Protein 2ZWR (pdb70)

B-factor: mean 16.54, std 6.15, range [3.31, 79.43]

Nearest PDB structures (foldseek):
  2zzi-assembly1_A  TM=9.986E-01  e=2.652E-39  Thermus thermophilus HB8
  7ev5-assembly1_A  TM=9.316E-01  e=2.158E-24  Shouchella lehensis G1
  7l0b-assembly1_A  TM=9.073E-01  e=1.439E-19  Staphylococcus aureus
  7l0b-assembly3_C  TM=9.115E-01  e=6.145E-19  Staphylococcus aureus
  6sgb-assembly1_FL  TM=8.363E-01  e=5.972E-16  Trypanosoma brucei brucei

Structure (mmCIF, N/CA/C/O backbone):
data_2ZWR
#
_entry.id   2ZWR
#
_cell.length_a   79.136
_cell.length_b   114.122
_cell.length_c   114.711
_cell.angle_alpha   90.00
_cell.angle_beta   90.00
_cell.angle_gamma   90.00
#
_symmetry.space_group_name_H-M   'I 2 2 2'
#
loop_
_entity.id
_entity.type
_entity.pdbx_description
1 polymer 'Metallo-beta-lactamase superfamily protein'
2 non-polymer 'ZINC ION'
3 water water
#
loop_
_atom_site.group_PDB
_atom_site.id
_atom_site.type_symbol
_atom_site.label_atom_id
_atom_site.label_alt_id
_atom_site.label_comp_id
_atom_site.label_asym_id
_atom_site.label_entity_id
_atom_site.label_seq_id
_atom_site.pdbx_PDB_ins_code
_atom_site.Cartn_x
_atom_site.Cartn_y
_atom_site.Cartn_z
_atom_site.occupancy
_atom_site.B_iso_or_equiv
_atom_site.auth_seq_id
_atom_site.auth_comp_id
_atom_site.auth_asym_id
_atom_site.auth_atom_id
_atom_site.pdbx_PDB_model_num
ATOM 1 N N . MET A 1 1 ? -5.323 -7.045 -46.655 1.00 28.72 1 MET A N 1
ATOM 2 C CA . MET A 1 1 ? -6.566 -7.409 -47.405 1.00 28.54 1 MET A CA 1
ATOM 3 C C . MET A 1 1 ? -6.925 -6.408 -48.508 1.00 27.56 1 MET A C 1
ATOM 4 O O . MET A 1 1 ? -6.859 -5.194 -48.312 1.00 27.87 1 MET A O 1
ATOM 9 N N . ARG A 1 2 ? -7.300 -6.926 -49.673 1.00 26.35 2 ARG A N 1
ATOM 10 C CA . ARG A 1 2 ? -7.930 -6.111 -50.700 1.00 24.91 2 ARG A CA 1
ATOM 11 C C . ARG A 1 2 ? -9.431 -6.405 -50.636 1.00 22.73 2 ARG A C 1
ATOM 12 O O . ARG A 1 2 ? -9.837 -7.559 -50.494 1.00 22.06 2 ARG A O 1
ATOM 20 N N . VAL A 1 3 ? -10.242 -5.357 -50.737 1.00 20.64 3 VAL A N 1
ATOM 21 C CA . VAL A 1 3 ? -11.690 -5.461 -50.509 1.00 18.76 3 VAL A CA 1
ATOM 22 C C . VAL A 1 3 ? -12.453 -4.949 -51.714 1.00 17.84 3 VAL A C 1
ATOM 23 O O . VAL A 1 3 ? -12.282 -3.792 -52.113 1.00 17.43 3 VAL A O 1
ATOM 27 N N . PHE A 1 4 ? -13.297 -5.813 -52.280 1.00 16.68 4 PHE A N 1
ATOM 28 C CA . PHE A 1 4 ? -14.125 -5.464 -53.431 1.00 15.58 4 PHE A CA 1
ATOM 29 C C . PHE A 1 4 ? -15.624 -5.590 -53.129 1.00 14.98 4 PHE A C 1
ATOM 30 O O . PHE A 1 4 ? -16.182 -6.702 -53.138 1.00 13.93 4 PHE A O 1
ATOM 38 N N . PRO A 1 5 ? -16.277 -4.444 -52.846 1.00 14.32 5 PRO A N 1
ATOM 39 C CA . PRO A 1 5 ? -17.706 -4.412 -52.555 1.00 13.94 5 PRO A CA 1
ATOM 40 C C . PRO A 1 5 ? -18.522 -4.435 -53.830 1.00 13.40 5 PRO A C 1
ATOM 41 O O . PRO A 1 5 ? -18.095 -3.893 -54.856 1.00 13.21 5 PRO A O 1
ATOM 45 N N . VAL A 1 6 ? -19.696 -5.046 -53.761 1.00 12.82 6 VAL A N 1
ATOM 46 C CA . VAL A 1 6 ? -20.648 -4.984 -54.867 1.00 12.35 6 VAL A CA 1
ATOM 47 C C . VAL A 1 6 ? -22.072 -4.982 -54.313 1.00 12.09 6 VAL A C 1
ATOM 48 O O . VAL A 1 6 ? -22.403 -5.761 -53.412 1.00 11.61 6 VAL A O 1
ATOM 52 N N . THR A 1 7 ? -22.895 -4.074 -54.820 1.00 11.40 7 THR A N 1
ATOM 53 C CA . THR A 1 7 ? -24.275 -3.958 -54.367 1.00 11.51 7 THR A CA 1
ATOM 54 C C . THR A 1 7 ? -25.175 -4.843 -55.227 1.00 11.67 7 THR A C 1
ATOM 55 O O . THR A 1 7 ? -25.066 -4.838 -56.455 1.00 12.18 7 THR A O 1
ATOM 59 N N . LEU A 1 8 ? -26.052 -5.605 -54.571 1.00 11.22 8 LEU A N 1
ATOM 60 C CA . LEU A 1 8 ? -26.787 -6.686 -55.222 1.00 10.93 8 LEU A CA 1
ATOM 61 C C . LEU A 1 8 ? -28.258 -6.713 -54.860 1.00 11.25 8 LEU A C 1
ATOM 62 O O . LEU A 1 8 ? -28.622 -6.519 -53.701 1.00 10.95 8 LEU A O 1
ATOM 67 N N . GLY A 1 9 ? -29.098 -6.954 -55.866 1.00 11.61 9 GLY A N 1
ATOM 68 C CA . GLY A 1 9 ? -30.515 -7.254 -55.652 1.00 11.99 9 GLY A CA 1
ATOM 69 C C . GLY A 1 9 ? -31.389 -6.042 -55.410 1.00 12.12 9 GLY A C 1
ATOM 70 O O . GLY A 1 9 ? -30.869 -4.952 -55.192 1.00 12.69 9 GLY A O 1
ATOM 71 N N . PRO A 1 10 ? -32.729 -6.230 -55.425 1.00 12.34 10 PRO A N 1
ATOM 72 C CA . PRO A 1 10 ? -33.698 -5.152 -55.180 1.00 12.38 10 PRO A CA 1
ATOM 73 C C . PRO A 1 10 ? -33.547 -4.508 -53.798 1.00 13.23 10 PRO A C 1
ATOM 74 O O . PRO A 1 10 ? -33.917 -3.346 -53.619 1.00 13.72 10 PRO A O 1
ATOM 78 N N . LEU A 1 11 ? -33.006 -5.245 -52.833 1.00 13.54 11 LEU A N 1
ATOM 79 C CA . LEU A 1 11 ? -32.848 -4.707 -51.486 1.00 14.67 11 LEU A CA 1
ATOM 80 C C . LEU A 1 11 ? -31.475 -4.047 -51.323 1.00 14.49 11 LEU A C 1
ATOM 81 O O . LEU A 1 11 ? -31.102 -3.638 -50.228 1.00 14.26 11 LEU A O 1
ATOM 86 N N . GLN A 1 12 ? -30.741 -3.945 -52.430 1.00 14.43 12 GLN A N 1
ATOM 87 C CA . GLN A 1 12 ? -29.481 -3.212 -52.479 1.00 15.52 12 GLN A CA 1
ATOM 88 C C . GLN A 1 12 ? -28.531 -3.609 -51.335 1.00 14.39 12 GLN A C 1
ATOM 89 O O . GLN A 1 12 ? -28.144 -2.787 -50.492 1.00 14.10 12 GLN A O 1
ATOM 95 N N . GLU A 1 13 ? -28.190 -4.893 -51.320 1.00 13.43 13 GLU A N 1
ATOM 96 C CA . GLU A 1 13 ? -27.372 -5.477 -50.278 1.00 12.68 13 GLU A CA 1
ATOM 97 C C . GLU A 1 13 ? -25.919 -5.466 -50.741 1.00 12.34 13 GLU A C 1
ATOM 98 O O . GLU A 1 13 ? -25.661 -5.615 -51.940 1.00 12.33 13 GLU A O 1
ATOM 104 N N . ASN A 1 14 ? -24.981 -5.285 -49.807 1.00 11.56 14 ASN A N 1
ATOM 105 C CA . ASN A 1 14 ? -23.546 -5.290 -50.135 1.00 11.54 14 ASN A CA 1
ATOM 106 C C . ASN A 1 14 ? -22.843 -6.638 -49.880 1.00 11.27 14 ASN A C 1
ATOM 107 O O . ASN A 1 14 ? -22.748 -7.102 -48.723 1.00 11.08 14 ASN A O 1
ATOM 112 N N . ALA A 1 15 ? -22.335 -7.237 -50.959 1.00 10.37 15 ALA A N 1
ATOM 113 C CA . ALA A 1 15 ? -21.414 -8.369 -50.887 1.00 10.48 15 ALA A CA 1
ATOM 114 C C . ALA A 1 15 ? -19.971 -7.866 -50.876 1.00 10.38 15 ALA A C 1
ATOM 115 O O . ALA A 1 15 ? -19.689 -6.781 -51.377 1.00 10.70 15 ALA A O 1
ATOM 117 N N . TYR A 1 16 ? -19.063 -8.650 -50.306 1.00 9.57 16 TYR A N 1
ATOM 118 C CA . TYR A 1 16 ? -17.656 -8.273 -50.268 1.00 9.36 16 TYR A CA 1
ATOM 119 C C . TYR A 1 16 ? -16.802 -9.448 -50.685 1.00 9.48 16 TYR A C 1
ATOM 120 O O . TYR A 1 16 ? -16.856 -10.511 -50.060 1.00 9.61 16 TYR A O 1
ATOM 129 N N . LEU A 1 17 ? -16.049 -9.257 -51.766 1.00 9.86 17 LEU A N 1
ATOM 130 C CA . LEU A 1 17 ? -15.009 -10.182 -52.180 1.00 10.60 17 LEU A CA 1
ATOM 131 C C . LEU A 1 17 ? -13.706 -9.671 -51.579 1.00 11.41 17 LEU A C 1
ATOM 132 O O . LEU A 1 17 ? -13.240 -8.587 -51.903 1.00 11.40 17 LEU A O 1
ATOM 137 N N . VAL A 1 18 ? -13.143 -10.453 -50.673 1.00 12.78 18 VAL A N 1
ATOM 138 C CA . VAL A 1 18 ? -12.042 -9.992 -49.836 1.00 14.26 18 VAL A CA 1
ATOM 139 C C . VAL A 1 18 ? -10.860 -10.932 -50.018 1.00 15.40 18 VAL A C 1
ATOM 140 O O . VAL A 1 18 ? -10.998 -12.149 -49.855 1.00 15.26 18 VAL A O 1
ATOM 144 N N . GLU A 1 19 ? -9.707 -10.367 -50.353 1.00 16.81 19 GLU A N 1
ATOM 145 C CA . GLU A 1 19 ? -8.470 -11.140 -50.395 1.00 19.37 19 GLU A CA 1
ATOM 146 C C . GLU A 1 19 ? -7.895 -11.195 -48.985 1.00 19.39 19 GLU A C 1
ATOM 147 O O . GLU A 1 19 ? -7.593 -10.173 -48.402 1.00 19.73 19 GLU A O 1
ATOM 153 N N . THR A 1 20 ? -7.766 -12.392 -48.428 1.00 20.32 20 THR A N 1
ATOM 154 C CA . THR A 1 20 ? -7.175 -12.543 -47.098 1.00 20.83 20 THR A CA 1
ATOM 155 C C . THR A 1 20 ? -5.789 -13.185 -47.214 1.00 21.41 20 THR A C 1
ATOM 156 O O . THR A 1 20 ? -5.386 -13.634 -48.291 1.00 21.74 20 THR A O 1
ATOM 160 N N . GLY A 1 21 ? -5.058 -13.220 -46.105 1.00 22.01 21 GLY A N 1
ATOM 161 C CA . GLY A 1 21 ? -3.771 -13.918 -46.059 1.00 22.28 21 GLY A CA 1
ATOM 162 C C . GLY A 1 21 ? -3.900 -15.417 -46.301 1.00 22.27 21 GLY A C 1
ATOM 163 O O . GLY A 1 21 ? -2.903 -16.090 -46.580 1.00 22.55 21 GLY A O 1
ATOM 164 N N . GLU A 1 22 ? -5.127 -15.935 -46.193 1.00 22.02 22 GLU A N 1
ATOM 165 C CA . GLU A 1 22 ? -5.418 -17.346 -46.467 1.00 21.94 22 GLU A CA 1
ATOM 166 C C . GLU A 1 22 ? -6.208 -17.567 -47.757 1.00 20.91 22 GLU A C 1
ATOM 167 O O . GLU A 1 22 ? -6.787 -18.635 -47.965 1.00 21.73 22 GLU A O 1
ATOM 173 N N . GLY A 1 23 ? -6.220 -16.574 -48.633 1.00 19.55 23 GLY A N 1
ATOM 174 C CA . GLY A 1 23 ? -6.970 -16.686 -49.881 1.00 17.87 23 GLY A CA 1
ATOM 175 C C . GLY A 1 23 ? -8.262 -15.885 -49.850 1.00 16.65 23 GLY A C 1
ATOM 176 O O . GLY A 1 23 ? -8.686 -15.419 -48.785 1.00 16.13 23 GLY A O 1
ATOM 177 N N . PRO A 1 24 ? -8.898 -15.719 -51.019 1.00 16.05 24 PRO A N 1
ATOM 178 C CA . PRO A 1 24 ? -10.107 -14.904 -51.132 1.00 15.66 24 PRO A CA 1
ATOM 179 C C . PRO A 1 24 ? -11.327 -15.532 -50.475 1.00 15.12 24 PRO A C 1
ATOM 180 O O . PRO A 1 24 ? -11.491 -16.758 -50.491 1.00 15.08 24 PRO A O 1
ATOM 184 N N . VAL A 1 25 ? -12.160 -14.688 -49.879 1.00 14.66 25 VAL A N 1
ATOM 185 C CA . VAL A 1 25 ? -13.482 -15.097 -49.415 1.00 14.14 25 VAL A CA 1
ATOM 186 C C . VAL A 1 25 ? -14.545 -14.153 -49.954 1.00 13.41 25 VAL A C 1
ATOM 187 O O . VAL A 1 25 ? -14.277 -12.983 -50.254 1.00 13.67 25 VAL A O 1
ATOM 191 N N . LEU A 1 26 ? -15.760 -14.677 -50.038 1.00 12.22 26 LEU A N 1
ATOM 192 C CA . LEU A 1 26 ? -16.903 -13.920 -50.465 1.00 11.17 26 LEU A CA 1
ATOM 193 C C . LEU A 1 26 ? -17.916 -13.823 -49.322 1.00 10.56 26 LEU A C 1
ATOM 194 O O . LEU A 1 26 ? -18.439 -14.840 -48.864 1.00 10.41 26 LEU A O 1
ATOM 199 N N . ILE A 1 27 ? -18.166 -12.590 -48.872 1.00 9.77 27 ILE A N 1
ATOM 200 C CA . ILE A 1 27 ? -19.099 -12.294 -47.779 1.00 8.80 27 ILE A CA 1
ATOM 201 C C . ILE A 1 27 ? -20.482 -11.880 -48.295 1.00 8.56 27 ILE A C 1
ATOM 202 O O . ILE A 1 27 ? -20.598 -10.919 -49.059 1.00 8.32 27 ILE A O 1
ATOM 207 N N . ASP A 1 28 ? -21.517 -12.598 -47.850 1.00 8.12 28 ASP A N 1
ATOM 208 C CA . ASP A 1 28 ? -22.935 -12.290 -48.146 1.00 7.84 28 ASP A CA 1
ATOM 209 C C . ASP A 1 28 ? -23.288 -12.135 -49.653 1.00 8.16 28 ASP A C 1
ATOM 210 O O . ASP A 1 28 ? -23.739 -11.055 -50.078 1.00 8.33 28 ASP A O 1
ATOM 215 N N . PRO A 1 29 ? -23.120 -13.207 -50.456 1.00 7.76 29 PRO A N 1
ATOM 216 C CA . PRO A 1 29 ? -23.551 -13.120 -51.866 1.00 7.78 29 PRO A CA 1
ATOM 217 C C . PRO A 1 29 ? -25.082 -13.133 -51.971 1.00 8.13 29 PRO A C 1
ATOM 218 O O . PRO A 1 29 ? -25.675 -14.201 -52.079 1.00 7.92 29 PRO A O 1
ATOM 222 N N . GLY A 1 30 ? -25.694 -11.947 -51.951 1.00 8.35 30 GLY A N 1
ATOM 223 C CA . GLY A 1 30 ? -27.130 -11.798 -51.765 1.00 9.14 30 GLY A CA 1
ATOM 224 C C . GLY A 1 30 ? -28.027 -12.037 -52.967 1.00 10.21 30 GLY A C 1
ATOM 225 O O . GLY A 1 30 ? -29.181 -12.470 -52.823 1.00 10.49 30 GLY A O 1
ATOM 226 N N . ASP A 1 31 ? -27.498 -11.763 -54.152 1.00 10.66 31 ASP A N 1
ATOM 227 C CA . ASP A 1 31 ? -28.262 -11.852 -55.373 1.00 11.79 31 ASP A CA 1
ATOM 228 C C . ASP A 1 31 ? -27.344 -11.637 -56.561 1.00 11.99 31 ASP A C 1
ATOM 229 O O . ASP A 1 31 ? -26.151 -11.353 -56.396 1.00 11.29 31 ASP A O 1
ATOM 234 N N . GLU A 1 32 ? -27.906 -11.803 -57.755 1.00 12.77 32 GLU A N 1
ATOM 235 C CA . GLU A 1 32 ? -27.215 -11.496 -59.020 1.00 13.57 32 GLU A CA 1
ATOM 236 C C . GLU A 1 32 ? -25.881 -12.241 -59.141 1.00 13.48 32 GLU A C 1
ATOM 237 O O . GLU A 1 32 ? -24.817 -11.619 -59.179 1.00 13.46 32 GLU A O 1
ATOM 243 N N . PRO A 1 33 ? -25.939 -13.580 -59.213 1.00 13.67 33 PRO A N 1
ATOM 244 C CA . PRO A 1 33 ? -24.727 -14.392 -59.311 1.00 13.76 33 PRO A CA 1
ATOM 245 C C . PRO A 1 33 ? -23.842 -14.024 -60.505 1.00 14.29 33 PRO A C 1
ATOM 246 O O . PRO A 1 33 ? -22.612 -14.126 -60.402 1.00 13.59 33 PRO A O 1
ATOM 250 N N . GLU A 1 34 ? -24.461 -13.598 -61.612 1.00 14.62 34 GLU A N 1
ATOM 251 C CA . GLU A 1 34 ? -23.733 -13.185 -62.824 1.00 16.01 34 GLU A CA 1
ATOM 252 C C . GLU A 1 34 ? -22.837 -11.993 -62.527 1.00 15.90 34 GLU A C 1
ATOM 253 O O . GLU A 1 34 ? -21.736 -11.898 -63.049 1.00 16.74 34 GLU A O 1
ATOM 259 N N . LYS A 1 35 ? -23.328 -11.076 -61.696 1.00 16.00 35 LYS A N 1
ATOM 260 C CA . LYS A 1 35 ? -22.571 -9.896 -61.279 1.00 15.74 35 LYS A CA 1
ATOM 261 C C . LYS A 1 35 ? -21.371 -10.297 -60.411 1.00 15.16 35 LYS A C 1
ATOM 262 O O . LYS A 1 35 ? -20.280 -9.726 -60.540 1.00 15.43 35 LYS A O 1
ATOM 266 N N . LEU A 1 36 ? -21.568 -11.296 -59.548 1.00 14.12 36 LEU A N 1
ATOM 267 C CA . LEU A 1 36 ? -20.476 -11.827 -58.717 1.00 13.46 36 LEU A CA 1
ATOM 268 C C . LEU A 1 36 ? -19.431 -12.590 -59.529 1.00 13.12 36 LEU A C 1
ATOM 269 O O . LEU A 1 36 ? -18.233 -12.361 -59.374 1.00 12.36 36 LEU A O 1
ATOM 274 N N . LEU A 1 37 ? -19.895 -13.494 -60.389 1.00 13.23 37 LEU A N 1
ATOM 275 C CA . LEU A 1 37 ? -19.025 -14.189 -61.329 1.00 13.43 37 LEU A CA 1
ATOM 276 C C . LEU A 1 37 ? -18.178 -13.209 -62.166 1.00 13.42 37 LEU A C 1
ATOM 277 O O . LEU A 1 37 ? -16.996 -13.444 -62.378 1.00 13.37 37 LEU A O 1
ATOM 282 N N . ALA A 1 38 ? -18.786 -12.109 -62.607 1.00 13.64 38 ALA A N 1
ATOM 283 C CA . ALA A 1 38 ? -18.073 -11.047 -63.344 1.00 13.72 38 ALA A CA 1
ATOM 284 C C . ALA A 1 38 ? -17.043 -10.309 -62.491 1.00 13.76 38 ALA A C 1
ATOM 285 O O . ALA A 1 38 ? -15.997 -9.893 -62.999 1.00 14.18 38 ALA A O 1
ATOM 287 N N . LEU A 1 39 ? -17.344 -10.141 -61.204 1.00 13.69 39 LEU A N 1
ATOM 288 C CA . LEU A 1 39 ? -16.389 -9.570 -60.252 1.00 13.39 39 LEU A CA 1
ATOM 289 C C . LEU A 1 39 ? -15.142 -10.448 -60.075 1.00 13.47 39 LEU A C 1
ATOM 290 O O . LEU A 1 39 ? -14.022 -9.927 -59.994 1.00 12.95 39 LEU A O 1
ATOM 295 N N . PHE A 1 40 ? -15.340 -11.767 -60.004 1.00 13.49 40 PHE A N 1
ATOM 296 C CA . PHE A 1 40 ? -14.218 -12.711 -59.951 1.00 14.01 40 PHE A CA 1
ATOM 297 C C . PHE A 1 40 ? -13.287 -12.484 -61.138 1.00 14.26 40 PHE A C 1
ATOM 298 O O . PHE A 1 40 ? -12.073 -12.531 -60.985 1.00 14.65 40 PHE A O 1
ATOM 306 N N . GLN A 1 41 ? -13.866 -12.213 -62.309 1.00 14.80 41 GLN A N 1
ATOM 307 C CA . GLN A 1 41 ? -13.093 -12.040 -63.546 1.00 15.33 41 GLN A CA 1
ATOM 308 C C . GLN A 1 41 ? -12.263 -10.765 -63.569 1.00 16.13 41 GLN A C 1
ATOM 309 O O . GLN A 1 41 ? -11.087 -10.802 -63.928 1.00 16.16 41 GLN A O 1
ATOM 315 N N . THR A 1 42 ? -12.877 -9.649 -63.174 1.00 17.14 42 THR A N 1
ATOM 316 C CA . THR A 1 42 ? -12.232 -8.337 -63.230 1.00 18.34 42 THR A CA 1
ATOM 317 C C . THR A 1 42 ? -11.190 -8.154 -62.119 1.00 18.49 42 THR A C 1
ATOM 318 O O . THR A 1 42 ? -10.273 -7.337 -62.255 1.00 19.07 42 THR A O 1
ATOM 322 N N . THR A 1 43 ? -11.318 -8.926 -61.040 1.00 18.23 43 THR A N 1
ATOM 323 C CA . THR A 1 43 ? -10.365 -8.869 -59.932 1.00 18.00 43 THR A CA 1
ATOM 324 C C . THR A 1 43 ? -9.306 -9.970 -60.009 1.00 18.17 43 THR A C 1
ATOM 325 O O . THR A 1 43 ? -8.243 -9.844 -59.418 1.00 17.94 43 THR A O 1
ATOM 329 N N . GLY A 1 44 ? -9.618 -11.058 -60.714 1.00 18.25 44 GLY A N 1
ATOM 330 C CA . GLY A 1 44 ? -8.750 -12.236 -60.770 1.00 18.26 44 GLY A CA 1
ATOM 331 C C . GLY A 1 44 ? -8.753 -13.046 -59.484 1.00 18.25 44 GLY A C 1
ATOM 332 O O . GLY A 1 44 ? -7.833 -13.821 -59.236 1.00 18.82 44 GLY A O 1
ATOM 333 N N . LEU A 1 45 ? -9.786 -12.861 -58.663 1.00 17.77 45 LEU A N 1
ATOM 334 C CA . LEU A 1 45 ? -9.894 -13.541 -57.363 1.00 17.09 45 LEU A CA 1
ATOM 335 C C . LEU A 1 45 ? -11.010 -14.590 -57.357 1.00 16.66 45 LEU A C 1
ATOM 336 O O . LEU A 1 45 ? -12.146 -14.289 -57.720 1.00 16.48 45 LEU A O 1
ATOM 341 N N . ILE A 1 46 ? -10.678 -15.816 -56.958 1.00 16.13 46 ILE A N 1
ATOM 342 C CA . ILE A 1 46 ? -11.678 -16.867 -56.799 1.00 15.80 46 ILE A CA 1
ATOM 343 C C . ILE A 1 46 ? -11.866 -17.153 -55.308 1.00 15.30 46 ILE A C 1
ATOM 344 O O . ILE A 1 46 ? -10.923 -17.578 -54.642 1.00 15.15 46 ILE A O 1
ATOM 349 N N . PRO A 1 47 ? -13.089 -16.947 -54.783 1.00 14.89 47 PRO A N 1
ATOM 350 C CA . PRO A 1 47 ? -13.311 -17.190 -53.349 1.00 14.49 47 PRO A CA 1
ATOM 351 C C . PRO A 1 47 ? -13.099 -18.662 -52.995 1.00 14.09 47 PRO A C 1
ATOM 352 O O . PRO A 1 47 ? -13.369 -19.544 -53.818 1.00 14.50 47 PRO A O 1
ATOM 356 N N . LEU A 1 48 ? -12.605 -18.912 -51.787 1.00 13.54 48 LEU A N 1
ATOM 357 C CA . LEU A 1 48 ? -12.415 -20.268 -51.285 1.00 13.27 48 LEU A CA 1
ATOM 358 C C . LEU A 1 48 ? -13.581 -20.710 -50.406 1.00 12.80 48 LEU A C 1
ATOM 359 O O . LEU A 1 48 ? -13.710 -21.883 -50.068 1.00 13.26 48 LEU A O 1
ATOM 364 N N . ALA A 1 49 ? -14.423 -19.756 -50.037 1.00 12.13 49 ALA A N 1
ATOM 365 C CA . ALA A 1 49 ? -15.522 -20.001 -49.127 1.00 11.36 49 ALA A CA 1
ATOM 366 C C . ALA A 1 49 ? -16.503 -18.842 -49.187 1.00 10.62 49 ALA A C 1
ATOM 367 O O . ALA A 1 49 ? -16.153 -17.738 -49.595 1.00 10.79 49 ALA A O 1
ATOM 369 N N . ILE A 1 50 ? -17.734 -19.113 -48.769 1.00 10.30 50 ILE A N 1
ATOM 370 C CA . ILE A 1 50 ? -18.750 -18.097 -48.555 1.00 9.25 50 ILE A CA 1
ATOM 371 C C . ILE A 1 50 ? -18.895 -17.909 -47.039 1.00 9.51 50 ILE A C 1
ATOM 372 O O . ILE A 1 50 ? -19.054 -18.884 -46.308 1.00 9.63 50 ILE A O 1
ATOM 377 N N . LEU A 1 51 ? -18.786 -16.659 -46.574 1.00 9.44 51 LEU A N 1
ATOM 378 C CA . LEU A 1 51 ? -18.962 -16.311 -45.156 1.00 9.05 51 LEU A CA 1
ATOM 379 C C . LEU A 1 51 ? -20.233 -15.467 -45.035 1.00 8.33 51 LEU A C 1
ATOM 380 O O . LEU A 1 51 ? -20.404 -14.496 -45.774 1.00 7.34 51 LEU A O 1
ATOM 385 N N . LEU A 1 52 ? -21.122 -15.853 -44.119 1.00 7.78 52 LEU A N 1
ATOM 386 C CA . LEU A 1 52 ? -22.400 -15.147 -43.942 1.00 7.73 52 LEU A CA 1
ATOM 387 C C . LEU A 1 52 ? -22.525 -14.439 -42.594 1.00 7.54 52 LEU A C 1
ATOM 388 O O . LEU A 1 52 ? -22.460 -15.083 -41.546 1.00 7.25 52 LEU A O 1
ATOM 393 N N . THR A 1 53 ? -22.707 -13.113 -42.642 1.00 7.93 53 THR A N 1
ATOM 394 C CA . THR A 1 53 ? -22.982 -12.318 -41.441 1.00 7.89 53 THR A CA 1
ATOM 395 C C . THR A 1 53 ? -24.296 -12.765 -40.848 1.00 8.29 53 THR A C 1
ATOM 396 O O . THR A 1 53 ? -24.422 -12.878 -39.632 1.00 8.48 53 THR A O 1
ATOM 400 N N . HIS A 1 54 ? -25.274 -13.030 -41.716 1.00 8.90 54 HIS A N 1
ATOM 401 C CA . HIS A 1 54 ? -26.557 -13.609 -41.300 1.00 8.88 54 HIS A CA 1
ATOM 402 C C . HIS A 1 54 ? -27.310 -14.160 -42.515 1.00 9.54 54 HIS A C 1
ATOM 403 O O . HIS A 1 54 ? -26.810 -14.068 -43.642 1.00 9.77 54 HIS A O 1
ATOM 410 N N . ALA A 1 55 ? -28.496 -14.725 -42.288 1.00 9.57 55 ALA A N 1
ATOM 411 C CA . ALA A 1 55 ? -29.226 -15.469 -43.328 1.00 9.68 55 ALA A CA 1
ATOM 412 C C . ALA A 1 55 ? -30.590 -14.903 -43.721 1.00 9.93 55 ALA A C 1
ATOM 413 O O . ALA A 1 55 ? -31.447 -15.649 -44.188 1.00 10.68 55 ALA A O 1
ATOM 415 N N . HIS A 1 56 ? -30.805 -13.598 -43.558 1.00 9.68 56 HIS A N 1
ATOM 416 C CA . HIS A 1 56 ? -31.901 -12.967 -44.284 1.00 8.98 56 HIS A CA 1
ATOM 417 C C . HIS A 1 56 ? -31.705 -13.193 -45.788 1.00 8.77 56 HIS A C 1
ATOM 418 O O . HIS A 1 56 ? -30.563 -13.215 -46.289 1.00 8.44 56 HIS A O 1
ATOM 425 N N . PHE A 1 57 ? -32.820 -13.370 -46.489 1.00 8.49 57 PHE A N 1
ATOM 426 C CA . PHE A 1 57 ? -32.803 -13.730 -47.906 1.00 8.77 57 PHE A CA 1
ATOM 427 C C . PHE A 1 57 ? -31.998 -12.792 -48.810 1.00 8.88 57 PHE A C 1
ATOM 428 O O . PHE A 1 57 ? -31.455 -13.239 -49.830 1.00 9.89 57 PHE A O 1
ATOM 436 N N . ASP A 1 58 ? -31.916 -11.508 -48.451 1.00 8.61 58 ASP A N 1
ATOM 437 C CA . ASP A 1 58 ? -31.147 -10.546 -49.254 1.00 8.55 58 ASP A CA 1
ATOM 438 C C . ASP A 1 58 ? -29.634 -10.734 -49.128 1.00 8.24 58 ASP A C 1
ATOM 439 O O . ASP A 1 58 ? -28.863 -10.087 -49.842 1.00 8.33 58 ASP A O 1
ATOM 444 N N . HIS A 1 59 ? -29.210 -11.633 -48.242 1.00 8.13 59 HIS A N 1
ATOM 445 C CA . HIS A 1 59 ? -27.788 -11.913 -48.045 1.00 8.21 59 HIS A CA 1
ATOM 446 C C . HIS A 1 59 ? -27.362 -13.278 -48.589 1.00 8.45 59 HIS A C 1
ATOM 447 O O . HIS A 1 59 ? -26.167 -13.580 -48.641 1.00 8.35 59 HIS A O 1
ATOM 454 N N . VAL A 1 60 ? -28.333 -14.093 -49.011 1.00 8.89 60 VAL A N 1
ATOM 455 C CA . VAL A 1 60 ? -28.061 -15.506 -49.374 1.00 8.74 60 VAL A CA 1
ATOM 456 C C . VAL A 1 60 ? -28.623 -15.947 -50.740 1.00 9.21 60 VAL A C 1
ATOM 457 O O . VAL A 1 60 ? -28.497 -17.117 -51.123 1.00 9.67 60 VAL A O 1
ATOM 461 N N . GLY A 1 61 ? -29.218 -15.017 -51.483 1.00 9.75 61 GLY A N 1
ATOM 462 C CA . GLY A 1 61 ? -29.863 -15.338 -52.763 1.00 9.69 61 GLY A CA 1
ATOM 463 C C . GLY A 1 61 ? -28.973 -15.838 -53.902 1.00 10.34 61 GLY A C 1
ATOM 464 O O . GLY A 1 61 ? -29.485 -16.386 -54.888 1.00 10.44 61 GLY A O 1
ATOM 465 N N . ALA A 1 62 ? -27.654 -15.640 -53.780 1.00 9.75 62 ALA A N 1
ATOM 466 C CA . ALA A 1 62 ? -26.692 -16.085 -54.787 1.00 9.59 62 ALA A CA 1
ATOM 467 C C . ALA A 1 62 ? -25.837 -17.228 -54.284 1.00 9.68 62 ALA A C 1
ATOM 468 O O . ALA A 1 62 ? -24.943 -17.689 -54.987 1.00 10.05 62 ALA A O 1
ATOM 470 N N . VAL A 1 63 ? -26.103 -17.693 -53.068 1.00 9.60 63 VAL A N 1
ATOM 471 C CA . VAL A 1 63 ? -25.327 -18.812 -52.519 1.00 9.17 63 VAL A CA 1
ATOM 472 C C . VAL A 1 63 ? -25.433 -20.068 -53.386 1.00 9.26 63 VAL A C 1
ATOM 473 O O . VAL A 1 63 ? -24.408 -20.612 -53.777 1.00 9.37 63 VAL A O 1
ATOM 477 N N . ALA A 1 64 ? -26.660 -20.508 -53.707 1.00 9.16 64 ALA A N 1
ATOM 478 C CA . ALA A 1 64 ? -26.856 -21.777 -54.438 1.00 9.10 64 ALA A CA 1
ATOM 479 C C . ALA A 1 64 ? -26.086 -21.937 -55.776 1.00 9.60 64 ALA A C 1
ATOM 480 O O . ALA A 1 64 ? -25.376 -22.931 -55.951 1.00 10.07 64 ALA A O 1
ATOM 482 N N . PRO A 1 65 ? -26.237 -20.979 -56.725 1.00 10.13 65 PRO A N 1
ATOM 483 C CA . PRO A 1 65 ? -25.458 -21.070 -57.972 1.00 10.36 65 PRO A CA 1
ATOM 484 C C . PRO A 1 65 ? -23.945 -21.085 -57.779 1.00 11.09 65 PRO A C 1
ATOM 485 O O . PRO A 1 65 ? -23.247 -21.793 -58.507 1.00 11.35 65 PRO A O 1
ATOM 489 N N . LEU A 1 66 ? -23.444 -20.321 -56.811 1.00 11.22 66 LEU A N 1
ATOM 490 C CA . LEU A 1 66 ? -22.004 -20.260 -56.559 1.00 11.54 66 LEU A CA 1
ATOM 491 C C . LEU A 1 66 ? -21.453 -21.538 -55.924 1.00 12.10 66 LEU A C 1
ATOM 492 O O . LEU A 1 66 ? -20.336 -21.933 -56.218 1.00 11.86 66 LEU A O 1
ATOM 497 N N . VAL A 1 67 ? -22.253 -22.180 -55.071 1.00 12.19 67 VAL A N 1
ATOM 498 C CA . VAL A 1 67 ? -21.901 -23.478 -54.491 1.00 12.99 67 VAL A CA 1
ATOM 499 C C . VAL A 1 67 ? -21.921 -24.574 -55.571 1.00 13.80 67 VAL A C 1
ATOM 500 O O . VAL A 1 67 ? -21.018 -25.408 -55.640 1.00 13.89 67 VAL A O 1
ATOM 504 N N . GLU A 1 68 ? -22.948 -24.551 -56.414 1.00 14.65 68 GLU A N 1
ATOM 505 C CA . GLU A 1 68 ? -23.042 -25.457 -57.561 1.00 16.29 68 GLU A CA 1
ATOM 506 C C . GLU A 1 68 ? -21.835 -25.328 -58.512 1.00 14.89 68 GLU A C 1
ATOM 507 O O . GLU A 1 68 ? -21.277 -26.334 -58.949 1.00 15.00 68 GLU A O 1
ATOM 513 N N . ALA A 1 69 ? -21.436 -24.096 -58.827 1.00 14.08 69 ALA A N 1
ATOM 514 C CA . ALA A 1 69 ? -20.331 -23.870 -59.766 1.00 13.21 69 ALA A CA 1
ATOM 515 C C . ALA A 1 69 ? -18.952 -24.139 -59.159 1.00 12.77 69 ALA A C 1
ATOM 516 O O . ALA A 1 69 ? -18.072 -24.676 -59.834 1.00 12.59 69 ALA A O 1
ATOM 518 N N . LEU A 1 70 ? -18.771 -23.774 -57.886 1.00 12.02 70 LEU A N 1
ATOM 519 C CA . LEU A 1 70 ? -17.440 -23.763 -57.266 1.00 11.62 70 LEU A CA 1
ATOM 520 C C . LEU A 1 70 ? -17.254 -24.638 -56.011 1.00 11.30 70 LEU A C 1
ATOM 521 O O . LEU A 1 70 ? -16.183 -24.611 -55.397 1.00 10.58 70 LEU A O 1
ATOM 526 N N . ASP A 1 71 ? -18.271 -25.421 -55.646 1.00 11.28 71 ASP A N 1
ATOM 527 C CA . ASP A 1 71 ? -18.220 -26.276 -54.447 1.00 12.41 71 ASP A CA 1
ATOM 528 C C . ASP A 1 71 ? -17.792 -25.492 -53.191 1.00 12.28 71 ASP A C 1
ATOM 529 O O . ASP A 1 71 ? -16.996 -25.981 -52.389 1.00 13.06 71 ASP A O 1
ATOM 534 N N . LEU A 1 72 ? -18.292 -24.270 -53.042 1.00 12.38 72 LEU A N 1
ATOM 535 C CA . LEU A 1 72 ? -17.859 -23.391 -51.947 1.00 12.30 72 LEU A CA 1
ATOM 536 C C . LEU A 1 72 ? -18.477 -23.834 -50.631 1.00 11.87 72 LEU A C 1
ATOM 537 O O . LEU A 1 72 ? -19.697 -24.041 -50.559 1.00 11.89 72 LEU A O 1
ATOM 542 N N . PRO A 1 73 ? -17.638 -24.022 -49.597 1.00 11.48 73 PRO A N 1
ATOM 543 C CA . PRO A 1 73 ? -18.204 -24.156 -48.259 1.00 11.20 73 PRO A CA 1
ATOM 5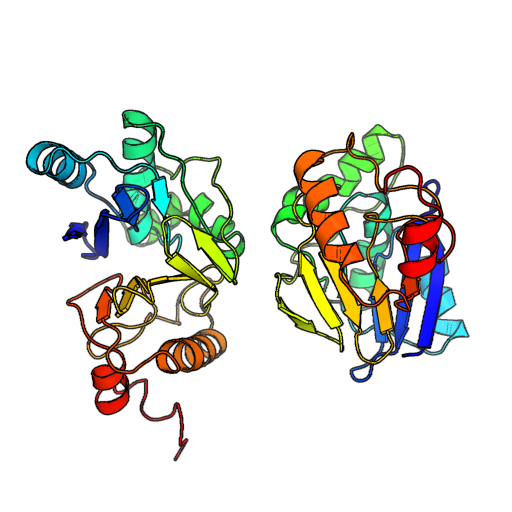44 C C . PRO A 1 73 ? -18.871 -22.849 -47.834 1.00 10.72 73 PRO A C 1
ATOM 545 O O . PRO A 1 73 ? -18.405 -21.761 -48.201 1.00 9.95 73 PRO A O 1
ATOM 549 N N . VAL A 1 74 ? -19.975 -22.980 -47.093 1.00 10.38 74 VAL A N 1
ATOM 550 C CA . VAL A 1 74 ? -20.751 -21.852 -46.607 1.00 9.29 74 VAL A CA 1
ATOM 551 C C . VAL A 1 74 ? -20.692 -21.836 -45.095 1.00 9.49 74 VAL A C 1
ATOM 552 O O . VAL A 1 74 ? -21.082 -22.802 -44.450 1.00 9.66 74 VAL A O 1
ATOM 556 N N . TYR A 1 75 ? -20.196 -20.729 -44.539 1.00 9.67 75 TYR A N 1
ATOM 557 C CA . TYR A 1 75 ? -20.074 -20.554 -43.104 1.00 9.38 75 TYR A CA 1
ATOM 558 C C . TYR A 1 75 ? -21.218 -19.687 -42.580 1.00 9.61 75 TYR A C 1
ATOM 559 O O . TYR A 1 75 ? -21.433 -18.563 -43.062 1.00 8.90 75 TYR A O 1
ATOM 568 N N . LEU A 1 76 ? -21.939 -20.219 -41.594 1.00 9.18 76 LEU A N 1
ATOM 569 C CA . LEU A 1 76 ? -23.058 -19.515 -40.981 1.00 9.66 76 LEU A CA 1
ATOM 570 C C . LEU A 1 76 ? -23.169 -19.889 -39.520 1.00 10.00 76 LEU A C 1
ATOM 571 O O . LEU A 1 76 ? -22.976 -21.054 -39.168 1.00 9.81 76 LEU A O 1
ATOM 576 N N . HIS A 1 77 ? -23.479 -18.906 -38.674 1.00 10.34 77 HIS A N 1
ATOM 577 C CA . HIS A 1 77 ? -23.811 -19.186 -37.276 1.00 10.03 77 HIS A CA 1
ATOM 578 C C . HIS A 1 77 ? -25.079 -20.060 -37.220 1.00 10.09 77 HIS A C 1
ATOM 579 O O . HIS A 1 77 ? -26.101 -19.728 -37.838 1.00 9.93 77 HIS A O 1
ATOM 586 N N . PRO A 1 78 ? -25.015 -21.183 -36.478 1.00 10.04 78 PRO A N 1
ATOM 587 C CA . PRO A 1 78 ? -26.116 -22.149 -36.405 1.00 9.82 78 PRO A CA 1
ATOM 588 C C . PRO A 1 78 ? -27.458 -21.560 -35.940 1.00 9.41 78 PRO A C 1
ATOM 589 O O . PRO A 1 78 ? -28.507 -22.117 -36.257 1.00 8.62 78 PRO A O 1
ATOM 593 N N . LEU A 1 79 ? -27.426 -20.458 -35.194 1.00 9.61 79 LEU A N 1
ATOM 594 C CA . LEU A 1 79 ? -28.677 -19.817 -34.772 1.00 9.89 79 LEU A CA 1
ATOM 595 C C . LEU A 1 79 ? -29.432 -19.138 -35.938 1.00 10.29 79 LEU A C 1
ATOM 596 O O . LEU A 1 79 ? -30.613 -18.832 -35.805 1.00 10.64 79 LEU A O 1
ATOM 601 N N . ASP A 1 80 ? -28.770 -18.943 -37.080 1.00 10.43 80 ASP A N 1
ATOM 602 C CA . ASP A 1 80 ? -29.469 -18.447 -38.294 1.00 11.14 80 ASP A CA 1
ATOM 603 C C . ASP A 1 80 ? -29.866 -19.532 -39.310 1.00 11.56 80 ASP A C 1
ATOM 604 O O . ASP A 1 80 ? -30.349 -19.207 -40.409 1.00 11.94 80 ASP A O 1
ATOM 609 N N . LEU A 1 81 ? -29.660 -20.804 -38.956 1.00 11.43 81 LEU A N 1
ATOM 610 C CA . LEU A 1 81 ? -30.057 -21.920 -39.826 1.00 12.12 81 LEU A CA 1
ATOM 611 C C . LEU A 1 81 ? -31.544 -21.922 -40.207 1.00 11.59 81 LEU A C 1
ATOM 612 O O . LEU A 1 81 ? -31.863 -22.163 -41.372 1.00 11.22 81 LEU A O 1
ATOM 617 N N . PRO A 1 82 ? -32.458 -21.694 -39.228 1.00 11.67 82 PRO A N 1
ATOM 618 C CA . PRO A 1 82 ? -33.875 -21.645 -39.605 1.00 11.58 82 PRO A CA 1
ATOM 619 C C . PRO A 1 82 ? -34.178 -20.564 -40.640 1.00 11.93 82 PRO A C 1
ATOM 620 O O . PRO A 1 82 ? -34.975 -20.799 -41.545 1.00 11.83 82 PRO A O 1
ATOM 624 N N . LEU A 1 83 ? -33.529 -19.407 -40.519 1.00 11.79 83 LEU A N 1
ATOM 625 C CA . LEU A 1 83 ? -33.651 -18.354 -41.515 1.00 11.72 83 LEU A CA 1
ATOM 626 C C . LEU A 1 83 ? -33.085 -18.805 -42.867 1.00 11.68 83 LEU A C 1
ATOM 627 O O . LEU A 1 83 ? -33.689 -18.574 -43.916 1.00 11.10 83 LEU A O 1
ATOM 632 N N . TYR A 1 84 ? -31.935 -19.470 -42.821 1.00 11.74 84 TYR A N 1
ATOM 633 C CA . TYR A 1 84 ? -31.236 -19.909 -44.017 1.00 12.45 84 TYR A CA 1
ATOM 634 C C . TYR A 1 84 ? -32.073 -20.931 -44.775 1.00 13.13 84 TYR A C 1
ATOM 635 O O . TYR A 1 84 ? -32.228 -20.837 -45.993 1.00 13.53 84 TYR A O 1
ATOM 644 N N . GLU A 1 85 ? -32.641 -21.877 -44.037 1.00 13.85 85 GLU A N 1
ATO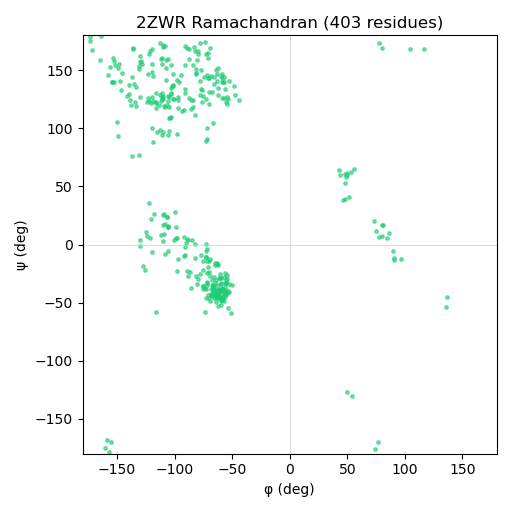M 645 C CA . GLU A 1 85 ? -33.412 -22.966 -44.623 1.00 14.61 85 GLU A CA 1
ATOM 646 C C . GLU A 1 85 ? -34.691 -22.522 -45.330 1.00 14.03 85 GLU A C 1
ATOM 647 O O . GLU A 1 85 ? -35.084 -23.131 -46.319 1.00 14.47 85 GLU A O 1
ATOM 653 N N . GLY A 1 86 ? -35.330 -21.470 -44.821 1.00 13.37 86 GLY A N 1
ATOM 654 C CA . GLY A 1 86 ? -36.550 -20.948 -45.414 1.00 12.55 86 GLY A CA 1
ATOM 655 C C . GLY A 1 86 ? -36.401 -19.649 -46.182 1.00 11.93 86 GLY A C 1
ATOM 656 O O . GLY A 1 86 ? -37.399 -19.015 -46.487 1.00 12.65 86 GLY A O 1
ATOM 657 N N . ALA A 1 87 ? -35.169 -19.268 -46.526 1.00 10.94 87 ALA A N 1
ATOM 658 C CA . ALA A 1 87 ? -34.898 -17.960 -47.124 1.00 10.52 87 ALA A CA 1
ATOM 659 C C . ALA A 1 87 ? -35.645 -17.734 -48.433 1.00 10.33 87 ALA A C 1
ATOM 660 O O . ALA A 1 87 ? -36.091 -16.630 -48.705 1.00 9.82 87 ALA A O 1
ATOM 662 N N . ASP A 1 88 ? -35.760 -18.781 -49.244 1.00 11.18 88 ASP A N 1
ATOM 663 C CA . ASP A 1 88 ? -36.449 -18.683 -50.523 1.00 12.03 88 ASP A CA 1
ATOM 664 C C . ASP A 1 88 ? -37.950 -18.454 -50.318 1.00 12.13 88 ASP A C 1
ATOM 665 O O . ASP A 1 88 ? -38.571 -17.740 -51.091 1.00 12.18 88 ASP A O 1
ATOM 670 N N . LEU A 1 89 ? -38.510 -19.047 -49.263 1.00 12.78 89 LEU A N 1
ATOM 671 C CA . LEU A 1 89 ? -39.913 -18.827 -48.880 1.00 13.20 89 LEU A CA 1
ATOM 672 C C . LEU A 1 89 ? -40.150 -17.397 -48.422 1.00 13.41 89 LEU A C 1
ATOM 673 O O . LEU A 1 89 ? -41.159 -16.787 -48.778 1.00 13.85 89 LEU A O 1
ATOM 678 N N . ALA A 1 90 ? -39.221 -16.856 -47.636 1.00 13.47 90 ALA A N 1
ATOM 679 C CA . ALA A 1 90 ? -39.329 -15.471 -47.189 1.00 13.10 90 ALA A CA 1
ATOM 680 C C . ALA A 1 90 ? -39.250 -14.520 -48.383 1.00 13.35 90 ALA A C 1
ATOM 681 O O . ALA A 1 90 ? -40.055 -13.594 -48.495 1.00 13.45 90 ALA A O 1
ATOM 683 N N . ALA A 1 91 ? -38.290 -14.745 -49.283 1.00 13.28 91 ALA A N 1
ATOM 684 C CA . ALA A 1 91 ? -38.212 -13.945 -50.503 1.00 13.53 91 ALA A CA 1
ATOM 685 C C . ALA A 1 91 ? -39.534 -14.040 -51.287 1.00 14.19 91 ALA A C 1
ATOM 686 O O . ALA A 1 91 ? -40.059 -13.024 -51.761 1.00 13.59 91 ALA A O 1
ATOM 688 N N . ARG A 1 92 ? -40.070 -15.258 -51.377 1.00 15.03 92 ARG A N 1
ATOM 689 C CA . ARG A 1 92 ? -41.287 -15.547 -52.147 1.00 17.07 92 ARG A CA 1
ATOM 690 C C . ARG A 1 92 ? -42.510 -14.770 -51.671 1.00 17.21 92 ARG A C 1
ATOM 691 O O . ARG A 1 92 ? -43.368 -14.413 -52.480 1.00 18.03 92 ARG A O 1
ATOM 699 N N . ALA A 1 93 ? -42.576 -14.516 -50.365 1.00 17.91 93 ALA A N 1
ATOM 700 C CA . ALA A 1 93 ? -43.666 -13.756 -49.730 1.00 18.71 93 ALA A CA 1
ATOM 701 C C . ALA A 1 93 ? -43.664 -12.293 -50.150 1.00 18.85 93 ALA A C 1
ATOM 702 O O . ALA A 1 93 ? -44.710 -11.650 -50.180 1.00 19.30 93 ALA A O 1
ATOM 704 N N . TRP A 1 94 ? -42.478 -11.773 -50.447 1.00 18.96 94 TRP A N 1
ATOM 705 C CA . TRP A 1 94 ? -42.327 -10.437 -51.021 1.00 18.91 94 TRP A CA 1
ATOM 706 C C . TRP A 1 94 ? -42.465 -10.426 -52.545 1.00 17.87 94 TRP A C 1
ATOM 707 O O . TRP A 1 94 ? -42.282 -9.383 -53.170 1.00 17.98 94 TRP A O 1
ATOM 718 N N . GLY A 1 95 ? -42.777 -11.577 -53.134 1.00 16.56 95 GLY A N 1
ATOM 719 C CA . GLY A 1 95 ? -42.883 -11.700 -54.597 1.00 15.91 95 GLY A CA 1
ATOM 720 C C . GLY A 1 95 ? -41.542 -11.852 -55.313 1.00 15.26 95 GLY A C 1
ATOM 721 O O . GLY A 1 95 ? -41.458 -11.667 -56.531 1.00 14.83 95 GLY A O 1
ATOM 722 N N . LEU A 1 96 ? -40.495 -12.196 -54.557 1.00 14.44 96 LEU A N 1
ATOM 723 C CA . LEU A 1 96 ? -39.146 -12.304 -55.101 1.00 13.75 96 LEU A CA 1
ATOM 724 C C . LEU A 1 96 ? -38.671 -13.742 -55.221 1.00 13.91 96 LEU A C 1
ATOM 725 O O . LEU A 1 96 ? -38.943 -14.570 -54.352 1.00 13.53 96 LEU A O 1
ATOM 730 N N . ALA A 1 97 ? -37.951 -14.027 -56.307 1.00 13.74 97 ALA A N 1
ATOM 731 C CA . ALA A 1 97 ? -37.475 -15.372 -56.581 1.00 13.94 97 ALA A CA 1
ATOM 732 C C . ALA A 1 97 ? -35.983 -15.511 -56.306 1.00 14.04 97 ALA A C 1
ATOM 733 O O . ALA A 1 97 ? -35.162 -14.844 -56.946 1.00 13.95 97 ALA A O 1
ATOM 735 N N . ILE A 1 98 ? -35.638 -16.390 -55.366 1.00 13.90 98 ILE A N 1
ATOM 736 C CA . ILE A 1 98 ? -34.245 -16.835 -55.210 1.00 13.66 98 ILE A CA 1
ATOM 737 C C . ILE A 1 98 ? -34.179 -18.364 -55.135 1.00 13.83 98 ILE A C 1
ATOM 738 O O . ILE A 1 98 ? -35.158 -19.012 -54.741 1.00 13.84 98 ILE A O 1
ATOM 743 N N . PRO A 1 99 ? -33.037 -18.955 -55.539 1.00 14.01 99 PRO A N 1
ATOM 744 C CA . PRO A 1 99 ? -32.859 -20.383 -55.292 1.00 13.71 99 PRO A CA 1
ATOM 745 C C . PRO A 1 99 ? -32.658 -20.665 -53.811 1.00 14.37 99 PRO A C 1
ATOM 746 O O . PRO A 1 99 ? -32.004 -19.877 -53.105 1.00 13.79 99 PRO A O 1
ATOM 750 N N . LYS A 1 100 ? -33.209 -21.789 -53.357 1.00 14.70 100 LYS A N 1
ATOM 751 C CA . LYS A 1 100 ? -33.046 -22.244 -51.986 1.00 15.56 100 LYS A CA 1
ATOM 752 C C . LYS A 1 100 ? -31.563 -22.425 -51.679 1.00 15.09 100 LYS A C 1
ATOM 753 O O . LYS A 1 100 ? -30.851 -23.116 -52.412 1.00 15.06 100 LYS A O 1
ATOM 759 N N . PRO A 1 101 ? -31.086 -21.781 -50.600 1.00 15.05 101 PRO A N 1
ATOM 760 C CA . PRO A 1 101 ? -29.690 -21.892 -50.204 1.00 14.59 101 PRO A CA 1
ATOM 761 C C . PRO A 1 101 ? -29.356 -23.345 -49.844 1.00 14.78 101 PRO A C 1
ATOM 762 O O . PRO A 1 101 ? -30.141 -23.989 -49.153 1.00 14.69 101 PRO A O 1
ATOM 766 N N . PRO A 1 102 ? -28.212 -23.865 -50.337 1.00 14.74 102 PRO A N 1
ATOM 767 C CA . PRO A 1 102 ? -27.854 -25.278 -50.195 1.00 15.37 102 PRO A CA 1
ATOM 768 C C . PRO A 1 102 ? -27.316 -25.683 -48.820 1.00 15.72 102 PRO A C 1
ATOM 769 O O . PRO A 1 102 ? -26.542 -24.955 -48.195 1.00 15.80 102 PRO A O 1
ATOM 773 N N . LEU A 1 103 ? -27.719 -26.863 -48.380 1.00 16.55 103 LEU A N 1
ATOM 774 C CA . LEU A 1 103 ? -27.158 -27.476 -47.183 1.00 16.86 103 LEU A CA 1
ATOM 775 C C . LEU A 1 103 ? -26.168 -28.575 -47.571 1.00 17.25 103 LEU A C 1
ATOM 776 O O . LEU A 1 103 ? -26.286 -29.148 -48.657 1.00 17.41 103 LEU A O 1
ATOM 781 N N . PRO A 1 104 ? -25.195 -28.886 -46.684 1.00 17.33 104 PRO A N 1
ATOM 782 C CA . PRO A 1 104 ? -25.009 -28.349 -45.337 1.00 16.98 104 PRO A CA 1
ATOM 783 C C . PRO A 1 104 ? -24.179 -27.062 -45.290 1.00 16.75 104 PRO A C 1
ATOM 784 O O . PRO A 1 104 ? -23.558 -26.675 -46.287 1.00 16.61 104 PRO A O 1
ATOM 788 N N . VAL A 1 105 ? -24.191 -26.403 -44.133 1.00 16.12 105 VAL A N 1
ATOM 789 C CA . VAL A 1 105 ? -23.305 -25.275 -43.882 1.00 15.76 105 VAL A CA 1
ATOM 790 C C . VAL A 1 105 ? -22.276 -25.657 -42.821 1.00 15.18 105 VAL A C 1
ATOM 791 O O . VAL A 1 105 ? -22.489 -26.604 -42.067 1.00 15.58 105 VAL A O 1
ATOM 795 N N . ARG A 1 106 ? -21.173 -24.915 -42.783 1.00 14.56 106 ARG A N 1
ATOM 796 C CA . ARG A 1 106 ? -20.170 -25.029 -41.731 1.00 14.21 106 ARG A CA 1
ATOM 797 C C . ARG A 1 106 ? -20.442 -23.957 -40.684 1.00 13.90 106 ARG A C 1
ATOM 798 O O . ARG A 1 106 ? -20.827 -22.838 -41.028 1.00 13.94 106 ARG A O 1
ATOM 806 N N . PRO A 1 107 ? -20.281 -24.307 -39.398 1.00 13.51 107 PRO A N 1
ATOM 807 C CA . PRO A 1 107 ? -20.650 -23.374 -38.340 1.00 13.26 107 PRO A CA 1
ATOM 808 C C . PRO A 1 107 ? -19.674 -22.220 -38.070 1.00 12.70 107 PRO A C 1
ATOM 809 O O . PRO A 1 107 ? -18.454 -22.332 -38.272 1.00 12.76 107 PRO A O 1
ATOM 813 N N . LEU A 1 108 ? -20.247 -21.118 -37.621 1.00 11.80 108 LEU A N 1
ATOM 814 C CA . LEU A 1 108 ? -19.498 -20.016 -37.050 1.00 12.05 108 LEU A CA 1
ATOM 815 C C . LEU A 1 108 ? -19.818 -19.971 -35.552 1.00 12.30 108 LEU A C 1
ATOM 816 O O . LEU A 1 108 ? -20.824 -20.537 -35.115 1.00 12.05 108 LEU A O 1
ATOM 821 N N . GLU A 1 109 ? -18.962 -19.308 -34.781 1.00 12.45 109 GLU A N 1
ATOM 822 C CA . GLU A 1 109 ? -19.113 -19.220 -33.333 1.00 13.75 109 GLU A CA 1
ATOM 823 C C . GLU A 1 109 ? -18.356 -17.997 -32.838 1.00 13.68 109 GLU A C 1
ATOM 824 O O . GLU A 1 109 ? -17.316 -17.649 -33.395 1.00 13.45 109 GLU A O 1
ATOM 830 N N . GLU A 1 110 ? -18.875 -17.348 -31.798 1.00 14.44 110 GLU A N 1
ATOM 831 C CA . GLU A 1 110 ? -18.140 -16.288 -31.098 1.00 15.18 110 GLU A CA 1
ATOM 832 C C . GLU A 1 110 ? -16.715 -16.766 -30.793 1.00 15.37 110 GLU A C 1
ATOM 833 O O . GLU A 1 110 ? -16.535 -17.864 -30.259 1.00 15.62 110 GLU A O 1
ATOM 839 N N . GLY A 1 111 ? -15.720 -15.957 -31.163 1.00 15.43 111 GLY A N 1
ATOM 840 C CA . GLY A 1 111 ? -14.316 -16.235 -30.859 1.00 15.77 111 GLY A CA 1
ATOM 841 C C . GLY A 1 111 ? -13.554 -17.030 -31.910 1.00 16.39 111 GLY A C 1
ATOM 842 O O . GLY A 1 111 ? -12.322 -17.112 -31.856 1.00 16.51 111 GLY A O 1
ATOM 843 N N . MET A 1 112 ? -14.280 -17.629 -32.853 1.00 16.23 112 MET A N 1
ATOM 844 C CA . MET A 1 112 ? -13.673 -18.352 -33.981 1.00 16.38 112 MET A CA 1
ATOM 845 C C . MET A 1 112 ? -12.767 -17.471 -34.831 1.00 16.38 112 MET A C 1
ATOM 846 O O . MET A 1 112 ? -13.087 -16.310 -35.090 1.00 15.52 112 MET A O 1
ATOM 851 N N . ARG A 1 113 ? -11.640 -18.040 -35.262 1.00 16.55 113 ARG A N 1
ATOM 852 C CA . ARG A 1 113 ? -10.745 -17.397 -36.226 1.00 17.24 113 ARG A CA 1
ATOM 853 C C . ARG A 1 113 ? -10.791 -18.142 -37.545 1.00 16.76 113 ARG A C 1
ATOM 854 O O . ARG A 1 113 ? -10.553 -19.351 -37.576 1.00 16.47 113 ARG A O 1
ATOM 859 N N . LEU A 1 114 ? -11.093 -17.427 -38.627 1.00 15.99 114 LEU A N 1
ATOM 860 C CA . LEU A 1 114 ? -11.044 -18.014 -39.966 1.00 16.11 114 LEU A CA 1
ATOM 861 C C . LEU A 1 114 ? -10.769 -16.942 -40.994 1.00 16.05 114 LEU A C 1
ATOM 862 O O . LEU A 1 114 ? -11.298 -15.825 -40.897 1.00 16.15 114 LEU A O 1
ATOM 867 N N . PHE A 1 115 ? -9.934 -17.295 -41.967 1.00 15.99 115 PHE A N 1
ATOM 868 C CA . PHE A 1 115 ? -9.530 -16.405 -43.051 1.00 16.40 115 PHE A CA 1
ATOM 869 C C . PHE A 1 115 ? -9.090 -15.032 -42.558 1.00 16.58 115 PHE A C 1
ATOM 870 O O . PHE A 1 115 ? -9.378 -14.014 -43.189 1.00 16.67 115 PHE A O 1
ATOM 878 N N . GLY A 1 116 ? -8.381 -15.016 -41.429 1.00 16.99 116 GLY A N 1
ATOM 879 C CA . GLY A 1 116 ? -7.813 -13.786 -40.887 1.00 16.83 116 GLY A CA 1
ATOM 880 C C . GLY A 1 116 ? -8.800 -12.924 -40.120 1.00 17.06 116 GLY A C 1
ATOM 881 O O . GLY A 1 116 ? -8.454 -11.801 -39.727 1.00 17.78 116 GLY A O 1
ATOM 882 N N . PHE A 1 117 ? -10.015 -13.439 -39.903 1.00 16.01 117 PHE A N 1
ATOM 883 C CA . PHE A 1 117 ? -11.055 -12.726 -39.147 1.00 15.26 117 PHE A CA 1
ATOM 884 C C . PHE A 1 117 ? -11.296 -13.340 -37.769 1.00 15.49 117 PHE A C 1
ATOM 885 O O . PHE A 1 117 ? -11.122 -14.544 -37.568 1.00 15.27 117 PHE A O 1
ATOM 893 N N . GLN A 1 118 ? -11.730 -12.510 -36.830 1.00 15.57 118 GLN A N 1
ATOM 894 C CA . GLN A 1 118 ? -12.282 -12.996 -35.573 1.00 16.13 118 GLN A CA 1
ATOM 895 C C . GLN A 1 118 ? -13.803 -12.854 -35.661 1.00 15.08 118 GLN A C 1
ATOM 896 O O . GLN A 1 118 ? -14.316 -11.794 -36.040 1.00 14.80 118 GLN A O 1
ATOM 902 N N . VAL A 1 119 ? -14.517 -13.924 -35.324 1.00 14.42 119 VAL A N 1
ATOM 903 C CA . VAL A 1 119 ? -15.975 -13.925 -35.354 1.00 13.54 119 VAL A CA 1
ATOM 904 C C . VAL A 1 119 ? -16.548 -13.343 -34.059 1.00 13.58 119 VAL A C 1
ATOM 905 O O . VAL A 1 119 ? -16.221 -13.792 -32.956 1.00 13.38 119 VAL A O 1
ATOM 909 N N . LEU A 1 120 ? -17.377 -12.314 -34.217 1.00 13.14 120 LEU A N 1
ATOM 910 C CA . LEU A 1 120 ? -18.122 -11.707 -33.121 1.00 13.16 120 LEU A CA 1
ATOM 911 C C . LEU A 1 120 ? -19.587 -12.084 -33.286 1.00 12.78 120 LEU A C 1
ATOM 912 O O . LEU A 1 120 ? -20.196 -11.738 -34.298 1.00 12.85 120 LEU A O 1
ATOM 917 N N . HIS A 1 121 ? -20.148 -12.801 -32.317 1.00 11.90 121 HIS A N 1
ATOM 918 C CA . HIS A 1 121 ? -21.568 -13.083 -32.337 1.00 11.53 121 HIS A CA 1
ATOM 919 C C . HIS A 1 121 ? -22.323 -11.897 -31.762 1.00 11.74 121 HIS A C 1
ATOM 920 O O . HIS A 1 121 ? -22.250 -11.615 -30.560 1.00 11.36 121 HIS A O 1
ATOM 927 N N . LEU A 1 122 ? -23.064 -11.226 -32.640 1.00 11.19 122 LEU A N 1
ATOM 928 C CA . LEU A 1 122 ? -23.711 -9.975 -32.332 1.00 10.93 122 LEU A CA 1
ATOM 929 C C . LEU A 1 122 ? -25.178 -10.030 -32.765 1.00 10.79 122 LEU A C 1
ATOM 930 O O . LEU A 1 122 ? -25.541 -9.444 -33.779 1.00 11.28 122 LEU A O 1
ATOM 935 N N . PRO A 1 123 ? -26.034 -10.715 -31.977 1.00 10.52 123 PRO A N 1
ATOM 936 C CA . PRO A 1 123 ? -27.409 -10.953 -32.385 1.00 10.20 123 PRO A CA 1
ATOM 937 C C . PRO A 1 123 ? -28.264 -9.694 -32.181 1.00 10.07 123 PRO A C 1
ATOM 938 O O . PRO A 1 123 ? -27.808 -8.716 -31.594 1.00 9.80 123 PRO A O 1
ATOM 942 N N . GLY A 1 124 ? -29.508 -9.737 -32.634 1.00 10.26 124 GLY A N 1
ATOM 943 C CA . GLY A 1 124 ? -30.397 -8.607 -32.473 1.00 10.40 124 GLY A CA 1
ATOM 944 C C . GLY A 1 124 ? -31.158 -8.322 -33.747 1.00 10.80 124 GLY A C 1
ATOM 945 O O . GLY A 1 124 ? -32.382 -8.218 -33.728 1.00 11.01 124 GLY A O 1
ATOM 946 N N . HIS A 1 125 ? -30.430 -8.164 -34.853 1.00 10.55 125 HIS A N 1
ATOM 947 C CA . HIS A 1 125 ? -31.053 -8.040 -36.180 1.00 10.44 125 HIS A CA 1
ATOM 948 C C . HIS A 1 125 ? -31.524 -9.442 -36.619 1.00 10.68 125 HIS A C 1
ATOM 949 O O . HIS A 1 125 ? -32.577 -9.592 -37.253 1.00 10.70 125 HIS A O 1
ATOM 956 N N . SER A 1 126 ? -30.737 -10.458 -36.256 1.00 10.20 126 SER A N 1
ATOM 957 C CA . SER A 1 126 ? -31.128 -11.864 -36.390 1.00 9.92 126 SER A CA 1
ATOM 958 C C . SER A 1 126 ? -30.369 -12.665 -35.315 1.00 9.68 126 SER A C 1
ATOM 959 O O . SER A 1 126 ? -29.355 -12.196 -34.818 1.00 9.72 126 SER A O 1
ATOM 962 N N . PRO A 1 127 ? -30.876 -13.856 -34.932 1.00 9.60 127 PRO A N 1
ATOM 963 C CA . PRO A 1 127 ? -30.293 -14.608 -33.793 1.00 9.61 127 PRO A CA 1
ATOM 964 C C . PRO A 1 127 ? -28.848 -15.077 -33.990 1.00 9.47 127 PRO A C 1
ATOM 965 O O . PRO A 1 127 ? -28.097 -15.190 -33.006 1.00 9.67 127 PRO A O 1
ATOM 969 N N . GLY A 1 128 ? -28.475 -15.350 -35.241 1.00 8.73 128 GLY A N 1
ATOM 970 C CA . GLY A 1 128 ? -27.133 -15.832 -35.590 1.00 8.56 128 GLY A CA 1
ATOM 971 C C . GLY A 1 128 ? -26.303 -14.782 -36.326 1.00 8.76 128 GLY A C 1
ATOM 972 O O . GLY A 1 128 ? -25.382 -15.114 -37.092 1.00 8.29 128 GLY A O 1
ATOM 973 N N . HIS A 1 129 ? -26.621 -13.511 -36.093 1.00 8.33 129 HIS A N 1
ATOM 974 C CA . HIS A 1 129 ? -25.930 -12.420 -36.779 1.00 8.35 129 HIS A CA 1
ATOM 975 C C . HIS A 1 129 ? -24.520 -12.278 -36.208 1.00 8.22 129 HIS A C 1
ATOM 976 O O . HIS A 1 129 ? -24.352 -12.122 -34.992 1.00 7.11 129 HIS A O 1
ATOM 983 N N . VAL A 1 130 ? -23.518 -12.334 -37.087 1.00 8.30 130 VAL A N 1
ATOM 984 C CA . VAL A 1 130 ? -22.118 -12.165 -36.679 1.00 8.49 130 VAL A CA 1
ATOM 985 C C . VAL A 1 130 ? -21.469 -10.971 -37.371 1.00 9.31 130 VAL A C 1
ATOM 986 O O . VAL A 1 130 ? -22.042 -10.402 -38.306 1.00 9.81 130 VAL A O 1
ATOM 990 N N . ALA A 1 131 ? -20.286 -10.581 -36.886 1.00 9.43 131 ALA A N 1
ATOM 991 C CA . ALA A 1 131 ? -19.395 -9.689 -37.631 1.00 9.47 131 ALA A CA 1
ATOM 992 C C . ALA A 1 131 ? -18.050 -10.366 -37.803 1.00 9.49 131 ALA A C 1
ATOM 993 O O . ALA A 1 131 ? -17.619 -11.129 -36.930 1.00 9.36 131 ALA A O 1
ATOM 995 N N . PHE A 1 132 ? -17.401 -10.089 -38.932 1.00 9.46 132 PHE A N 1
ATOM 996 C CA . PHE A 1 132 ? -16.068 -10.586 -39.221 1.00 10.30 132 PHE A CA 1
ATOM 997 C C . PHE A 1 132 ? -15.088 -9.462 -39.012 1.00 10.71 132 PHE A C 1
ATOM 998 O O . PHE A 1 132 ? -15.059 -8.508 -39.792 1.00 11.30 132 PHE A O 1
ATOM 1006 N N . TYR A 1 133 ? -14.286 -9.591 -37.956 1.00 11.93 133 TYR A N 1
ATOM 1007 C CA . TYR A 1 133 ? -13.416 -8.513 -37.475 1.00 13.07 133 TYR A CA 1
ATOM 1008 C C . TYR A 1 133 ? -11.943 -8.763 -37.811 1.00 13.64 133 TYR A C 1
ATOM 1009 O O . TYR A 1 133 ? -11.392 -9.831 -37.516 1.00 13.87 133 TYR A O 1
ATOM 1018 N N . ASP A 1 134 ? -11.324 -7.768 -38.438 1.00 14.59 134 ASP A N 1
ATOM 1019 C CA . ASP A 1 134 ? -9.921 -7.817 -38.809 1.00 15.92 134 ASP A CA 1
ATOM 1020 C C . ASP A 1 134 ? -9.155 -6.689 -38.094 1.00 17.15 134 ASP A C 1
ATOM 1021 O O . ASP A 1 134 ? -9.015 -5.584 -38.623 1.00 16.99 134 ASP A O 1
ATOM 1026 N N . PRO A 1 135 ? -8.666 -6.969 -36.869 1.00 18.50 135 PRO A N 1
ATOM 1027 C CA . PRO A 1 135 ? -7.974 -5.962 -36.059 1.00 19.36 135 PRO A CA 1
ATOM 1028 C C . PRO A 1 135 ? -6.720 -5.393 -36.713 1.00 20.15 135 PRO A C 1
ATOM 1029 O O . PRO A 1 135 ? -6.413 -4.216 -36.529 1.00 20.75 135 PRO A O 1
ATOM 1033 N N . GLU A 1 136 ? -6.013 -6.221 -37.473 1.00 20.89 136 GLU A N 1
ATOM 1034 C CA . GLU A 1 136 ? -4.763 -5.820 -38.096 1.00 21.21 136 GLU A CA 1
ATOM 1035 C C . GLU A 1 136 ? -4.968 -4.783 -39.192 1.00 21.02 136 GLU A C 1
ATOM 1036 O O . GLU A 1 136 ? -4.203 -3.818 -39.282 1.00 21.71 136 GLU A O 1
ATOM 1038 N N . GLY A 1 137 ? -5.993 -4.990 -40.020 1.00 20.60 137 GLY A N 1
ATOM 1039 C CA . GLY A 1 137 ? -6.399 -4.022 -41.040 1.00 19.16 137 GLY A CA 1
ATOM 1040 C C . GLY A 1 137 ? -7.400 -2.995 -40.521 1.00 18.81 137 GLY A C 1
ATOM 1041 O O . GLY A 1 137 ? -7.882 -2.143 -41.283 1.00 18.98 137 GLY A O 1
ATOM 1042 N N . ALA A 1 138 ? -7.701 -3.060 -39.225 1.00 17.93 138 ALA A N 1
ATOM 1043 C CA . ALA A 1 138 ? -8.680 -2.163 -38.588 1.00 17.10 138 ALA A CA 1
ATOM 1044 C C . ALA A 1 138 ? -9.975 -2.077 -39.402 1.00 16.33 138 ALA A C 1
ATOM 1045 O O . ALA A 1 138 ? -10.347 -1.013 -39.888 1.00 15.64 138 ALA A O 1
ATOM 1047 N N . GLN A 1 139 ? -10.646 -3.210 -39.574 1.00 15.57 139 GLN A N 1
ATOM 1048 C CA . GLN A 1 139 ? -11.889 -3.219 -40.338 1.00 15.44 139 GLN A CA 1
ATOM 1049 C C . GLN A 1 139 ? -12.838 -4.314 -39.893 1.00 14.34 139 GLN A C 1
ATOM 1050 O O . GLN A 1 139 ? -12.415 -5.345 -39.362 1.00 14.45 139 GLN A O 1
ATOM 1056 N N . VAL A 1 140 ? -14.126 -4.084 -40.123 1.00 13.07 140 VAL A N 1
ATOM 1057 C CA . VAL A 1 140 ? -15.150 -5.020 -39.699 1.00 11.94 140 VAL A CA 1
ATOM 1058 C C . VAL A 1 140 ? -16.221 -5.138 -40.787 1.00 11.77 140 VAL A C 1
ATOM 1059 O O . VAL A 1 140 ? -16.624 -4.141 -41.405 1.00 12.04 140 VAL A O 1
ATOM 1063 N N . PHE A 1 141 ? -16.637 -6.369 -41.038 1.00 10.77 141 PHE A N 1
ATOM 1064 C CA . PHE A 1 141 ? -17.744 -6.658 -41.939 1.00 10.21 141 PHE A CA 1
ATOM 1065 C C . PHE A 1 141 ? -18.892 -7.047 -41.021 1.00 9.82 141 PHE A C 1
ATOM 1066 O O . PHE A 1 141 ? -19.011 -8.199 -40.588 1.00 8.97 141 PHE A O 1
ATOM 1074 N N . SER A 1 142 ? -19.710 -6.054 -40.697 1.00 9.72 142 SER A N 1
ATOM 1075 C CA . SER A 1 142 ? -20.646 -6.170 -39.575 1.00 10.12 142 SER A CA 1
ATOM 1076 C C . SER A 1 142 ? -22.096 -6.359 -40.019 1.00 9.81 142 SER A C 1
ATOM 1077 O O . SER A 1 142 ? -23.017 -6.195 -39.222 1.00 10.06 142 SER A O 1
ATOM 1080 N N . GLY A 1 143 ? -22.290 -6.694 -41.291 1.00 9.35 143 GLY A N 1
ATOM 1081 C CA . GLY A 1 143 ? -23.619 -6.963 -41.821 1.00 9.55 143 GLY A CA 1
ATOM 1082 C C . GLY A 1 143 ? -24.608 -5.843 -41.571 1.00 10.01 143 GLY A C 1
ATOM 1083 O O . GLY A 1 143 ? -24.329 -4.669 -41.847 1.00 9.38 143 GLY A O 1
ATOM 1084 N N . ASP A 1 144 ? -25.773 -6.205 -41.042 1.00 10.50 144 ASP A N 1
ATOM 1085 C CA . ASP A 1 144 ? -26.826 -5.225 -40.837 1.00 11.01 144 ASP A CA 1
ATOM 1086 C C . ASP A 1 144 ? -26.908 -4.717 -39.397 1.00 11.88 144 ASP A C 1
ATOM 1087 O O . ASP A 1 144 ? -27.984 -4.340 -38.943 1.00 12.07 144 ASP A O 1
ATOM 1092 N N . LEU A 1 145 ? -25.785 -4.716 -38.677 1.00 12.67 145 LEU A N 1
ATOM 1093 C CA . LEU A 1 145 ? -25.745 -4.138 -37.322 1.00 13.56 145 LEU A CA 1
ATOM 1094 C C . LEU A 1 145 ? -25.790 -2.602 -37.390 1.00 13.76 145 LEU A C 1
ATOM 1095 O O . LEU A 1 145 ? -26.692 -1.955 -36.841 1.00 14.02 145 LEU A O 1
ATOM 1098 N N . LEU A 1 146 ? -24.812 -2.041 -38.091 1.00 13.68 146 LEU A N 1
ATOM 1099 C CA . LEU A 1 146 ? -24.565 -0.613 -38.097 1.00 13.90 146 LEU A CA 1
ATOM 1100 C C . LEU A 1 146 ? -24.432 -0.074 -39.521 1.00 14.09 146 LEU A C 1
ATOM 1101 O O . LEU A 1 146 ? -23.612 -0.568 -40.306 1.00 14.26 146 LEU A O 1
ATOM 1106 N N . PHE A 1 147 ? -25.220 0.954 -39.832 1.00 14.40 147 PHE A N 1
ATOM 1107 C CA . PHE A 1 147 ? -25.146 1.623 -41.122 1.00 15.05 147 PHE A CA 1
ATOM 1108 C C . PHE A 1 147 ? -24.557 3.015 -40.974 1.00 15.43 147 PHE A C 1
ATOM 1109 O O . PHE A 1 147 ? -24.336 3.491 -39.858 1.00 15.32 147 PHE A O 1
ATOM 1117 N N . ARG A 1 148 ? -24.289 3.647 -42.114 1.00 15.59 148 ARG A N 1
ATOM 1118 C CA . ARG A 1 148 ? -23.929 5.053 -42.169 1.00 16.23 148 ARG A CA 1
ATOM 1119 C C . ARG A 1 148 ? -25.197 5.862 -41.855 1.00 16.08 148 ARG A C 1
ATOM 1120 O O . ARG A 1 148 ? -26.081 6.007 -42.701 1.00 15.68 148 ARG A O 1
ATOM 1128 N N . GLY A 1 149 ? -25.299 6.318 -40.608 1.00 16.00 149 GLY A N 1
ATOM 1129 C CA . GLY A 1 149 ? -26.436 7.121 -40.152 1.00 16.37 149 GLY A CA 1
ATOM 1130 C C . GLY A 1 149 ? -27.661 6.364 -39.656 1.00 16.64 149 GLY A C 1
ATOM 1131 O O . GLY A 1 149 ? -28.708 6.972 -39.418 1.00 16.90 149 GLY A O 1
ATOM 1132 N N . SER A 1 150 ? -27.543 5.048 -39.488 1.00 16.74 150 SER A N 1
ATOM 1133 C CA . SER A 1 150 ? -28.658 4.237 -39.004 1.00 17.40 150 SER A CA 1
ATOM 1134 C C . SER A 1 150 ? -28.177 2.904 -38.450 1.00 17.81 150 SER A C 1
ATOM 1135 O O . SER A 1 150 ? -26.969 2.661 -38.347 1.00 17.96 150 SER A O 1
ATOM 1138 N N . VAL A 1 151 ? -29.129 2.048 -38.078 1.00 18.20 151 VAL A N 1
ATOM 1139 C CA . VAL A 1 151 ? -28.820 0.700 -37.590 1.00 18.62 151 VAL A CA 1
ATOM 1140 C C . VAL A 1 151 ? -29.762 -0.317 -38.223 1.00 19.51 151 VAL A C 1
ATOM 1141 O O . VAL A 1 151 ? -30.746 0.056 -38.878 1.00 19.36 151 VAL A O 1
ATOM 1145 N N . GLY A 1 152 ? -29.445 -1.599 -38.065 1.00 20.47 152 GLY A N 1
ATOM 1146 C CA . GLY A 1 152 ? -30.279 -2.653 -38.638 1.00 22.06 152 GLY A CA 1
ATOM 1147 C C . GLY A 1 152 ? -31.712 -2.610 -38.142 1.00 22.84 152 GLY A C 1
ATOM 1148 O O . GLY A 1 152 ? -31.963 -2.281 -36.983 1.00 22.63 152 GLY A O 1
ATOM 1149 N N . ARG A 1 153 ? -32.651 -2.921 -39.033 1.00 24.20 153 ARG A N 1
ATOM 1150 C CA . ARG A 1 153 ? -34.052 -3.126 -38.648 1.00 25.51 153 ARG A CA 1
ATOM 1151 C C . ARG A 1 153 ? -34.136 -4.144 -37.510 1.00 25.83 153 ARG A C 1
ATOM 1152 O O . ARG A 1 153 ? -33.387 -5.132 -37.481 1.00 25.65 153 ARG A O 1
ATOM 1160 N N . TYR A 1 154 ? -35.023 -3.887 -36.559 1.00 26.72 154 TYR A N 1
ATOM 1161 C CA . TYR A 1 154 ? -35.289 -4.851 -35.494 1.00 28.18 154 TYR A CA 1
ATOM 1162 C C . TYR A 1 154 ? -36.773 -5.225 -35.484 1.00 28.34 154 TYR A C 1
ATOM 1163 O O . TYR A 1 154 ? -37.371 -5.457 -34.433 1.00 28.57 154 TYR A O 1
ATOM 1172 N N . ASP A 1 155 ? -37.346 -5.289 -36.685 1.00 28.74 155 ASP A N 1
ATOM 1173 C CA . ASP A 1 155 ? -38.731 -5.710 -36.895 1.00 29.34 155 ASP A CA 1
ATOM 1174 C C . ASP A 1 155 ? -38.828 -6.883 -37.879 1.00 29.09 155 ASP A C 1
ATOM 1175 O O . ASP A 1 155 ? -39.924 -7.263 -38.296 1.00 29.33 155 ASP A O 1
ATOM 1180 N N . LEU A 1 156 ? -37.677 -7.434 -38.261 1.00 28.65 156 LEU A N 1
ATOM 1181 C CA . LEU A 1 156 ? -37.616 -8.548 -39.210 1.00 28.13 156 LEU A CA 1
ATOM 1182 C C . LEU A 1 156 ? -37.642 -9.903 -38.494 1.00 27.67 156 LEU A C 1
ATOM 1183 O O . LEU A 1 156 ? -37.576 -9.946 -37.256 1.00 27.63 156 LEU A O 1
ATOM 1188 N N . PRO A 1 157 ? -37.791 -11.011 -39.260 1.00 27.00 157 PRO A N 1
ATOM 1189 C CA . PRO A 1 157 ? -37.744 -12.359 -38.673 1.00 26.53 157 PRO A CA 1
ATOM 1190 C C . PRO A 1 157 ? -36.477 -12.623 -37.851 1.00 25.71 157 PRO A C 1
ATOM 1191 O O . PRO A 1 157 ? -35.342 -12.432 -38.344 1.00 26.04 157 PRO A O 1
ATOM 1195 N N . GLY A 1 158 ? -36.690 -13.024 -36.599 1.00 24.62 158 GLY A N 1
ATOM 1196 C CA . GLY A 1 158 ? -35.608 -13.329 -35.673 1.00 23.48 158 GLY A CA 1
ATOM 1197 C C . GLY A 1 158 ? -35.126 -12.142 -34.852 1.00 22.77 158 GLY A C 1
ATOM 1198 O O . GLY A 1 158 ? -34.298 -12.312 -33.966 1.00 22.92 158 GLY A O 1
ATOM 1199 N N . ALA A 1 159 ? -35.652 -10.949 -35.139 1.00 22.00 159 ALA A N 1
ATOM 1200 C CA . ALA A 1 159 ? -35.231 -9.707 -34.478 1.00 21.47 159 ALA A CA 1
ATOM 1201 C C . ALA A 1 159 ? -35.400 -9.693 -32.960 1.00 21.14 159 ALA A C 1
ATOM 1202 O O . ALA A 1 159 ? -36.334 -10.283 -32.412 1.00 20.72 159 ALA A O 1
ATOM 1204 N N . ASP A 1 160 ? -34.487 -8.992 -32.297 1.00 20.85 160 ASP A N 1
ATOM 1205 C CA . ASP A 1 160 ? -34.480 -8.874 -30.850 1.00 21.14 160 ASP A CA 1
ATOM 1206 C C . ASP A 1 160 ? -33.881 -7.512 -30.498 1.00 20.75 160 ASP A C 1
ATOM 1207 O O . ASP A 1 160 ? -32.668 -7.373 -30.391 1.00 20.09 160 ASP A O 1
ATOM 1212 N N . PRO A 1 161 ? -34.745 -6.497 -30.320 1.00 20.91 161 PRO A N 1
ATOM 1213 C CA . PRO A 1 161 ? -34.318 -5.111 -30.136 1.00 20.61 161 PRO A CA 1
ATOM 1214 C C . PRO A 1 161 ? -33.302 -4.916 -29.017 1.00 20.37 161 PRO A C 1
ATOM 1215 O O . PRO A 1 161 ? -32.363 -4.142 -29.180 1.00 20.44 161 PRO A O 1
ATOM 1219 N N . LYS A 1 162 ? -33.485 -5.618 -27.901 1.00 20.28 162 LYS A N 1
ATOM 1220 C CA . LYS A 1 162 ? -32.600 -5.489 -26.743 1.00 19.91 162 LYS A CA 1
ATOM 1221 C C . LYS A 1 162 ? -31.248 -6.148 -26.999 1.00 19.02 162 LYS A C 1
ATOM 1222 O O . LYS A 1 162 ? -30.209 -5.634 -26.572 1.00 18.93 162 LYS A O 1
ATOM 1225 N N . ALA A 1 163 ? -31.265 -7.286 -27.687 1.00 18.28 163 ALA A N 1
ATOM 1226 C CA . ALA A 1 163 ? -30.025 -7.911 -28.144 1.00 17.86 163 ALA A CA 1
ATOM 1227 C C . ALA A 1 163 ? -29.280 -6.954 -29.085 1.00 17.57 163 ALA A C 1
ATOM 1228 O O . ALA A 1 163 ? -28.066 -6.810 -28.977 1.00 17.18 163 ALA A O 1
ATOM 1230 N N . LEU A 1 164 ? -30.018 -6.275 -29.971 1.00 17.69 164 LEU A N 1
ATOM 1231 C CA . LEU A 1 164 ? -29.404 -5.377 -30.953 1.00 18.12 164 LEU A CA 1
ATOM 1232 C C . LEU A 1 164 ? -28.602 -4.263 -30.295 1.00 18.27 164 LEU A C 1
ATOM 1233 O O . LEU A 1 164 ? -27.458 -4.008 -30.669 1.00 18.13 164 LEU A O 1
ATOM 1238 N N . PHE A 1 165 ? -29.190 -3.600 -29.307 1.00 19.17 165 PHE A N 1
ATOM 1239 C CA . PHE A 1 165 ? -28.496 -2.483 -28.671 1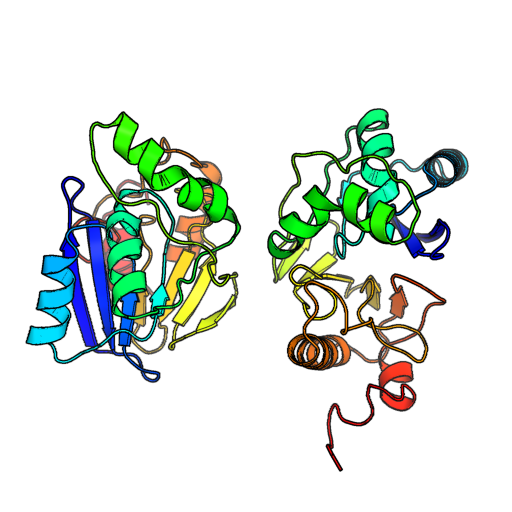.00 19.69 165 PHE A CA 1
ATOM 1240 C C . PHE A 1 165 ? -27.324 -2.917 -27.798 1.00 18.83 165 PHE A C 1
ATOM 1241 O O . PHE A 1 165 ? -26.307 -2.229 -27.734 1.00 19.30 165 PHE A O 1
ATOM 1249 N N . ALA A 1 166 ? -27.435 -4.092 -27.190 1.00 18.20 166 ALA A N 1
ATOM 1250 C CA . ALA A 1 166 ? -26.296 -4.713 -26.525 1.00 17.26 166 ALA A CA 1
ATOM 1251 C C . ALA A 1 166 ? -25.180 -5.054 -27.530 1.00 16.69 166 ALA A C 1
ATOM 1252 O O . ALA A 1 166 ? -23.993 -4.826 -27.263 1.00 15.50 166 ALA A O 1
ATOM 1254 N N . SER A 1 167 ? -25.565 -5.590 -28.691 1.00 16.17 167 SER A N 1
ATOM 1255 C CA . SER A 1 167 ? -24.586 -5.889 -29.742 1.00 15.62 167 SER A CA 1
ATOM 1256 C C . SER A 1 167 ? -23.878 -4.632 -30.244 1.00 16.16 167 SER A C 1
ATOM 1257 O O . SER A 1 167 ? -22.665 -4.652 -30.496 1.00 16.15 167 SER A O 1
ATOM 1260 N N . LEU A 1 168 ? -24.626 -3.540 -30.369 1.00 16.63 168 LEU A N 1
ATOM 1261 C CA . LEU A 1 168 ? -24.065 -2.283 -30.861 1.00 17.69 168 LEU A CA 1
ATOM 1262 C C . LEU A 1 168 ? -23.077 -1.697 -29.857 1.00 18.16 168 LEU A C 1
ATOM 1263 O O . LEU A 1 168 ? -22.045 -1.151 -30.249 1.00 18.39 168 LEU A O 1
ATOM 1268 N N . LYS A 1 169 ? -23.400 -1.824 -28.567 1.00 18.68 169 LYS A N 1
ATOM 1269 C CA . LYS A 1 169 ? -22.501 -1.427 -27.486 1.00 19.41 169 LYS A CA 1
ATOM 1270 C C . LYS A 1 169 ? -21.178 -2.182 -27.577 1.00 19.16 169 LYS A C 1
ATOM 1271 O O . LYS A 1 169 ? -20.112 -1.588 -27.450 1.00 18.91 169 LYS A O 1
ATOM 1274 N N . ARG A 1 170 ? -21.258 -3.491 -27.814 1.00 19.55 170 ARG A N 1
ATOM 1275 C CA . ARG A 1 170 ? -20.078 -4.328 -28.048 1.00 19.82 170 ARG A CA 1
ATOM 1276 C C . ARG A 1 170 ? -19.261 -3.864 -29.258 1.00 19.52 170 ARG A C 1
ATOM 1277 O O . ARG A 1 170 ? -18.035 -3.751 -29.180 1.00 19.20 170 ARG A O 1
ATOM 1285 N N . LEU A 1 171 ? -19.952 -3.606 -30.369 1.00 19.13 171 LEU A N 1
ATOM 1286 C CA . LEU A 1 171 ? -19.310 -3.170 -31.607 1.00 18.97 171 LEU A CA 1
ATOM 1287 C C . LEU A 1 171 ? -18.595 -1.828 -31.429 1.00 18.96 171 LEU A C 1
ATOM 1288 O O . LEU A 1 171 ? -17.451 -1.671 -31.835 1.00 18.84 171 LEU A O 1
ATOM 1293 N N . LEU A 1 172 ? -19.269 -0.880 -30.795 1.00 19.72 172 LEU A N 1
ATOM 1294 C CA . LEU A 1 172 ? -18.727 0.465 -30.600 1.00 20.52 172 LEU A CA 1
ATOM 1295 C C . LEU A 1 172 ? -17.603 0.558 -29.562 1.00 20.71 172 LEU A C 1
ATOM 1296 O O . LEU A 1 172 ? -17.072 1.642 -29.326 1.00 21.12 172 LEU A O 1
ATOM 1301 N N . SER A 1 173 ? -17.237 -0.573 -28.961 1.00 20.90 173 SER A N 1
ATOM 1302 C CA . SER A 1 173 ? -16.097 -0.636 -28.048 1.00 21.14 173 SER A CA 1
ATOM 1303 C C . SER A 1 173 ? -14.791 -1.014 -28.774 1.00 21.00 173 SER A C 1
ATOM 1304 O O . SER A 1 173 ? -13.698 -0.936 -28.194 1.00 21.36 173 SER A O 1
ATOM 1307 N N . LEU A 1 174 ? -14.905 -1.430 -30.037 1.00 20.04 174 LEU A N 1
ATOM 1308 C CA . LEU A 1 174 ? -13.738 -1.623 -30.897 1.00 19.24 174 LEU A CA 1
ATOM 1309 C C . LEU A 1 174 ? -13.128 -0.259 -31.271 1.00 18.93 174 LEU A C 1
ATOM 1310 O O . LEU A 1 174 ? -13.808 0.774 -31.172 1.00 18.75 174 LEU A O 1
ATOM 1315 N N . PRO A 1 175 ? -11.852 -0.247 -31.706 1.00 18.45 175 PRO A N 1
ATOM 1316 C CA . PRO A 1 175 ? -11.182 1.015 -32.032 1.00 18.54 175 PRO A CA 1
ATOM 1317 C C . PRO A 1 175 ? -12.014 1.940 -32.932 1.00 18.40 175 PRO A C 1
ATOM 1318 O O . PRO A 1 175 ? -12.634 1.468 -33.880 1.00 18.83 175 PRO A O 1
ATOM 1322 N N . PRO A 1 176 ? -12.054 3.250 -32.617 1.00 18.43 176 PRO A N 1
ATOM 1323 C CA . PRO A 1 176 ? -12.836 4.218 -33.409 1.00 17.95 176 PRO A CA 1
ATOM 1324 C C . PRO A 1 176 ? -12.427 4.309 -34.883 1.00 17.57 176 PRO A C 1
ATOM 1325 O O . PRO A 1 176 ? -13.270 4.617 -35.727 1.00 17.67 176 PRO A O 1
ATOM 1329 N N . GLU A 1 177 ? -11.159 4.031 -35.186 1.00 17.06 177 GLU A N 1
ATOM 1330 C CA . GLU A 1 177 ? -10.657 4.047 -36.574 1.00 16.66 177 GLU A CA 1
ATOM 1331 C C . GLU A 1 177 ? -11.130 2.865 -37.416 1.00 15.44 177 GLU A C 1
ATOM 1332 O O . GLU A 1 177 ? -10.927 2.855 -38.625 1.00 15.28 177 GLU A O 1
ATOM 1338 N N . THR A 1 178 ? -11.736 1.871 -36.771 1.00 14.60 178 THR A N 1
ATOM 1339 C CA . THR A 1 178 ? -12.241 0.680 -37.460 1.00 13.92 178 THR A CA 1
ATOM 1340 C C . THR A 1 178 ? -13.193 1.049 -38.597 1.00 14.00 178 THR A C 1
ATOM 1341 O O . THR A 1 178 ? -14.210 1.709 -38.376 1.00 13.74 178 THR A O 1
ATOM 1345 N N . ARG A 1 179 ? -12.829 0.634 -39.807 1.00 13.98 179 ARG A N 1
ATOM 1346 C CA . ARG A 1 179 ? -13.646 0.824 -41.000 1.00 14.73 179 ARG A CA 1
ATOM 1347 C C . ARG A 1 179 ? -14.803 -0.171 -41.003 1.00 13.99 179 ARG A C 1
ATOM 1348 O O . ARG A 1 179 ? -14.602 -1.355 -40.772 1.00 14.55 179 ARG A O 1
ATOM 1353 N N . VAL A 1 180 ? -16.007 0.315 -41.275 1.00 13.23 180 VAL A N 1
ATOM 1354 C CA . VAL A 1 180 ? -17.203 -0.527 -41.275 1.00 12.56 180 VAL A CA 1
ATOM 1355 C C . VAL A 1 180 ? -17.654 -0.780 -42.717 1.00 12.14 180 VAL A C 1
ATOM 1356 O O . VAL A 1 180 ? -17.857 0.154 -43.490 1.00 11.47 180 VAL A O 1
ATOM 1360 N N . HIS A 1 181 ? -17.761 -2.056 -43.075 1.00 12.25 181 HIS A N 1
ATOM 1361 C CA . HIS A 1 181 ? -18.321 -2.477 -44.356 1.00 11.84 181 HIS A CA 1
ATOM 1362 C C . HIS A 1 181 ? -19.670 -3.146 -44.062 1.00 11.27 181 HIS A C 1
ATOM 1363 O O . HIS A 1 181 ? -19.709 -4.322 -43.696 1.00 10.79 181 HIS A O 1
ATOM 1370 N N . PRO A 1 182 ? -20.781 -2.381 -44.189 1.00 10.95 182 PRO A N 1
ATOM 1371 C CA . PRO A 1 182 ? -22.099 -2.871 -43.777 1.00 10.44 182 PRO A CA 1
ATOM 1372 C C . PRO A 1 182 ? -22.864 -3.616 -44.880 1.00 10.40 182 PRO A C 1
ATOM 1373 O O . PRO A 1 182 ? -22.468 -3.583 -46.055 1.00 10.02 182 PRO A O 1
ATOM 1377 N N . GLY A 1 183 ? -23.960 -4.269 -44.492 1.00 9.90 183 GLY A N 1
ATOM 1378 C CA . GLY A 1 183 ? -24.798 -5.014 -45.426 1.00 10.04 183 GLY A CA 1
ATOM 1379 C C . GLY A 1 183 ? -25.608 -4.167 -46.399 1.00 9.83 183 GLY A C 1
ATOM 1380 O O . GLY A 1 183 ? -26.066 -4.681 -47.411 1.00 10.35 183 GLY A O 1
ATOM 1381 N N . HIS A 1 184 ? -25.807 -2.888 -46.080 1.00 9.66 184 HIS A N 1
ATOM 1382 C CA . HIS A 1 184 ? -26.540 -1.938 -46.942 1.00 10.09 184 HIS A CA 1
ATOM 1383 C C . HIS A 1 184 ? -25.946 -0.536 -46.825 1.00 10.28 184 HIS A C 1
ATOM 1384 O O . HIS A 1 184 ? -25.476 -0.150 -45.766 1.00 10.14 184 HIS A O 1
ATOM 1391 N N . GLY A 1 185 ? -26.001 0.226 -47.912 1.00 11.09 185 GLY A N 1
ATOM 1392 C CA . GLY A 1 185 ? -25.557 1.611 -47.908 1.00 12.12 185 GLY A CA 1
ATOM 1393 C C . GLY A 1 185 ? -24.043 1.745 -47.946 1.00 12.69 185 GLY A C 1
ATOM 1394 O O . GLY A 1 185 ? -23.342 0.750 -48.148 1.00 12.51 185 GLY A O 1
ATOM 1395 N N . PRO A 1 186 ? -23.529 2.979 -47.743 1.00 13.27 186 PRO A N 1
ATOM 1396 C CA . PRO A 1 186 ? -22.096 3.260 -47.880 1.00 13.79 186 PRO A CA 1
ATOM 1397 C C . PRO A 1 186 ? -21.273 2.835 -46.675 1.00 14.13 186 PRO A C 1
ATOM 1398 O O . PRO A 1 186 ? -21.816 2.583 -45.589 1.00 14.61 186 PRO A O 1
ATOM 1402 N N . GLY A 1 187 ? -19.963 2.763 -46.872 1.00 14.32 187 GLY A N 1
ATOM 1403 C CA . GLY A 1 187 ? -19.055 2.432 -45.789 1.00 14.68 187 GLY A CA 1
ATOM 1404 C C . GLY A 1 187 ? -18.987 3.585 -44.813 1.00 14.20 187 GLY A C 1
ATOM 1405 O O . GLY A 1 187 ? -19.398 4.701 -45.129 1.00 14.39 187 GLY A O 1
ATOM 1406 N N . THR A 1 188 ? -18.456 3.309 -43.629 1.00 13.89 188 THR A N 1
ATOM 1407 C CA . THR A 1 188 ? -18.329 4.308 -42.572 1.00 13.31 188 THR A CA 1
ATOM 1408 C C . THR A 1 188 ? -17.175 3.873 -41.652 1.00 13.14 188 THR A C 1
ATOM 1409 O O . THR A 1 188 ? -16.408 2.957 -42.004 1.00 13.50 188 THR A O 1
ATOM 1413 N N . THR A 1 189 ? -17.026 4.540 -40.510 1.00 12.26 189 THR A N 1
ATOM 1414 C CA . THR A 1 189 ? -16.077 4.111 -39.484 1.00 11.71 189 THR A CA 1
ATOM 1415 C C . THR A 1 189 ? -16.817 4.078 -38.163 1.00 11.45 189 THR A C 1
ATOM 1416 O O . THR A 1 189 ? -17.888 4.673 -38.030 1.00 11.34 189 THR A O 1
ATOM 1420 N N . LEU A 1 190 ? -16.260 3.387 -37.178 1.00 11.66 190 LEU A N 1
ATOM 1421 C CA . LEU A 1 190 ? -16.889 3.368 -35.870 1.00 12.37 190 LEU A CA 1
ATOM 1422 C C . LEU A 1 190 ? -16.872 4.761 -35.234 1.00 12.66 190 LEU A C 1
ATOM 1423 O O . LEU A 1 190 ? -17.829 5.149 -34.575 1.00 12.85 190 LEU A O 1
ATOM 1428 N N . GLY A 1 191 ? -15.796 5.513 -35.467 1.00 13.07 191 GLY A N 1
ATOM 1429 C CA . GLY A 1 191 ? -15.655 6.877 -34.940 1.00 13.31 191 GLY A CA 1
ATOM 1430 C C . GLY A 1 191 ? -16.657 7.867 -35.534 1.00 13.30 191 GLY A C 1
ATOM 1431 O O . GLY A 1 191 ? -17.223 8.683 -34.820 1.00 12.81 191 GLY A O 1
ATOM 1432 N N . LEU A 1 192 ? -16.878 7.795 -36.843 1.00 13.59 192 LEU A N 1
ATOM 1433 C CA . LEU A 1 192 ? -17.876 8.645 -37.483 1.00 14.14 192 LEU A CA 1
ATOM 1434 C C . LEU A 1 192 ? -19.277 8.386 -36.918 1.00 14.60 192 LEU A C 1
ATOM 1435 O O . LEU A 1 192 ? -20.012 9.324 -36.616 1.00 15.10 192 LEU A O 1
ATOM 1440 N N . GLU A 1 193 ? -19.646 7.120 -36.782 1.00 15.11 193 GLU A N 1
ATOM 1441 C CA . GLU A 1 193 ? -20.958 6.780 -36.228 1.00 15.81 193 GLU A CA 1
ATOM 1442 C C . GLU A 1 193 ? -21.082 7.174 -34.754 1.00 16.49 193 GLU A C 1
ATOM 1443 O O . GLU A 1 193 ? -22.152 7.604 -34.316 1.00 16.55 193 GLU A O 1
ATOM 1449 N N . ALA A 1 194 ? -19.996 7.051 -33.996 1.00 17.25 194 ALA A N 1
ATOM 1450 C CA . ALA A 1 194 ? -19.980 7.547 -32.611 1.00 18.61 194 ALA A CA 1
ATOM 1451 C C . ALA A 1 194 ? -20.361 9.034 -32.531 1.00 19.35 194 ALA A C 1
ATOM 1452 O O . ALA A 1 194 ? -20.996 9.467 -31.573 1.00 19.82 194 ALA A O 1
ATOM 1454 N N . ARG A 1 195 ? -19.988 9.797 -33.558 1.00 20.28 195 ARG A N 1
ATOM 1455 C CA . ARG A 1 195 ? -20.258 11.229 -33.614 1.00 20.99 195 ARG A CA 1
ATOM 1456 C C . ARG A 1 195 ? -21.608 11.612 -34.230 1.00 21.09 195 ARG A C 1
ATOM 1457 O O . ARG A 1 195 ? -22.153 12.664 -33.898 1.00 21.65 195 ARG A O 1
ATOM 1465 N N . THR A 1 196 ? -22.150 10.778 -35.118 1.00 21.17 196 THR A N 1
ATOM 1466 C CA . THR A 1 196 ? -23.289 11.187 -35.948 1.00 21.00 196 THR A CA 1
ATOM 1467 C C . THR A 1 196 ? -24.536 10.307 -35.914 1.00 21.21 196 THR A C 1
ATOM 1468 O O . THR A 1 196 ? -25.618 10.770 -36.291 1.00 21.50 196 THR A O 1
ATOM 1472 N N . ASN A 1 197 ? -24.396 9.044 -35.525 1.00 20.84 197 ASN A N 1
ATOM 1473 C CA . ASN A 1 197 ? -25.530 8.118 -35.577 1.00 20.35 197 ASN A CA 1
ATOM 1474 C C . ASN A 1 197 ? -26.620 8.436 -34.539 1.00 20.68 197 ASN A C 1
ATOM 1475 O O . ASN A 1 197 ? -26.354 8.410 -33.328 1.00 20.19 197 ASN A O 1
ATOM 1480 N N . PRO A 1 198 ? -27.857 8.706 -35.010 1.00 20.92 198 PRO A N 1
ATOM 1481 C CA . PRO A 1 198 ? -28.967 9.044 -34.118 1.00 21.80 198 PRO A CA 1
ATOM 1482 C C . PRO A 1 198 ? -29.392 7.914 -33.169 1.00 22.89 198 PRO A C 1
ATOM 1483 O O . PRO A 1 198 ? -30.069 8.180 -32.170 1.00 22.98 198 PRO A O 1
ATOM 1487 N N . PHE A 1 199 ? -28.996 6.673 -33.476 1.00 23.81 199 PHE A N 1
ATOM 1488 C CA . PHE A 1 199 ? -29.308 5.516 -32.625 1.00 24.66 199 PHE A CA 1
ATOM 1489 C C . PHE A 1 199 ? -28.204 5.259 -31.586 1.00 25.57 199 PHE A C 1
ATOM 1490 O O . PHE A 1 199 ? -28.307 4.336 -30.773 1.00 25.89 199 PHE A O 1
ATOM 1498 N N . LEU A 1 200 ? -27.145 6.061 -31.630 1.00 26.35 200 LEU A N 1
ATOM 1499 C CA . LEU A 1 200 ? -26.006 5.886 -30.735 1.00 27.29 200 LEU A CA 1
ATOM 1500 C C . LEU A 1 200 ? -25.831 7.078 -29.785 1.00 27.91 200 LEU A C 1
ATOM 1501 O O . LEU A 1 200 ? -26.385 8.163 -30.015 1.00 28.69 200 LEU A O 1
ATOM 1506 N N . MET B 1 1 ? -20.991 -25.828 -0.988 1.00 16.47 1 MET B N 1
ATOM 1507 C CA . MET B 1 1 ? -22.205 -26.281 -1.722 1.00 17.03 1 MET B CA 1
ATOM 1508 C C . MET B 1 1 ? -22.103 -27.764 -2.119 1.00 15.70 1 MET B C 1
ATOM 1509 O O . MET B 1 1 ? -21.071 -28.412 -1.907 1.00 14.74 1 MET B O 1
ATOM 1514 N N . ARG B 1 2 ? -23.189 -28.297 -2.671 1.00 14.71 2 ARG B N 1
ATOM 1515 C CA . ARG B 1 2 ? -23.289 -29.718 -2.921 1.00 13.61 2 ARG B CA 1
ATOM 1516 C C . ARG B 1 2 ? -23.477 -30.028 -4.402 1.00 13.85 2 ARG B C 1
ATOM 1517 O O . ARG B 1 2 ? -24.069 -29.233 -5.149 1.00 14.02 2 ARG B O 1
ATOM 1525 N N . VAL B 1 3 ? -22.932 -31.180 -4.796 1.00 13.24 3 VAL B N 1
ATOM 1526 C CA . VAL B 1 3 ? -23.133 -31.803 -6.086 1.00 12.90 3 VAL B CA 1
ATOM 1527 C C . VAL B 1 3 ? -23.770 -33.178 -5.817 1.00 12.92 3 VAL B C 1
ATOM 1528 O O . VAL B 1 3 ? -23.252 -33.965 -5.013 1.00 12.91 3 VAL B O 1
ATOM 1532 N N . PHE B 1 4 ? -24.900 -33.444 -6.466 1.00 12.29 4 PHE B N 1
ATOM 1533 C CA . PHE B 1 4 ? -25.601 -34.724 -6.347 1.00 12.21 4 PHE B CA 1
ATOM 1534 C C . PHE B 1 4 ? -25.587 -35.431 -7.691 1.00 12.40 4 PHE B C 1
ATOM 1535 O O . PHE B 1 4 ? -26.428 -35.127 -8.542 1.00 12.46 4 PHE B O 1
ATOM 1543 N N . PRO B 1 5 ? -24.633 -36.365 -7.896 1.00 12.49 5 PRO B N 1
ATOM 1544 C CA . PRO B 1 5 ? -24.677 -37.222 -9.076 1.00 12.33 5 PRO B CA 1
ATOM 1545 C C . PRO B 1 5 ? -25.806 -38.240 -8.955 1.00 12.51 5 PRO B C 1
ATOM 1546 O O . PRO B 1 5 ? -26.115 -38.694 -7.845 1.00 12.61 5 PRO B O 1
ATOM 1550 N N . VAL B 1 6 ? -26.429 -38.576 -10.083 1.00 12.48 6 VAL B N 1
ATOM 1551 C CA . VAL B 1 6 ? -27.418 -39.656 -10.135 1.00 12.51 6 VAL B CA 1
ATOM 1552 C C . VAL B 1 6 ? -27.100 -40.492 -11.350 1.00 12.48 6 VAL B C 1
ATOM 1553 O O . VAL B 1 6 ? -27.041 -39.968 -12.469 1.00 12.31 6 VAL B O 1
ATOM 1557 N N . THR B 1 7 ? -26.877 -41.783 -11.134 1.00 12.31 7 THR B N 1
ATOM 1558 C CA . THR B 1 7 ? -26.535 -42.690 -12.228 1.00 12.32 7 THR B CA 1
ATOM 1559 C C . THR B 1 7 ? -27.820 -43.240 -12.853 1.00 12.17 7 THR B C 1
ATOM 1560 O O . THR B 1 7 ? -28.683 -43.778 -12.157 1.00 11.45 7 THR B O 1
ATOM 1564 N N . LEU B 1 8 ? -27.945 -43.090 -14.169 1.00 12.06 8 LEU B N 1
ATOM 1565 C CA . LEU B 1 8 ? -29.234 -43.289 -14.821 1.00 12.21 8 LEU B CA 1
ATOM 1566 C C . LEU B 1 8 ? -29.185 -44.148 -16.076 1.00 12.33 8 LEU B C 1
ATOM 1567 O O . LEU B 1 8 ? -28.317 -43.969 -16.933 1.00 12.06 8 LEU B O 1
ATOM 1572 N N . GLY B 1 9 ? -30.148 -45.062 -16.178 1.00 12.62 9 GLY B N 1
ATOM 1573 C CA . GLY B 1 9 ? -30.385 -45.825 -17.395 1.00 12.77 9 GLY B CA 1
ATOM 1574 C C . GLY B 1 9 ? -29.424 -46.974 -17.655 1.00 13.35 9 GLY B C 1
ATOM 1575 O O . GLY B 1 9 ? -28.430 -47.145 -16.928 1.00 13.29 9 GLY B O 1
ATOM 1576 N N . PRO B 1 10 ? -29.709 -47.766 -18.706 1.00 13.64 10 PRO B N 1
ATOM 1577 C CA . PRO B 1 10 ? -28.875 -48.885 -19.158 1.00 14.03 10 PRO B CA 1
ATOM 1578 C C . PRO B 1 10 ? -27.396 -48.524 -19.404 1.00 14.36 10 PRO B C 1
ATOM 1579 O O . PRO B 1 10 ? -26.510 -49.354 -19.170 1.00 14.68 10 PRO B O 1
ATOM 1583 N N . LEU B 1 11 ? -27.134 -47.303 -19.862 1.00 14.11 11 LEU B N 1
ATOM 1584 C CA . LEU B 1 11 ? -25.764 -46.857 -20.149 1.00 14.21 11 LEU B CA 1
ATOM 1585 C C . LEU B 1 11 ? -25.080 -46.217 -18.928 1.00 14.41 11 LEU B C 1
ATOM 1586 O O . LEU B 1 11 ? -23.952 -45.716 -19.020 1.00 14.15 11 LEU B O 1
ATOM 1591 N N . GLN B 1 12 ? -25.774 -46.251 -17.793 1.00 14.52 12 GLN B N 1
ATOM 1592 C CA . GLN B 1 12 ? -25.275 -45.705 -16.528 1.00 15.11 12 GLN B CA 1
ATOM 1593 C C . GLN B 1 12 ? -24.613 -44.345 -16.722 1.00 14.89 12 GLN B C 1
ATOM 1594 O O . GLN B 1 12 ? -23.415 -44.134 -16.441 1.00 14.61 12 GLN B O 1
ATOM 1600 N N . GLU B 1 13 ? -25.436 -43.426 -17.231 1.00 14.37 13 GLU B N 1
ATOM 1601 C CA . GLU B 1 13 ? -25.048 -42.047 -17.479 1.00 13.62 13 GLU B CA 1
ATOM 1602 C C . GLU B 1 13 ? -25.148 -41.292 -16.155 1.00 13.31 13 GLU B C 1
ATOM 1603 O O . GLU B 1 13 ? -25.957 -41.674 -15.307 1.00 13.36 13 GLU B O 1
ATOM 1609 N N . ASN B 1 14 ? -24.331 -40.244 -15.977 1.00 12.70 14 ASN B N 1
ATOM 1610 C CA . ASN B 1 14 ? -24.368 -39.422 -14.763 1.00 12.30 14 ASN B CA 1
ATOM 1611 C C . ASN B 1 14 ? -25.066 -38.055 -14.967 1.00 12.18 14 ASN B C 1
ATOM 1612 O O . ASN B 1 14 ? -24.507 -37.150 -15.620 1.00 11.34 14 ASN B O 1
ATOM 1617 N N . ALA B 1 15 ? -26.263 -37.903 -14.399 1.00 11.57 15 ALA B N 1
ATOM 1618 C CA . ALA B 1 15 ? -26.858 -36.581 -14.202 1.00 11.91 15 ALA B CA 1
ATOM 1619 C C . ALA B 1 15 ? -26.239 -35.977 -12.953 1.00 12.11 15 ALA B C 1
ATOM 1620 O O . ALA B 1 15 ? -25.711 -36.707 -12.122 1.00 12.48 15 ALA B O 1
ATOM 1622 N N . TYR B 1 16 ? -26.295 -34.653 -12.833 1.00 12.28 16 TYR B N 1
ATOM 1623 C CA . TYR B 1 16 ? -25.806 -33.945 -11.656 1.00 12.51 16 TYR B CA 1
ATOM 1624 C C . TYR B 1 16 ? -26.787 -32.843 -11.263 1.00 13.14 16 TYR B C 1
ATOM 1625 O O . TYR B 1 16 ? -27.064 -31.942 -12.051 1.00 13.24 16 TYR B O 1
ATOM 1634 N N . LEU B 1 17 ? -27.319 -32.926 -10.049 1.00 13.66 17 LEU B N 1
ATOM 1635 C CA . LEU B 1 17 ? -28.030 -31.802 -9.463 1.00 14.11 17 LEU B CA 1
ATOM 1636 C C . LEU B 1 17 ? -26.982 -31.027 -8.675 1.00 14.54 17 LEU B C 1
ATOM 1637 O O . LEU B 1 17 ? -26.396 -31.540 -7.706 1.00 13.99 17 LEU B O 1
ATOM 1642 N N . VAL B 1 18 ? -26.748 -29.794 -9.124 1.00 14.86 18 VAL B N 1
ATOM 1643 C CA . VAL B 1 18 ? -25.626 -28.980 -8.689 1.00 15.34 18 VAL B CA 1
ATOM 1644 C C . VAL B 1 18 ? -26.160 -27.703 -8.066 1.00 16.15 18 VAL B C 1
ATOM 1645 O O . VAL B 1 18 ? -26.891 -26.960 -8.714 1.00 16.87 18 VAL B O 1
ATOM 1649 N N . GLU B 1 19 ? -25.811 -27.462 -6.805 1.00 17.17 19 GLU B N 1
ATOM 1650 C CA . GLU B 1 19 ? -26.127 -26.203 -6.134 1.00 17.90 19 GLU B CA 1
ATOM 1651 C C . GLU B 1 19 ? -25.142 -25.159 -6.617 1.00 18.61 19 GLU B C 1
ATOM 1652 O O . GLU B 1 19 ? -23.935 -25.401 -6.610 1.00 18.55 19 GLU B O 1
ATOM 1658 N N . THR B 1 20 ? -25.659 -24.016 -7.065 1.00 19.63 20 THR B N 1
ATOM 1659 C CA . THR B 1 20 ? -24.810 -22.892 -7.466 1.00 20.83 20 THR B CA 1
ATOM 1660 C C . THR B 1 20 ? -25.122 -21.629 -6.646 1.00 21.70 20 THR B C 1
ATOM 1661 O O . THR B 1 20 ? -26.144 -21.557 -5.954 1.00 22.09 20 THR B O 1
ATOM 1665 N N . GLY B 1 21 ? -24.240 -20.637 -6.733 1.00 22.81 21 GLY B N 1
ATOM 1666 C CA . GLY B 1 21 ? -24.503 -19.309 -6.167 1.00 23.70 21 GLY B CA 1
ATOM 1667 C C . GLY B 1 21 ? -25.807 -18.695 -6.660 1.00 24.48 21 GLY B C 1
ATOM 1668 O O . GLY B 1 21 ? -26.414 -17.868 -5.968 1.00 24.90 21 GLY B O 1
ATOM 1669 N N . GLU B 1 22 ? -26.245 -19.103 -7.853 1.00 24.56 22 GLU B N 1
ATOM 1670 C CA . GLU B 1 22 ? -27.471 -18.582 -8.453 1.00 24.89 22 GLU B CA 1
ATOM 1671 C C . GLU B 1 22 ? -28.677 -19.513 -8.313 1.00 24.05 22 GLU B C 1
ATOM 1672 O O . GLU B 1 22 ? -29.753 -19.215 -8.844 1.00 24.48 22 GLU B O 1
ATOM 1678 N N . GLY B 1 23 ? -28.505 -20.629 -7.606 1.00 22.87 23 GLY B N 1
ATOM 1679 C CA . GLY B 1 23 ? -29.569 -21.636 -7.462 1.00 21.13 23 GLY B CA 1
ATOM 1680 C C . GLY B 1 23 ? -29.198 -22.983 -8.068 1.00 19.97 23 GLY B C 1
ATOM 1681 O O . GLY B 1 23 ? -28.202 -23.087 -8.783 1.00 19.92 23 GLY B O 1
ATOM 1682 N N . PRO B 1 24 ? -29.994 -24.030 -7.787 1.00 19.20 24 PRO B N 1
ATOM 1683 C CA . PRO B 1 24 ? -29.676 -25.374 -8.279 1.00 18.37 24 PRO B CA 1
ATOM 1684 C C . PRO B 1 24 ? -29.945 -25.562 -9.774 1.00 17.85 24 PRO B C 1
ATOM 1685 O O . PRO B 1 24 ? -30.884 -24.983 -10.317 1.00 17.63 24 PRO B O 1
ATOM 1689 N N . VAL B 1 25 ? -29.094 -26.347 -10.428 1.00 17.11 25 VAL B N 1
ATOM 1690 C CA . VAL B 1 25 ? -29.289 -26.726 -11.831 1.00 16.03 25 VAL B CA 1
ATOM 1691 C C . VAL B 1 25 ? -29.181 -28.226 -12.000 1.00 15.39 25 VAL B C 1
ATOM 1692 O O . VAL B 1 25 ? -28.569 -28.910 -11.183 1.00 14.72 25 VAL B O 1
ATOM 1696 N N . LEU B 1 26 ? -29.770 -28.725 -13.080 1.00 14.59 26 LEU B N 1
ATOM 1697 C CA . LEU B 1 26 ? -29.706 -30.130 -13.395 1.00 14.15 26 LEU B CA 1
ATOM 1698 C C . LEU B 1 26 ? -28.946 -30.325 -14.706 1.00 13.56 26 LEU B C 1
ATOM 1699 O O . LEU B 1 26 ? -29.311 -29.761 -15.738 1.00 13.45 26 LEU B O 1
ATOM 1704 N N . ILE B 1 27 ? -27.871 -31.108 -14.641 1.00 12.80 27 ILE B N 1
ATOM 1705 C CA . ILE B 1 27 ? -27.029 -31.399 -15.795 1.00 11.72 27 ILE B CA 1
ATOM 1706 C C . ILE B 1 27 ? -27.347 -32.815 -16.297 1.00 11.79 27 ILE B C 1
ATOM 1707 O O . ILE B 1 27 ? -27.474 -33.741 -15.492 1.00 11.60 27 ILE B O 1
ATOM 1712 N N . ASP B 1 28 ? -27.503 -32.960 -17.615 1.00 10.95 28 ASP B N 1
ATOM 1713 C CA . ASP B 1 28 ? -27.738 -34.245 -18.281 1.00 10.91 28 ASP B CA 1
ATOM 1714 C C . ASP B 1 28 ? -28.738 -35.202 -17.594 1.00 11.25 28 ASP B C 1
ATOM 1715 O O . ASP B 1 28 ? -28.344 -36.288 -17.174 1.00 11.20 28 ASP B O 1
ATOM 1720 N N . PRO B 1 29 ? -30.035 -34.816 -17.495 1.00 11.83 29 PRO B N 1
ATOM 1721 C CA . PRO B 1 29 ? -31.042 -35.784 -17.002 1.00 11.77 29 PRO B CA 1
ATOM 1722 C C . PRO B 1 29 ? -31.344 -36.875 -18.040 1.00 12.14 29 PRO B C 1
ATOM 1723 O O . PRO B 1 29 ? -32.270 -36.742 -18.849 1.00 12.07 29 PRO B O 1
ATOM 1727 N N . GLY B 1 30 ? -30.575 -37.958 -17.989 1.00 12.14 30 GLY B N 1
ATOM 1728 C CA . GLY B 1 30 ? -30.512 -38.921 -19.098 1.00 12.53 30 GLY B CA 1
ATOM 1729 C C . GLY B 1 30 ? -31.602 -39.965 -19.206 1.00 13.12 30 GLY B C 1
ATOM 1730 O O . GLY B 1 30 ? -31.890 -40.468 -20.303 1.00 12.70 30 GLY B O 1
ATOM 1731 N N . ASP B 1 31 ? -32.195 -40.304 -18.065 1.00 13.46 31 ASP B N 1
ATOM 1732 C CA . ASP B 1 31 ? -33.178 -41.351 -17.984 1.00 14.36 31 ASP B CA 1
ATOM 1733 C C . ASP B 1 31 ? -33.771 -41.389 -16.585 1.00 14.92 31 ASP B C 1
ATOM 1734 O O . ASP B 1 31 ? -33.381 -40.594 -15.730 1.00 14.83 31 ASP B O 1
ATOM 1739 N N . GLU B 1 32 ? -34.724 -42.299 -16.376 1.00 15.49 32 GLU B N 1
ATOM 1740 C CA . GLU B 1 32 ? -35.323 -42.597 -15.059 1.00 17.03 32 GLU B CA 1
ATOM 1741 C C . GLU B 1 32 ? -35.798 -41.385 -14.258 1.00 17.06 32 GLU B C 1
ATOM 1742 O O . GLU B 1 32 ? -35.318 -41.161 -13.136 1.00 17.24 32 GLU B O 1
ATOM 1748 N N . PRO B 1 33 ? -36.769 -40.621 -14.810 1.00 17.51 33 PRO B N 1
ATOM 1749 C CA . PRO B 1 33 ? -37.219 -39.368 -14.194 1.00 18.00 33 PRO B CA 1
ATOM 1750 C C . PRO B 1 33 ? -37.677 -39.539 -12.754 1.00 18.47 33 PRO B C 1
ATOM 1751 O O . PRO B 1 33 ? -37.470 -38.638 -11.951 1.00 18.96 33 PRO B O 1
ATOM 1755 N N . GLU B 1 34 ? -38.266 -40.693 -12.433 1.00 19.08 34 GLU B N 1
ATOM 1756 C CA . GLU B 1 34 ? -38.682 -41.021 -11.072 1.00 19.78 34 GLU B CA 1
ATOM 1757 C C . GLU B 1 34 ? -37.543 -40.950 -10.031 1.00 19.88 34 GLU B C 1
ATOM 1758 O O . GLU B 1 34 ? -37.765 -40.522 -8.892 1.00 20.00 34 GLU B O 1
ATOM 1764 N N . LYS B 1 35 ? -36.329 -41.353 -10.415 1.00 19.83 35 LYS B N 1
ATOM 1765 C CA . LYS B 1 35 ? -35.178 -41.242 -9.511 1.00 19.50 35 LYS B CA 1
ATOM 1766 C C . LYS B 1 35 ? -34.828 -39.784 -9.228 1.00 18.83 35 LYS B C 1
ATOM 1767 O O . LYS B 1 35 ? -34.489 -39.426 -8.097 1.00 19.02 35 LYS B O 1
ATOM 1773 N N . LEU B 1 36 ? -34.917 -38.948 -10.259 1.00 18.01 36 LEU B N 1
ATOM 1774 C CA . LEU B 1 36 ? -34.577 -37.537 -10.146 1.00 17.40 36 LEU B CA 1
ATOM 1775 C C . LEU B 1 36 ? -35.619 -36.777 -9.325 1.00 17.38 36 LEU B C 1
ATOM 1776 O O . LEU B 1 36 ? -35.276 -35.976 -8.453 1.00 16.78 36 LEU B O 1
ATOM 1781 N N . LEU B 1 37 ? -36.891 -37.059 -9.587 1.00 17.49 37 LEU B N 1
ATOM 1782 C CA . LEU B 1 37 ? -37.974 -36.560 -8.748 1.00 18.17 37 LEU B CA 1
ATOM 1783 C C . LEU B 1 37 ? -37.834 -36.994 -7.276 1.00 18.30 37 LEU B C 1
ATOM 1784 O O . LEU B 1 37 ? -38.094 -36.214 -6.370 1.00 19.02 37 LEU B O 1
ATOM 1789 N N . ALA B 1 38 ? -37.403 -38.226 -7.028 1.00 18.87 38 ALA B N 1
ATOM 1790 C CA . ALA B 1 38 ? -37.180 -38.666 -5.647 1.00 18.93 38 ALA B CA 1
ATOM 1791 C C . ALA B 1 38 ? -36.067 -37.834 -5.001 1.00 19.12 38 ALA B C 1
ATOM 1792 O O . ALA B 1 38 ? -36.182 -37.412 -3.847 1.00 19.63 38 ALA B O 1
ATOM 1794 N N . LEU B 1 39 ? -35.010 -37.567 -5.767 1.00 19.17 39 LEU B N 1
ATOM 1795 C CA . LEU B 1 39 ? -33.916 -36.708 -5.317 1.00 19.14 39 LEU B CA 1
ATOM 1796 C C . LEU B 1 39 ? -34.359 -35.270 -5.000 1.00 19.38 39 LEU B C 1
ATOM 1797 O O . LEU B 1 39 ? -33.880 -34.664 -4.030 1.00 19.35 39 LEU B O 1
ATOM 1802 N N . PHE B 1 40 ? -35.254 -34.713 -5.817 1.00 19.73 40 PHE B N 1
ATOM 1803 C CA . PHE B 1 40 ? -35.764 -33.370 -5.542 1.00 20.44 40 PHE B CA 1
ATOM 1804 C C . PHE B 1 40 ? -36.516 -33.344 -4.205 1.00 20.91 40 PHE B C 1
ATOM 1805 O O . PHE B 1 40 ? -36.393 -32.400 -3.433 1.00 21.13 40 PHE B O 1
ATOM 1813 N N . GLN B 1 41 ? -37.277 -34.401 -3.942 1.00 22.19 41 GLN B N 1
ATOM 1814 C CA . GLN B 1 41 ? -38.068 -34.551 -2.712 1.00 23.29 41 GLN B CA 1
ATOM 1815 C C . GLN B 1 41 ? -37.182 -34.715 -1.470 1.00 23.20 41 GLN B C 1
ATOM 1816 O O . GLN B 1 41 ? -37.436 -34.114 -0.424 1.00 23.35 41 GLN B O 1
ATOM 1822 N N . THR B 1 42 ? -36.151 -35.545 -1.600 1.00 23.15 42 THR B N 1
ATOM 1823 C CA . THR B 1 42 ? -35.198 -35.813 -0.522 1.00 22.92 42 THR B CA 1
ATOM 1824 C C . THR B 1 42 ? -34.401 -34.564 -0.144 1.00 22.86 42 THR B C 1
ATOM 1825 O O . THR B 1 42 ? -34.202 -34.279 1.041 1.00 23.08 42 THR B O 1
ATOM 1829 N N . THR B 1 43 ? -33.959 -33.813 -1.150 1.00 22.62 43 THR B N 1
ATOM 1830 C CA . THR B 1 43 ? -33.117 -32.635 -0.923 1.00 22.40 43 THR B CA 1
ATOM 1831 C C . THR B 1 43 ? -33.930 -31.366 -0.664 1.00 22.41 43 THR B C 1
ATOM 1832 O O . THR B 1 43 ? -33.426 -30.416 -0.056 1.00 22.61 43 THR B O 1
ATOM 1836 N N . GLY B 1 44 ? -35.175 -31.343 -1.135 1.00 22.23 44 GLY B N 1
ATOM 1837 C CA . GLY B 1 44 ? -35.982 -30.123 -1.117 1.00 22.26 44 GLY B CA 1
ATOM 1838 C C . GLY B 1 44 ? -35.578 -29.100 -2.174 1.00 22.48 44 GLY B C 1
ATOM 1839 O O . GLY B 1 44 ? -36.025 -27.947 -2.135 1.00 22.82 44 GLY B O 1
ATOM 1840 N N . LEU B 1 45 ? -34.734 -29.514 -3.121 1.00 22.14 45 LEU B N 1
ATOM 1841 C CA . LEU B 1 45 ? -34.255 -28.632 -4.194 1.00 21.35 45 LEU B CA 1
ATOM 1842 C C . LEU B 1 45 ? -34.997 -28.897 -5.491 1.00 20.86 45 LEU B C 1
ATOM 1843 O O . LEU B 1 45 ? -35.216 -30.039 -5.856 1.00 20.62 45 LEU B O 1
ATOM 1848 N N . ILE B 1 46 ? -35.383 -27.827 -6.181 1.00 20.43 46 ILE B N 1
ATOM 1849 C CA . ILE B 1 46 ? -35.950 -27.933 -7.515 1.00 19.93 46 ILE B CA 1
ATOM 1850 C C . ILE B 1 46 ? -34.994 -27.162 -8.435 1.00 19.30 46 ILE B C 1
ATOM 1851 O O . ILE B 1 46 ? -34.712 -25.988 -8.178 1.00 19.46 46 ILE B O 1
ATOM 1856 N N . PRO B 1 47 ? -34.464 -27.824 -9.488 1.00 18.44 47 PRO B N 1
ATOM 1857 C CA . PRO B 1 47 ? -33.528 -27.128 -10.375 1.00 18.20 47 PRO B CA 1
ATOM 1858 C C . PRO B 1 47 ? -34.204 -25.971 -11.093 1.00 17.96 47 PRO B C 1
ATOM 1859 O O . PRO B 1 47 ? -35.403 -26.035 -11.356 1.00 17.81 47 PRO B O 1
ATOM 1863 N N . LEU B 1 48 ? -33.434 -24.932 -11.406 1.00 17.76 48 LEU B N 1
ATOM 1864 C CA . LEU B 1 48 ? -33.941 -23.758 -12.126 1.00 17.42 48 LEU B CA 1
ATOM 1865 C C . LEU B 1 48 ? -33.837 -23.912 -13.648 1.00 17.20 48 LEU B C 1
ATOM 1866 O O . LEU B 1 48 ? -34.572 -23.259 -14.401 1.00 17.12 48 LEU B O 1
ATOM 1871 N N . ALA B 1 49 ? -32.924 -24.784 -14.085 1.00 16.35 49 ALA B N 1
ATOM 1872 C CA . ALA B 1 49 ? -32.692 -25.073 -15.501 1.00 15.21 49 ALA B CA 1
ATOM 1873 C C . ALA B 1 49 ? -32.134 -26.475 -15.678 1.00 14.53 49 ALA B C 1
ATOM 1874 O O . ALA B 1 49 ? -31.612 -27.072 -14.730 1.00 14.94 49 ALA B O 1
ATOM 1876 N N . ILE B 1 50 ? -32.257 -26.991 -16.895 1.00 13.32 50 ILE B N 1
ATOM 1877 C CA . ILE B 1 50 ? -31.523 -28.162 -17.332 1.00 12.67 50 ILE B CA 1
ATOM 1878 C C . ILE B 1 50 ? -30.366 -27.715 -18.245 1.00 12.25 50 ILE B C 1
ATOM 1879 O O . ILE B 1 50 ? -30.584 -26.938 -19.177 1.00 11.93 50 ILE B O 1
ATOM 1884 N N . LEU B 1 51 ? -29.146 -28.192 -17.969 1.00 11.41 51 LEU B N 1
ATOM 1885 C CA . LEU B 1 51 ? -27.984 -27.882 -18.816 1.00 11.02 51 LEU B CA 1
ATOM 1886 C C . LEU B 1 51 ? -27.462 -29.153 -19.439 1.00 10.56 51 LEU B C 1
ATOM 1887 O O . LEU B 1 51 ? -27.215 -30.145 -18.742 1.00 10.52 51 LEU B O 1
ATOM 1892 N N . LEU B 1 52 ? -27.262 -29.112 -20.748 1.00 9.63 52 LEU B N 1
ATOM 1893 C CA . LEU B 1 52 ? -26.817 -30.280 -21.472 1.00 9.30 52 LEU B CA 1
ATOM 1894 C C . LEU B 1 52 ? -25.384 -30.131 -21.965 1.00 8.97 52 LEU B C 1
ATOM 1895 O O . LEU B 1 52 ? -25.049 -29.158 -22.653 1.00 8.53 52 LEU B O 1
ATOM 1900 N N . THR B 1 53 ? -24.541 -31.106 -21.604 1.00 9.00 53 THR B N 1
ATOM 1901 C CA . THR B 1 53 ? -23.176 -31.187 -22.123 1.00 8.54 53 THR B CA 1
ATOM 1902 C C . THR B 1 53 ? -23.253 -31.604 -23.580 1.00 8.93 53 THR B C 1
ATOM 1903 O O . THR B 1 53 ? -22.433 -31.195 -24.390 1.00 9.13 53 THR B O 1
ATOM 1907 N N . HIS B 1 54 ? -24.260 -32.422 -23.892 1.00 9.35 54 HIS B N 1
ATOM 1908 C CA . 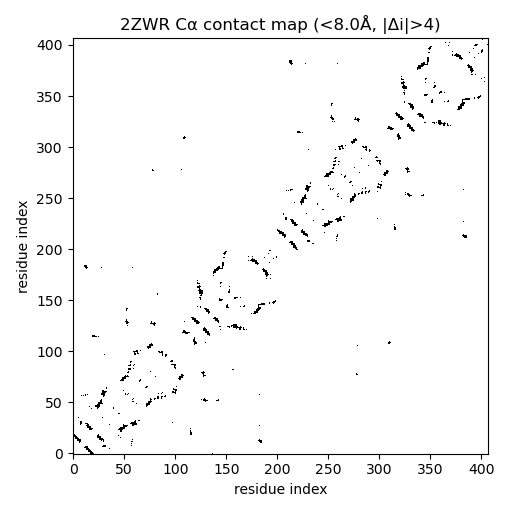HIS B 1 54 ? -24.486 -32.964 -25.232 1.00 9.62 54 HIS B CA 1
ATOM 1909 C C . HIS B 1 54 ? -25.823 -33.711 -25.329 1.00 10.21 54 HIS B C 1
ATOM 1910 O O . HIS B 1 54 ? -26.478 -33.981 -24.314 1.00 9.48 54 HIS B O 1
ATOM 1917 N N . ALA B 1 55 ? -26.241 -34.004 -26.560 1.00 10.83 55 ALA B N 1
ATOM 1918 C CA . ALA B 1 55 ? -27.605 -34.421 -26.825 1.00 11.23 55 ALA B CA 1
ATOM 1919 C C . ALA B 1 55 ? -27.711 -35.887 -27.219 1.00 11.81 55 ALA B C 1
ATOM 1920 O O . ALA B 1 55 ? -28.662 -36.286 -27.916 1.00 12.42 55 ALA B O 1
ATOM 1922 N N . HIS B 1 56 ? -26.745 -36.692 -26.781 1.00 11.81 56 HIS B N 1
ATOM 1923 C CA . HIS B 1 56 ? -26.821 -38.139 -26.976 1.00 11.77 56 HIS B CA 1
ATOM 1924 C C . HIS B 1 56 ? -27.957 -38.691 -26.119 1.00 11.47 56 HIS B C 1
ATOM 1925 O O . HIS B 1 56 ? -28.197 -38.175 -25.025 1.00 10.80 56 HIS B O 1
ATOM 1932 N N . PHE B 1 57 ? -28.652 -39.720 -26.624 1.00 11.40 57 PHE B N 1
ATOM 1933 C CA . PHE B 1 57 ? -29.947 -40.153 -26.058 1.00 11.53 57 PHE B CA 1
ATOM 1934 C C . PHE B 1 57 ? -29.848 -40.462 -24.567 1.00 11.31 57 PHE B C 1
ATOM 1935 O O . PHE B 1 57 ? -30.801 -40.262 -23.811 1.00 11.74 57 PHE B O 1
ATOM 1943 N N . ASP B 1 58 ? -28.667 -40.912 -24.150 1.00 10.83 58 ASP B N 1
ATOM 1944 C CA . ASP B 1 58 ? -28.424 -41.300 -22.770 1.00 10.73 58 ASP B CA 1
ATOM 1945 C C . ASP B 1 58 ? -28.241 -40.106 -21.850 1.00 10.70 58 ASP B C 1
ATOM 1946 O O . ASP B 1 58 ? -28.213 -40.261 -20.639 1.00 11.05 58 ASP B O 1
ATOM 1951 N N . HIS B 1 59 ? -28.145 -38.909 -22.422 1.00 10.49 59 HIS B N 1
ATOM 1952 C CA . HIS B 1 59 ? -28.038 -37.686 -21.635 1.00 10.59 59 HIS B CA 1
ATOM 1953 C C . HIS B 1 59 ? -29.318 -36.853 -21.625 1.00 10.91 59 HIS B C 1
ATOM 1954 O O . HIS B 1 59 ? -29.420 -35.865 -20.889 1.00 10.92 59 HIS B O 1
ATOM 1961 N N . VAL B 1 60 ? -30.309 -37.266 -22.413 1.00 11.48 60 VAL B N 1
ATOM 1962 C CA . VAL B 1 60 ? -31.492 -36.425 -22.642 1.00 11.69 60 VAL B CA 1
ATOM 1963 C C . VAL B 1 60 ? -32.822 -37.135 -22.440 1.00 12.17 60 VAL B C 1
ATOM 1964 O O . VAL B 1 60 ? -33.880 -36.511 -22.544 1.00 12.69 60 VAL B O 1
ATOM 1968 N N . GLY B 1 61 ? -32.760 -38.422 -22.118 1.00 12.61 61 GLY B N 1
ATOM 1969 C CA . GLY B 1 61 ? -33.942 -39.272 -21.999 1.00 13.15 61 GLY B CA 1
ATOM 1970 C C . GLY B 1 61 ? -34.965 -38.918 -20.934 1.00 13.43 61 GLY B C 1
ATOM 1971 O O . GLY B 1 61 ? -36.106 -39.388 -20.994 1.00 13.58 61 GLY B O 1
ATOM 1972 N N . ALA B 1 62 ? -34.573 -38.104 -19.956 1.00 13.54 62 ALA B N 1
ATOM 1973 C CA . ALA B 1 62 ? -35.507 -37.651 -18.923 1.00 13.51 62 ALA B CA 1
ATOM 1974 C C . ALA B 1 62 ? -35.829 -36.145 -18.994 1.00 13.73 62 ALA B C 1
ATOM 1975 O O . ALA B 1 62 ? -36.486 -35.612 -18.105 1.00 13.96 62 ALA B O 1
ATOM 1977 N N . VAL B 1 63 ? -35.382 -35.470 -20.055 1.00 13.94 63 VAL B N 1
ATOM 1978 C CA . VAL B 1 63 ? -35.713 -34.053 -20.265 1.00 13.87 63 VAL B CA 1
ATOM 1979 C C . VAL B 1 63 ? -37.231 -33.847 -20.468 1.00 14.50 63 VAL B C 1
ATOM 1980 O O . VAL B 1 63 ? -37.835 -33.00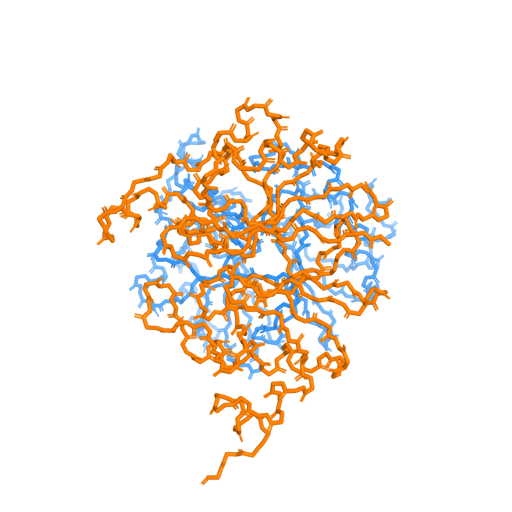6 -19.795 1.00 14.39 63 VAL B O 1
ATOM 1984 N N . ALA B 1 64 ? -37.842 -34.628 -21.360 1.00 15.11 64 ALA B N 1
ATOM 1985 C CA . ALA B 1 64 ? -39.288 -34.503 -21.634 1.00 15.92 64 ALA B CA 1
ATOM 1986 C C . ALA B 1 64 ? -40.168 -34.530 -20.370 1.00 16.43 64 ALA B C 1
ATOM 1987 O O . ALA B 1 64 ? -40.890 -33.562 -20.111 1.00 16.52 64 ALA B O 1
ATOM 1989 N N . PRO B 1 65 ? -40.101 -35.621 -19.567 1.00 17.19 65 PRO B N 1
ATOM 1990 C CA . PRO B 1 65 ? -40.928 -35.663 -18.346 1.00 17.63 65 PRO B CA 1
ATOM 1991 C C . PRO B 1 65 ? -40.648 -34.570 -17.308 1.00 18.21 65 PRO B C 1
ATOM 1992 O O . PRO B 1 65 ? -41.555 -34.197 -16.557 1.00 18.27 65 PRO B O 1
ATOM 1996 N N . LEU B 1 66 ? -39.411 -34.078 -17.249 1.00 18.83 66 LEU B N 1
ATOM 1997 C CA . LEU B 1 66 ? -39.046 -33.059 -16.259 1.00 19.49 66 LEU B CA 1
ATOM 1998 C C . LEU B 1 66 ? -39.487 -31.668 -16.700 1.00 19.50 66 LEU B C 1
ATOM 1999 O O . LEU B 1 66 ? -39.835 -30.831 -15.874 1.00 19.30 66 LEU B O 1
ATOM 2004 N N . VAL B 1 67 ? -39.457 -31.429 -18.007 1.00 20.20 67 VAL B N 1
ATOM 2005 C CA . VAL B 1 67 ? -40.007 -30.202 -18.586 1.00 20.81 67 VAL B CA 1
ATOM 2006 C C . VAL B 1 67 ? -41.532 -30.170 -18.391 1.00 21.73 67 VAL B C 1
ATOM 2007 O O . VAL B 1 67 ? -42.089 -29.140 -18.028 1.00 20.92 67 VAL B O 1
ATOM 2011 N N . GLU B 1 68 ? -42.178 -31.316 -18.609 1.00 23.13 68 GLU B N 1
ATOM 2012 C CA . GLU B 1 68 ? -43.610 -31.480 -18.360 1.00 25.07 68 GLU B CA 1
ATOM 2013 C C . GLU B 1 68 ? -43.970 -31.162 -16.909 1.00 25.51 68 GLU B C 1
ATOM 2014 O O . GLU B 1 68 ? -44.902 -30.399 -16.653 1.00 26.05 68 GLU B O 1
ATOM 2020 N N . ALA B 1 69 ? -43.217 -31.727 -15.965 1.00 25.89 69 ALA B N 1
ATOM 2021 C CA . ALA B 1 69 ? -43.488 -31.534 -14.535 1.00 26.04 69 ALA B CA 1
ATOM 2022 C C . ALA B 1 69 ? -43.114 -30.154 -13.980 1.00 26.02 69 ALA B C 1
ATOM 2023 O O . ALA B 1 69 ? -43.816 -29.623 -13.115 1.00 26.40 69 ALA B O 1
ATOM 2025 N N . LEU B 1 70 ? -42.011 -29.575 -14.449 1.00 25.55 70 LEU B N 1
ATOM 2026 C CA . LEU B 1 70 ? -41.489 -28.363 -13.813 1.00 25.29 70 LEU B CA 1
ATOM 2027 C C . LEU B 1 70 ? -41.385 -27.103 -14.687 1.00 25.28 70 LEU B C 1
ATOM 2028 O O . LEU B 1 70 ? -41.086 -26.024 -14.167 1.00 25.58 70 LEU B O 1
ATOM 203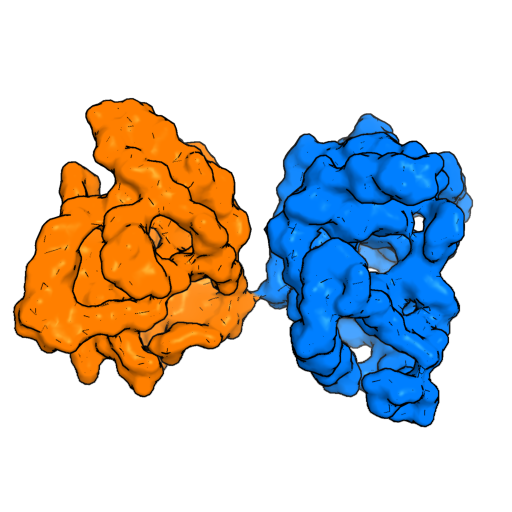3 N N . ASP B 1 71 ? -41.643 -27.237 -15.989 1.00 25.06 71 ASP B N 1
ATOM 2034 C CA . ASP B 1 71 ? -41.389 -26.184 -16.994 1.00 25.21 71 ASP B CA 1
ATOM 2035 C C . ASP B 1 71 ? -39.986 -25.595 -16.861 1.00 24.15 71 ASP B C 1
ATOM 2036 O O . ASP B 1 71 ? -39.810 -24.390 -16.653 1.00 24.51 71 ASP B O 1
ATOM 2041 N N . LEU B 1 72 ? -38.986 -26.462 -16.975 1.00 22.72 72 LEU B N 1
ATOM 2042 C CA . LEU B 1 72 ? -37.585 -26.056 -16.836 1.00 20.79 72 LEU B CA 1
ATOM 2043 C C . LEU B 1 72 ? -37.034 -25.681 -18.202 1.00 18.92 72 LEU B C 1
ATOM 2044 O O . LEU B 1 72 ? -37.186 -26.448 -19.147 1.00 18.26 72 LEU B O 1
ATOM 2049 N N . PRO B 1 73 ? -36.379 -24.512 -18.313 1.00 17.45 73 PRO B N 1
ATOM 2050 C CA . PRO B 1 73 ? -35.666 -24.261 -19.563 1.00 16.51 73 PRO B CA 1
ATOM 2051 C C . PRO B 1 73 ? -34.562 -25.303 -19.776 1.00 16.00 73 PRO B C 1
ATOM 2052 O O . PRO B 1 73 ? -34.038 -25.853 -18.806 1.00 15.40 73 PRO B O 1
ATOM 2056 N N . VAL B 1 74 ? -34.238 -25.576 -21.035 1.00 15.01 74 VAL B N 1
ATOM 2057 C CA . VAL B 1 74 ? -33.221 -26.560 -21.389 1.00 14.27 74 VAL B CA 1
ATOM 2058 C C . VAL B 1 74 ? -32.156 -25.858 -22.234 1.00 14.01 74 VAL B C 1
ATOM 2059 O O . VAL B 1 74 ? -32.480 -25.275 -23.262 1.00 14.34 74 VAL B O 1
ATOM 2063 N N . TYR B 1 75 ? -30.901 -25.910 -21.793 1.00 13.26 75 TYR B N 1
ATOM 2064 C CA . TYR B 1 75 ? -29.788 -25.300 -22.518 1.00 12.50 75 TYR B CA 1
ATOM 2065 C C . TYR B 1 75 ? -28.980 -26.340 -23.274 1.00 12.49 75 TYR B C 1
ATOM 2066 O O . TYR B 1 75 ? -28.646 -27.403 -22.734 1.00 12.27 75 TYR B O 1
ATOM 2075 N N . LEU B 1 76 ? -28.641 -26.006 -24.516 1.00 12.22 76 LEU B N 1
ATOM 2076 C CA . LEU B 1 76 ? -27.995 -26.921 -25.440 1.00 11.89 76 LEU B CA 1
ATOM 2077 C C . LEU B 1 76 ? -27.202 -26.134 -26.468 1.00 12.05 76 LEU B C 1
ATOM 2078 O O . LEU B 1 76 ? -27.673 -25.095 -26.947 1.00 11.20 76 LEU B O 1
ATOM 2083 N N . HIS B 1 77 ? -26.008 -26.633 -26.808 1.00 11.55 77 HIS B N 1
ATOM 2084 C CA . HIS B 1 77 ? -25.256 -26.079 -27.915 1.00 11.50 77 HIS B CA 1
ATOM 2085 C C . HIS B 1 77 ? -25.970 -26.364 -29.235 1.00 11.67 77 HIS B C 1
ATOM 2086 O O . HIS B 1 77 ? -26.372 -27.496 -29.489 1.00 11.74 77 HIS B O 1
ATOM 2093 N N . PRO B 1 78 ? -26.144 -25.331 -30.079 1.00 11.85 78 PRO B N 1
ATOM 2094 C CA . PRO B 1 78 ? -26.800 -25.461 -31.390 1.00 11.90 78 PRO B CA 1
ATOM 2095 C C . PRO B 1 78 ? -26.286 -26.588 -32.293 1.00 12.05 78 PRO B C 1
ATOM 2096 O O . PRO B 1 78 ? -27.075 -27.192 -33.019 1.00 12.38 78 PRO B O 1
ATOM 2100 N N . LEU B 1 79 ? -24.990 -26.881 -32.251 1.00 12.07 79 LEU B N 1
ATOM 2101 C CA . LEU B 1 79 ? -24.465 -27.961 -33.094 1.00 12.35 79 LEU B CA 1
ATOM 2102 C C . LEU B 1 79 ? -24.929 -29.361 -32.670 1.00 12.30 79 LEU B C 1
ATOM 2103 O O . LEU B 1 79 ? -24.773 -30.309 -33.440 1.00 12.58 79 LEU B O 1
ATOM 2108 N N . ASP B 1 80 ? -25.519 -29.484 -31.474 1.00 12.41 80 ASP B N 1
ATOM 2109 C CA . ASP B 1 80 ? -26.124 -30.758 -31.039 1.00 12.77 80 ASP B CA 1
ATOM 2110 C C . ASP B 1 80 ? -27.643 -30.847 -31.232 1.00 12.98 80 ASP B C 1
ATOM 2111 O O . ASP B 1 80 ? -28.262 -31.838 -30.834 1.00 12.87 80 ASP B O 1
ATOM 2116 N N . LEU B 1 81 ? -28.237 -29.835 -31.859 1.00 13.13 81 LEU B N 1
ATOM 2117 C CA . LEU B 1 81 ? -29.668 -29.854 -32.135 1.00 13.80 81 LEU B CA 1
ATOM 2118 C C . LEU B 1 81 ? -30.145 -31.049 -33.003 1.00 14.29 81 LEU B C 1
ATOM 2119 O O . LEU B 1 81 ? -31.155 -31.665 -32.669 1.00 14.52 81 LEU B O 1
ATOM 2124 N N . PRO B 1 82 ? -29.451 -31.362 -34.126 1.00 14.65 82 PRO B N 1
ATOM 2125 C CA . PRO B 1 82 ? -29.858 -32.553 -34.876 1.00 15.24 82 PRO B CA 1
ATOM 2126 C C . PRO B 1 82 ? -29.868 -33.856 -34.056 1.00 15.76 82 PRO B C 1
ATOM 2127 O O . PRO B 1 82 ? -30.808 -34.642 -34.184 1.00 16.46 82 PRO B O 1
ATOM 2131 N N . LEU B 1 83 ? -28.856 -34.083 -33.216 1.00 15.97 83 LEU B N 1
ATOM 2132 C CA . LEU B 1 83 ? -28.877 -35.237 -32.304 1.00 15.62 83 LEU B CA 1
ATOM 2133 C C . LEU B 1 83 ? -30.046 -35.150 -31.323 1.00 14.94 83 LEU B C 1
ATOM 2134 O O . LEU B 1 83 ? -30.725 -36.148 -31.067 1.00 14.90 83 LEU B O 1
ATOM 2139 N N . TYR B 1 84 ? -30.290 -33.957 -30.793 1.00 14.75 84 TYR B N 1
ATOM 2140 C CA . TYR B 1 84 ? -31.374 -33.730 -29.835 1.00 14.82 84 TYR B CA 1
ATOM 2141 C C . TYR B 1 84 ? -32.752 -34.095 -30.413 1.00 15.67 84 TYR B C 1
ATOM 2142 O O . TYR B 1 84 ? -33.544 -34.788 -29.772 1.00 15.15 84 TYR B O 1
ATOM 2151 N N . GLU B 1 85 ? -33.015 -33.626 -31.630 1.00 16.58 85 GLU B N 1
ATOM 2152 C CA . GLU B 1 85 ? -34.281 -33.863 -32.317 1.00 17.79 85 GLU B CA 1
ATOM 2153 C C . GLU B 1 85 ? -34.454 -35.309 -32.753 1.00 18.27 85 GLU B C 1
ATOM 2154 O O . GLU B 1 85 ? -35.573 -35.762 -32.936 1.00 18.78 85 GLU B O 1
ATOM 2160 N N . GLY B 1 86 ? -33.341 -36.023 -32.911 1.00 18.73 86 GLY B N 1
ATOM 2161 C CA . GLY B 1 86 ? -33.365 -37.434 -33.293 1.00 19.28 86 GLY B CA 1
ATOM 2162 C C . GLY B 1 86 ? -33.038 -38.428 -32.189 1.00 19.47 86 GLY B C 1
ATOM 2163 O O . GLY B 1 86 ? -32.795 -39.605 -32.475 1.00 19.59 86 GLY B O 1
ATOM 2164 N N . ALA B 1 87 ? -33.071 -37.971 -30.936 1.00 19.67 87 ALA B N 1
ATOM 2165 C CA . ALA B 1 87 ? -32.633 -38.780 -29.785 1.00 20.14 87 ALA B CA 1
ATOM 2166 C C . ALA B 1 87 ? -33.483 -40.026 -29.532 1.00 20.69 87 ALA B C 1
ATOM 2167 O O . ALA B 1 87 ? -32.944 -41.082 -29.207 1.00 20.48 87 ALA B O 1
ATOM 2169 N N . ASP B 1 88 ? -34.802 -39.900 -29.684 1.00 21.54 88 ASP B N 1
ATOM 2170 C CA . ASP B 1 88 ? -35.701 -41.050 -29.604 1.00 22.51 88 ASP B CA 1
ATOM 2171 C C . ASP B 1 88 ? -35.349 -42.138 -30.625 1.00 22.62 88 ASP B C 1
ATOM 2172 O O . ASP B 1 88 ? -35.388 -43.326 -30.298 1.00 22.90 88 ASP B O 1
ATOM 2177 N N . LEU B 1 89 ? -34.968 -41.727 -31.832 1.00 22.92 89 LEU B N 1
ATOM 2178 C CA . LEU B 1 89 ? -34.576 -42.653 -32.902 1.00 23.49 89 LEU B CA 1
ATOM 2179 C C . LEU B 1 89 ? -33.186 -43.253 -32.679 1.00 23.53 89 LEU B C 1
ATOM 2180 O O . LEU B 1 89 ? -32.937 -44.405 -33.030 1.00 23.42 89 LEU B O 1
ATOM 2185 N N . ALA B 1 90 ? -32.283 -42.451 -32.119 1.00 24.00 90 ALA B N 1
ATOM 2186 C CA . ALA B 1 90 ? -30.958 -42.917 -31.713 1.00 24.10 90 ALA B CA 1
ATOM 2187 C C . ALA B 1 90 ? -31.079 -44.009 -30.646 1.00 24.05 90 ALA B C 1
ATOM 2188 O O . ALA B 1 90 ? -30.406 -45.034 -30.716 1.00 23.83 90 ALA B O 1
ATOM 2190 N N . ALA B 1 91 ? -31.954 -43.780 -29.673 1.00 24.41 91 ALA B N 1
ATOM 2191 C CA . ALA B 1 91 ? -32.225 -44.755 -28.621 1.00 25.13 91 ALA B CA 1
ATOM 2192 C C . ALA B 1 91 ? -32.776 -46.068 -29.184 1.00 25.71 91 ALA B C 1
ATOM 2193 O O . ALA B 1 91 ? -32.396 -47.150 -28.734 1.00 25.71 91 ALA B O 1
ATOM 2195 N N . ARG B 1 92 ? -33.661 -45.967 -30.172 1.00 26.70 92 ARG B N 1
ATOM 2196 C CA . ARG B 1 92 ? -34.218 -47.150 -30.839 1.00 27.38 92 ARG B CA 1
ATOM 2197 C C . ARG B 1 92 ? -33.160 -47.991 -31.551 1.00 27.59 92 ARG B C 1
ATOM 2198 O O . ARG B 1 92 ? -33.265 -49.219 -31.586 1.00 27.52 92 ARG B O 1
ATOM 2201 N N . ALA B 1 93 ? -32.146 -47.326 -32.106 1.00 27.84 93 ALA B N 1
ATOM 2202 C CA . ALA B 1 93 ? -31.028 -48.009 -32.758 1.00 28.38 93 ALA B CA 1
ATOM 2203 C C . ALA B 1 93 ? -30.252 -48.927 -31.802 1.00 28.57 93 ALA B C 1
ATOM 2204 O O . ALA B 1 93 ? -29.672 -49.925 -32.236 1.00 28.72 93 ALA B O 1
ATOM 2206 N N . TRP B 1 94 ? -30.252 -48.585 -30.512 1.00 28.73 94 TRP B N 1
ATOM 2207 C CA . TRP B 1 94 ? -29.654 -49.424 -29.463 1.00 29.03 94 TRP B CA 1
ATOM 2208 C C . TRP B 1 94 ? -30.665 -50.409 -28.874 1.00 28.89 94 TRP B C 1
ATOM 2209 O O . TRP B 1 94 ? -30.342 -51.164 -27.951 1.00 29.11 94 TRP B O 1
ATOM 2220 N N . GLY B 1 95 ? -31.890 -50.388 -29.394 1.00 28.53 95 GLY B N 1
ATOM 2221 C CA . GLY B 1 95 ? -32.960 -51.250 -28.903 1.00 27.87 95 GLY B CA 1
ATOM 2222 C C . GLY B 1 95 ? -33.636 -50.718 -27.656 1.00 27.62 95 GLY B C 1
ATOM 2223 O O . GLY B 1 95 ? -34.335 -51.456 -26.965 1.00 27.90 95 GLY B O 1
ATOM 2224 N N . LEU B 1 96 ? -33.437 -49.434 -27.374 1.00 27.03 96 LEU B N 1
ATOM 2225 C CA . LEU B 1 96 ? -33.998 -48.788 -26.181 1.00 26.61 96 LEU B CA 1
ATOM 2226 C C . LEU B 1 96 ? -35.060 -47.765 -26.583 1.00 26.43 96 LEU B C 1
ATOM 2227 O O . LEU B 1 96 ? -35.251 -47.499 -27.772 1.00 26.64 96 LEU B O 1
ATOM 2232 N N . ALA B 1 97 ? -35.750 -47.201 -25.597 1.00 26.05 97 ALA B N 1
ATOM 2233 C CA . ALA B 1 97 ? -36.822 -46.248 -25.870 1.00 25.70 97 ALA B CA 1
ATOM 2234 C C . ALA B 1 97 ? -36.833 -45.106 -24.870 1.00 25.18 97 ALA B C 1
ATOM 2235 O O . ALA B 1 97 ? -36.851 -45.330 -23.656 1.00 25.43 97 ALA B O 1
ATOM 2237 N N . ILE B 1 98 ? -36.825 -43.879 -25.385 1.00 24.34 98 ILE B N 1
ATOM 2238 C CA . ILE B 1 98 ? -36.914 -42.689 -24.541 1.00 23.11 98 ILE B CA 1
ATOM 2239 C C . ILE B 1 98 ? -37.978 -41.747 -25.092 1.00 22.90 98 ILE B C 1
ATOM 2240 O O . ILE B 1 98 ? -38.216 -41.736 -26.302 1.00 23.51 98 ILE B O 1
ATOM 2245 N N . PRO B 1 99 ? -38.620 -40.951 -24.214 1.00 22.35 99 PRO B N 1
ATOM 2246 C CA . PRO B 1 99 ? -39.521 -39.893 -24.692 1.00 21.86 99 PRO B CA 1
ATOM 2247 C C . PRO B 1 99 ? -38.750 -38.813 -25.448 1.00 21.64 99 PRO B C 1
ATOM 2248 O O . PRO B 1 99 ? -37.651 -38.413 -25.018 1.00 20.69 99 PRO B O 1
ATOM 2252 N N . LYS B 1 100 ? -39.327 -38.360 -26.566 1.00 21.10 100 LYS B N 1
ATOM 2253 C CA . LYS B 1 100 ? -38.701 -37.359 -27.417 1.00 20.69 100 LYS B CA 1
ATOM 2254 C C . LYS B 1 100 ? -38.406 -36.084 -26.622 1.00 20.03 100 LYS B C 1
ATOM 2255 O O . LYS B 1 100 ? -39.291 -35.541 -25.966 1.00 19.87 100 LYS B O 1
ATOM 2261 N N . PRO B 1 101 ? -37.143 -35.627 -26.640 1.00 19.63 101 PRO B N 1
ATOM 2262 C CA . PRO B 1 101 ? -36.820 -34.404 -25.906 1.00 19.38 101 PRO B CA 1
ATOM 2263 C C . PRO B 1 101 ? -37.591 -33.210 -26.491 1.00 19.27 101 PRO B C 1
ATOM 2264 O O . PRO B 1 101 ? -37.746 -33.122 -27.713 1.00 19.75 101 PRO B O 1
ATOM 2268 N N . PRO B 1 102 ? -38.088 -32.307 -25.636 1.00 18.95 102 PRO B N 1
ATOM 2269 C CA . PRO B 1 102 ? -38.944 -31.226 -26.152 1.00 18.65 102 PRO B CA 1
ATOM 2270 C C . PRO B 1 102 ? -38.224 -29.955 -26.638 1.00 18.42 102 PRO B C 1
ATOM 2271 O O . PRO B 1 102 ? -37.076 -29.690 -26.264 1.00 18.42 102 PRO B O 1
ATOM 2275 N N . LEU B 1 103 ? -38.927 -29.187 -27.470 1.00 17.84 103 LEU B N 1
ATOM 2276 C CA . LEU B 1 103 ? -38.503 -27.852 -27.911 1.00 17.51 103 LEU B CA 1
ATOM 2277 C C . LEU B 1 103 ? -39.429 -26.805 -27.288 1.00 17.03 103 LEU B C 1
ATOM 2278 O O . LEU B 1 103 ? -40.560 -27.132 -26.944 1.00 17.32 103 LEU B O 1
ATOM 2283 N N . PRO B 1 104 ? -38.964 -25.545 -27.135 1.00 16.53 104 PRO B N 1
ATOM 2284 C CA . PRO B 1 104 ? -37.664 -25.003 -27.523 1.00 15.99 104 PRO B CA 1
ATOM 2285 C C . PRO B 1 104 ? -36.531 -25.277 -26.526 1.00 15.56 104 PRO B C 1
ATOM 2286 O O . PRO B 1 104 ? -36.761 -25.691 -25.385 1.00 15.32 104 PRO B O 1
ATOM 2290 N N . VAL B 1 105 ? -35.315 -25.034 -26.991 1.00 14.85 105 VAL B N 1
ATOM 2291 C CA . VAL B 1 105 ? -34.126 -25.095 -26.161 1.00 14.39 105 VAL B CA 1
ATOM 2292 C C . VAL B 1 105 ? -33.489 -23.699 -26.201 1.00 14.68 105 VAL B C 1
ATOM 2293 O O . VAL B 1 105 ? -33.709 -22.937 -27.161 1.00 13.72 105 VAL B O 1
ATOM 2297 N N . ARG B 1 106 ? -32.720 -23.368 -25.162 1.00 13.85 106 ARG B N 1
ATOM 2298 C CA . ARG B 1 106 ? -31.963 -22.128 -25.144 1.00 14.03 106 ARG B CA 1
ATOM 2299 C C . ARG B 1 106 ? -30.536 -22.432 -25.568 1.00 14.11 106 ARG B C 1
ATOM 2300 O O . ARG B 1 106 ? -30.005 -23.498 -25.239 1.00 14.53 106 ARG B O 1
ATOM 2308 N N . PRO B 1 107 ? -29.917 -21.529 -26.342 1.00 14.05 107 PRO B N 1
ATOM 2309 C CA . PRO B 1 107 ? -28.593 -21.874 -26.836 1.00 13.91 107 PRO B CA 1
ATOM 2310 C C . PRO B 1 107 ? -27.460 -21.635 -25.842 1.00 13.52 107 PRO B C 1
ATOM 2311 O O . PRO B 1 107 ? -27.517 -20.717 -25.028 1.00 13.62 107 PRO B O 1
ATOM 2315 N N . LEU B 1 108 ? -26.453 -22.496 -25.926 1.00 13.08 108 LEU B N 1
ATOM 2316 C CA . LEU B 1 108 ? -25.181 -22.316 -25.244 1.00 12.87 108 LEU B CA 1
ATOM 2317 C C . LEU B 1 108 ? -24.175 -21.905 -26.287 1.00 13.19 108 LEU B C 1
ATOM 2318 O O . LEU B 1 108 ? -24.398 -22.161 -27.464 1.00 13.31 108 LEU B O 1
ATOM 2323 N N . GLU B 1 109 ? -23.071 -21.286 -25.860 1.00 13.90 109 GLU B N 1
ATOM 2324 C CA . GLU B 1 109 ? -21.972 -20.929 -26.766 1.00 14.71 109 GLU B CA 1
ATOM 2325 C C . GLU B 1 109 ? -20.673 -20.802 -25.974 1.00 14.92 109 GLU B C 1
ATOM 2326 O O . GLU B 1 109 ? -20.690 -20.509 -24.778 1.00 14.92 109 GLU B O 1
ATOM 2332 N N . GLU B 1 110 ? -19.562 -21.045 -26.657 1.00 15.39 110 GLU B N 1
ATOM 2333 C CA . GLU B 1 110 ? -18.225 -20.799 -26.134 1.00 16.48 110 GLU B CA 1
ATOM 2334 C C . GLU B 1 110 ? -18.150 -19.451 -25.436 1.00 17.04 110 GLU B C 1
ATOM 2335 O O . GLU B 1 110 ? -18.472 -18.421 -26.034 1.00 17.29 110 GLU B O 1
ATOM 2341 N N . GLY B 1 111 ? -17.721 -19.462 -24.176 1.00 17.62 111 GLY B N 1
ATOM 2342 C CA . GLY B 1 111 ? -17.458 -18.227 -23.444 1.00 18.13 111 GLY B CA 1
ATOM 2343 C C . GLY B 1 111 ? -18.639 -17.693 -22.670 1.00 18.73 111 GLY B C 1
ATOM 2344 O O . GLY B 1 111 ? -18.477 -16.793 -21.856 1.00 18.96 111 GLY B O 1
ATOM 2345 N N . MET B 1 112 ? -19.823 -18.252 -22.925 1.00 19.12 112 MET B N 1
ATOM 2346 C CA . MET B 1 112 ? -21.041 -17.936 -22.168 1.00 19.53 112 MET B CA 1
ATOM 2347 C C . MET B 1 112 ? -20.846 -18.226 -20.685 1.00 19.82 112 MET B C 1
ATOM 2348 O O . MET B 1 112 ? -20.217 -19.220 -20.322 1.00 19.71 112 MET B O 1
ATOM 2353 N N . ARG B 1 113 ? -21.372 -17.336 -19.844 1.00 20.44 113 ARG B N 1
ATOM 2354 C CA . ARG B 1 113 ? -21.441 -17.540 -18.399 1.00 21.06 113 ARG B CA 1
ATOM 2355 C C . ARG B 1 113 ? -22.884 -17.724 -17.967 1.00 20.65 113 ARG B C 1
ATOM 2356 O O . ARG B 1 113 ? -23.730 -16.896 -18.284 1.00 21.15 113 ARG B O 1
ATOM 2361 N N . LEU B 1 114 ? -23.161 -18.806 -17.247 1.00 20.44 114 LEU B N 1
ATOM 2362 C CA . LEU B 1 114 ? -24.496 -19.053 -16.697 1.00 20.07 114 LEU B CA 1
ATOM 2363 C C . LEU B 1 114 ? -24.401 -19.933 -15.460 1.00 20.16 114 LEU B C 1
ATOM 2364 O O . LEU B 1 114 ? -23.598 -20.874 -15.418 1.00 20.16 114 LEU B O 1
ATOM 2369 N N . PHE B 1 115 ? -25.208 -19.596 -14.455 1.00 19.91 115 PHE B N 1
ATOM 2370 C CA . PHE B 1 115 ? -25.219 -20.276 -13.165 1.00 19.92 115 PHE B CA 1
ATOM 2371 C C . PHE B 1 115 ? -23.802 -20.501 -12.595 1.00 19.84 115 PHE B C 1
ATOM 2372 O O . PHE B 1 115 ? -23.522 -21.541 -12.002 1.00 19.22 115 PHE B O 1
ATOM 2380 N N . GLY B 1 116 ? -22.918 -19.520 -12.790 1.00 19.75 116 GLY B N 1
ATOM 2381 C CA . GLY B 1 116 ? -21.542 -19.598 -12.280 1.00 19.84 116 GLY B CA 1
ATOM 2382 C C . GLY B 1 116 ? -20.593 -20.490 -13.076 1.00 19.63 116 GLY B C 1
ATOM 2383 O O . GLY B 1 116 ? -19.457 -20.723 -12.661 1.00 19.60 116 GLY B O 1
ATOM 2384 N N . PHE B 1 117 ? -21.056 -20.997 -14.218 1.00 19.12 117 PHE B N 1
ATOM 2385 C CA . PHE B 1 117 ? -20.199 -21.782 -15.092 1.00 18.19 117 PHE B CA 1
ATOM 2386 C C . PHE B 1 117 ? -19.712 -20.959 -16.268 1.00 18.38 117 PHE B C 1
ATOM 2387 O O . PHE B 1 117 ? -20.412 -20.076 -16.757 1.00 18.52 117 PHE B O 1
ATOM 2395 N N . GLN B 1 118 ? -18.498 -21.261 -16.709 1.00 18.29 118 GLN B N 1
ATOM 2396 C CA . GLN B 1 118 ? -18.017 -20.853 -18.012 1.00 18.32 118 GLN B CA 1
ATOM 2397 C C . GLN B 1 118 ? -18.219 -22.022 -18.993 1.00 17.16 118 GLN B C 1
ATOM 2398 O O . GLN B 1 118 ? -17.785 -23.160 -18.733 1.00 17.04 118 GLN B O 1
ATOM 2404 N N . VAL B 1 119 ? -18.882 -21.729 -20.108 1.00 15.35 119 VAL B N 1
ATOM 2405 C CA . VAL B 1 119 ? -19.143 -22.707 -21.146 1.00 14.05 119 VAL B CA 1
ATOM 2406 C C . VAL B 1 119 ? -17.967 -22.802 -22.111 1.00 14.27 119 VAL B C 1
ATOM 2407 O O . VAL B 1 119 ? -17.550 -21.791 -22.701 1.00 13.75 119 VAL B O 1
ATOM 2411 N N . LEU B 1 120 ? -17.451 -24.025 -22.260 1.00 13.53 120 LEU B N 1
ATOM 2412 C CA . LEU B 1 120 ? -16.419 -24.340 -23.237 1.00 13.83 120 LEU B CA 1
ATOM 2413 C C . LEU B 1 120 ? -16.999 -25.255 -24.310 1.00 13.44 120 LEU B C 1
ATOM 2414 O O . LEU B 1 120 ? -17.531 -26.327 -23.993 1.00 13.62 120 LEU B O 1
ATOM 2419 N N . HIS B 1 121 ? -16.907 -24.834 -25.569 1.00 12.84 121 HIS B N 1
ATOM 2420 C CA . HIS B 1 121 ? -17.330 -25.686 -26.678 1.00 12.57 121 HIS B CA 1
ATOM 2421 C C . HIS B 1 121 ? -16.185 -26.604 -27.075 1.00 12.61 121 HIS B C 1
ATOM 2422 O O . HIS B 1 121 ? -15.122 -26.143 -27.519 1.00 12.79 121 HIS B O 1
ATOM 2429 N N . LEU B 1 122 ? -16.427 -27.901 -26.907 1.00 12.45 122 LEU B N 1
ATOM 2430 C CA . LEU B 1 122 ? -15.397 -28.927 -27.026 1.00 12.54 122 LEU B CA 1
ATOM 2431 C C . LEU B 1 122 ? -15.944 -30.125 -27.811 1.00 12.69 122 LEU B C 1
ATOM 2432 O O . LEU B 1 122 ? -16.256 -31.170 -27.222 1.00 13.10 122 LEU B O 1
ATOM 2437 N N . PRO B 1 123 ? -16.056 -29.983 -29.150 1.00 12.59 123 PRO B N 1
ATOM 2438 C CA . PRO B 1 123 ? -16.655 -31.037 -29.970 1.00 13.13 123 PRO B CA 1
ATOM 2439 C C . PRO B 1 123 ? -15.718 -32.222 -30.119 1.00 13.04 123 PRO B C 1
ATOM 2440 O O . PRO B 1 123 ? -14.574 -32.167 -29.661 1.00 13.58 123 PRO B O 1
ATOM 2444 N N . GLY B 1 124 ? -16.204 -33.283 -30.754 1.00 13.33 124 GLY B N 1
ATOM 2445 C CA . GLY B 1 124 ? -15.389 -34.456 -31.048 1.00 12.81 124 GLY B CA 1
ATOM 2446 C C . GLY B 1 124 ? -16.148 -35.730 -30.745 1.00 13.12 124 GLY B C 1
ATOM 2447 O O . GLY B 1 124 ? -16.139 -36.675 -31.532 1.00 13.38 124 GLY B O 1
ATOM 2448 N N . HIS B 1 125 ? -16.805 -35.754 -29.591 1.00 12.62 125 HIS B N 1
ATOM 2449 C CA . HIS B 1 125 ? -17.656 -36.875 -29.203 1.00 12.26 125 HIS B CA 1
ATOM 2450 C C . HIS B 1 125 ? -19.020 -36.593 -29.832 1.00 12.09 125 HIS B C 1
ATOM 2451 O O . HIS B 1 125 ? -19.713 -37.501 -30.284 1.00 12.26 125 HIS B O 1
ATOM 2458 N N . SER B 1 126 ? -19.387 -35.316 -29.840 1.00 12.01 126 SER B N 1
ATOM 2459 C CA . SER B 1 126 ? -20.535 -34.808 -30.588 1.00 12.08 126 SER B CA 1
ATOM 2460 C C . SER B 1 126 ? -20.210 -33.371 -31.014 1.00 12.23 126 SER B C 1
ATOM 2461 O O . SER B 1 126 ? -19.370 -32.728 -30.384 1.00 12.23 126 SER B O 1
ATOM 2464 N N . PRO B 1 127 ? -20.844 -32.870 -32.102 1.00 12.55 127 PRO B N 1
ATOM 2465 C CA . PRO B 1 127 ? -20.473 -31.544 -32.630 1.00 12.31 127 PRO B CA 1
ATOM 2466 C C . PRO B 1 127 ? -20.790 -30.371 -31.709 1.00 11.99 127 PRO B C 1
ATOM 2467 O O . PRO B 1 127 ? -20.118 -29.331 -31.781 1.00 11.17 127 PRO B O 1
ATOM 2471 N N . GLY B 1 128 ? -21.816 -30.524 -30.867 1.00 11.83 128 GLY B N 1
ATOM 2472 C CA . GLY B 1 128 ? -22.198 -29.471 -29.925 1.00 10.98 128 GLY B CA 1
ATOM 2473 C C . GLY B 1 128 ? -21.819 -29.773 -28.473 1.00 10.76 128 GLY B C 1
ATOM 2474 O O . GLY B 1 128 ? -22.413 -29.228 -27.540 1.00 10.54 128 GLY B O 1
ATOM 2475 N N . HIS B 1 129 ? -20.818 -30.621 -28.277 1.00 10.46 129 HIS B N 1
ATOM 2476 C CA . HIS B 1 129 ? -20.433 -31.028 -26.927 1.00 10.05 129 HIS B CA 1
ATOM 2477 C C . HIS B 1 129 ? -19.784 -29.847 -26.217 1.00 9.81 129 HIS B C 1
ATOM 2478 O O . HIS B 1 129 ? -18.917 -29.176 -26.793 1.00 9.23 129 HIS B O 1
ATOM 2485 N N . VAL B 1 130 ? -20.237 -29.579 -24.984 1.00 9.74 130 VAL B N 1
ATOM 2486 C CA . VAL B 1 130 ? -19.660 -28.540 -24.119 1.00 9.78 130 VAL B CA 1
ATOM 2487 C C . VAL B 1 130 ? -19.172 -29.113 -22.759 1.00 10.87 130 VAL B C 1
ATOM 2488 O O . VAL B 1 130 ? -19.528 -30.230 -22.379 1.00 10.68 130 VAL B O 1
ATOM 2492 N N . ALA B 1 131 ? -18.349 -28.336 -22.058 1.00 10.91 131 ALA B N 1
ATOM 2493 C CA . ALA B 1 131 ? -18.029 -28.577 -20.661 1.00 11.74 131 ALA B CA 1
ATOM 2494 C C . ALA B 1 131 ? -18.500 -27.355 -19.908 1.00 12.12 131 ALA B C 1
ATOM 2495 O O . ALA B 1 131 ? -18.444 -26.239 -20.444 1.00 12.78 131 ALA B O 1
ATOM 2497 N N . PHE B 1 132 ? -18.983 -27.560 -18.682 1.00 12.38 132 PHE B N 1
ATOM 2498 C CA . PHE B 1 132 ? -19.356 -26.456 -17.786 1.00 12.29 132 PHE B CA 1
ATOM 2499 C C . PHE B 1 132 ? -18.278 -26.322 -16.703 1.00 13.01 132 PHE B C 1
ATOM 2500 O O . PHE B 1 132 ? -18.168 -27.166 -15.803 1.00 12.81 132 PHE B O 1
ATOM 2508 N N . TYR B 1 133 ? -17.492 -25.252 -16.799 1.00 14.06 133 TYR B N 1
ATOM 2509 C CA . TYR B 1 133 ? -16.340 -25.026 -15.932 1.00 15.42 133 TYR B CA 1
ATOM 2510 C C . TYR B 1 133 ? -16.633 -24.012 -14.823 1.00 16.39 133 TYR B C 1
ATOM 2511 O O . TYR B 1 133 ? -17.080 -22.891 -15.078 1.00 15.87 133 TYR B O 1
ATOM 2520 N N . ASP B 1 134 ? -16.390 -24.445 -13.590 1.00 18.05 134 ASP B N 1
ATOM 2521 C CA . ASP B 1 134 ? -16.533 -23.621 -12.398 1.00 20.02 134 ASP B CA 1
ATOM 2522 C C . ASP B 1 134 ? -15.127 -23.391 -11.803 1.00 21.07 134 ASP B C 1
ATOM 2523 O O . ASP B 1 134 ? -14.599 -24.250 -11.104 1.00 21.07 134 ASP B O 1
ATOM 2528 N N . PRO B 1 135 ? -14.515 -22.224 -12.084 1.00 22.24 135 PRO B N 1
ATOM 2529 C CA . PRO B 1 135 ? -13.147 -21.948 -11.614 1.00 22.98 135 PRO B CA 1
ATOM 2530 C C . PRO B 1 135 ? -13.027 -21.749 -10.091 1.00 23.65 135 PRO B C 1
ATOM 2531 O O . PRO B 1 135 ? -11.961 -22.005 -9.512 1.00 23.99 135 PRO B O 1
ATOM 2535 N N . GLU B 1 136 ? -14.109 -21.300 -9.456 1.00 23.83 136 GLU B N 1
ATOM 2536 C CA . GLU B 1 136 ? -14.121 -21.065 -8.019 1.00 24.19 136 GLU B CA 1
ATOM 2537 C C . GLU B 1 136 ? -14.142 -22.384 -7.248 1.00 24.15 136 GLU B C 1
ATOM 2538 O O . GLU B 1 136 ? -13.398 -22.562 -6.280 1.00 24.58 136 GLU B O 1
ATOM 2540 N N . GLY B 1 137 ? -15.002 -23.304 -7.677 1.00 23.38 137 GLY B N 1
ATOM 2541 C CA . GLY B 1 137 ? -15.070 -24.619 -7.070 1.00 22.16 137 GLY B CA 1
ATOM 2542 C C . GLY B 1 137 ? -14.030 -25.586 -7.598 1.00 21.26 137 GLY B C 1
ATOM 2543 O O . GLY B 1 137 ? -13.994 -26.732 -7.166 1.00 21.88 137 GLY B O 1
ATOM 2544 N N . ALA B 1 138 ? -13.185 -25.124 -8.520 1.00 20.20 138 ALA B N 1
ATOM 2545 C CA . ALA B 1 138 ? -12.173 -25.958 -9.202 1.00 19.34 138 ALA B CA 1
ATOM 2546 C C . ALA B 1 138 ? -12.764 -27.277 -9.741 1.00 18.61 138 ALA B C 1
ATOM 2547 O O . ALA B 1 138 ? -12.245 -28.374 -9.469 1.00 18.50 138 ALA B O 1
ATOM 2549 N N . GLN B 1 139 ? -13.841 -27.139 -10.511 1.00 17.00 139 GLN B N 1
ATOM 2550 C CA . GLN B 1 139 ? -14.713 -28.241 -10.913 1.00 16.32 139 GLN B CA 1
ATOM 2551 C C . GLN B 1 139 ? -15.070 -28.099 -12.377 1.00 14.91 139 GLN B C 1
ATOM 2552 O O . GLN B 1 139 ? -15.295 -26.983 -12.849 1.00 14.52 139 GLN B O 1
ATOM 2558 N N . VAL B 1 140 ? -15.189 -29.227 -13.073 1.00 13.36 140 VAL B N 1
ATOM 2559 C CA . VAL B 1 140 ? -15.720 -29.220 -14.426 1.00 12.04 140 VAL B CA 1
ATOM 2560 C C . VAL B 1 140 ? -16.658 -30.407 -14.663 1.00 11.81 140 VAL B C 1
ATOM 2561 O O . VAL B 1 140 ? -16.333 -31.554 -14.342 1.00 11.65 140 VAL B O 1
ATOM 2565 N N . PHE B 1 141 ? -17.839 -30.095 -15.189 1.00 11.18 141 PHE B N 1
ATOM 2566 C CA . PHE B 1 141 ? -18.800 -31.078 -15.655 1.00 10.23 141 PHE B CA 1
ATOM 2567 C C . PHE B 1 141 ? -18.616 -31.178 -17.161 1.00 9.89 141 PHE B C 1
ATOM 2568 O O . PHE B 1 141 ? -19.156 -30.384 -17.928 1.00 9.90 141 PHE B O 1
ATOM 2576 N N . SER B 1 142 ? -17.822 -32.160 -17.568 1.00 9.60 142 SER B N 1
ATOM 2577 C CA . SER B 1 142 ? -17.280 -32.219 -18.920 1.00 9.60 142 SER B CA 1
ATOM 2578 C C . SER B 1 142 ? -17.900 -33.344 -19.748 1.00 9.45 142 SER B C 1
ATOM 2579 O O . SER B 1 142 ? -17.360 -33.732 -20.770 1.00 9.07 142 SER B O 1
ATOM 2582 N N . GLY B 1 143 ? -19.036 -33.867 -19.294 1.00 9.89 143 GLY B N 1
ATOM 2583 C CA . GLY B 1 143 ? -19.770 -34.896 -20.037 1.00 9.96 143 GLY B CA 1
ATOM 2584 C C . GLY B 1 143 ? -18.906 -36.059 -20.487 1.00 10.41 143 GLY B C 1
ATOM 2585 O O . GLY B 1 143 ? -18.197 -36.668 -19.675 1.00 10.74 143 GLY B O 1
ATOM 2586 N N . ASP B 1 144 ? -18.958 -36.371 -21.780 1.00 10.33 144 ASP B N 1
ATOM 2587 C CA . ASP B 1 144 ? -18.290 -37.564 -22.295 1.00 10.59 144 ASP B CA 1
ATOM 2588 C C . ASP B 1 144 ? -16.920 -37.328 -22.939 1.00 10.94 144 ASP B C 1
ATOM 2589 O O . ASP B 1 144 ? -16.391 -38.203 -23.624 1.00 11.60 144 ASP B O 1
ATOM 2594 N N . LEU B 1 145 ? -16.335 -36.161 -22.706 1.00 11.13 145 LEU B N 1
ATOM 2595 C CA . LEU B 1 145 ? -14.957 -35.911 -23.142 1.00 11.43 145 LEU B CA 1
ATOM 2596 C C . LEU B 1 145 ? -13.950 -36.843 -22.481 1.00 11.22 145 LEU B C 1
ATOM 2597 O O . LEU B 1 145 ? -13.134 -37.482 -23.163 1.00 11.83 145 LEU B O 1
ATOM 2602 N N . LEU B 1 146 ? -13.995 -36.895 -21.152 1.00 10.96 146 LEU B N 1
ATOM 2603 C CA . LEU B 1 146 ? -12.932 -37.513 -20.373 1.00 10.87 146 LEU B CA 1
ATOM 2604 C C . LEU B 1 146 ? -13.493 -38.342 -19.237 1.00 10.93 146 LEU B C 1
ATOM 2605 O O . LEU B 1 146 ? -14.243 -37.850 -18.397 1.00 10.94 146 LEU B O 1
ATOM 2610 N N . PHE B 1 147 ? -13.102 -39.608 -19.224 1.00 11.11 147 PHE B N 1
ATOM 2611 C CA . PHE B 1 147 ? -13.487 -40.530 -18.181 1.00 11.51 147 PHE B CA 1
ATOM 2612 C C . PHE B 1 147 ? -12.264 -40.861 -17.323 1.00 12.08 147 PHE B C 1
ATOM 2613 O O . PHE B 1 147 ? -11.119 -40.523 -17.681 1.00 11.76 147 PHE B O 1
ATOM 2621 N N . ARG B 1 148 ? -12.508 -41.527 -16.199 1.00 12.17 148 ARG B N 1
ATOM 2622 C CA . ARG B 1 148 ? -11.431 -42.131 -15.422 1.00 12.69 148 ARG B CA 1
ATOM 2623 C C . ARG B 1 148 ? -10.800 -43.277 -16.227 1.00 12.72 148 ARG B C 1
ATOM 2624 O O . ARG B 1 148 ? -11.396 -44.346 -16.347 1.00 12.53 148 ARG B O 1
ATOM 2632 N N . GLY B 1 149 ? -9.610 -43.040 -16.795 1.00 12.33 149 GLY B N 1
ATOM 2633 C CA . GLY B 1 149 ? -8.905 -44.062 -17.581 1.00 12.34 149 GLY B CA 1
ATOM 2634 C C . GLY B 1 149 ? -9.302 -44.196 -19.047 1.00 12.40 149 GLY B C 1
ATOM 2635 O O . GLY B 1 149 ? -8.833 -45.098 -19.744 1.00 12.06 149 GLY B O 1
ATOM 2636 N N . SER B 1 150 ? -10.163 -43.302 -19.529 1.00 12.47 150 SER B N 1
ATOM 2637 C CA . SER B 1 150 ? -10.622 -43.371 -20.909 1.00 12.44 150 SER B CA 1
ATOM 2638 C C . SER B 1 150 ? -11.125 -42.019 -21.425 1.00 12.83 150 SER B C 1
ATOM 2639 O O . SER B 1 150 ? -11.064 -41.012 -20.712 1.00 12.31 150 SER B O 1
ATOM 2642 N N . VAL B 1 151 ? -11.591 -41.999 -22.678 1.00 13.58 151 VAL B N 1
ATOM 2643 C CA . VAL B 1 151 ? -12.190 -40.798 -23.290 1.00 13.90 151 VAL B CA 1
ATOM 2644 C C . VAL B 1 151 ? -13.464 -41.168 -24.064 1.00 14.83 151 VAL B C 1
ATOM 2645 O O . VAL B 1 151 ? -13.748 -42.352 -24.274 1.00 14.65 151 VAL B O 1
ATOM 2649 N N . GLY B 1 152 ? -14.225 -40.158 -24.485 1.00 16.06 152 GLY B N 1
ATOM 2650 C CA . GLY B 1 152 ? -15.468 -40.382 -25.221 1.00 17.66 152 GLY B CA 1
ATOM 2651 C C . GLY B 1 152 ? -15.245 -41.138 -26.510 1.00 18.79 152 GLY B C 1
ATOM 2652 O O . GLY B 1 152 ? -14.211 -40.978 -27.147 1.00 18.93 152 GLY B O 1
ATOM 2653 N N . ARG B 1 153 ? -16.207 -41.988 -26.875 1.00 20.28 153 ARG B N 1
ATOM 2654 C CA . ARG B 1 153 ? -16.198 -42.663 -28.176 1.00 21.56 153 ARG B CA 1
ATOM 2655 C C . ARG B 1 153 ? -16.159 -41.620 -29.287 1.00 22.67 153 ARG B C 1
ATOM 2656 O O . ARG B 1 153 ? -16.828 -40.581 -29.199 1.00 21.89 153 ARG B O 1
ATOM 2659 N N . TYR B 1 154 ? -15.376 -41.908 -30.322 1.00 24.29 154 TYR B N 1
ATOM 2660 C CA . TYR B 1 154 ? -15.189 -40.997 -31.455 1.00 26.17 154 TYR B CA 1
ATOM 2661 C C . TYR B 1 154 ? -15.524 -41.700 -32.776 1.00 26.95 154 TYR B C 1
ATOM 2662 O O . TYR B 1 154 ? -15.265 -41.166 -33.856 1.00 27.02 154 TYR B O 1
ATOM 2671 N N . ASP B 1 155 ? -16.117 -42.889 -32.668 1.00 27.92 155 ASP B N 1
ATOM 2672 C CA . ASP B 1 155 ? -16.500 -43.706 -33.825 1.00 28.96 155 ASP B CA 1
ATOM 2673 C C . ASP B 1 155 ? -18.015 -43.701 -34.060 1.00 29.00 155 ASP B C 1
ATOM 2674 O O . ASP B 1 155 ? -18.558 -44.624 -34.673 1.00 29.61 155 ASP B O 1
ATOM 2679 N N . LEU B 1 156 ? -18.680 -42.651 -33.575 1.00 28.84 156 LEU B N 1
ATOM 2680 C CA . LEU B 1 156 ? -20.139 -42.518 -33.621 1.00 28.22 156 LEU B CA 1
ATOM 2681 C C . LEU B 1 156 ? -20.572 -41.474 -34.658 1.00 27.99 156 LEU B C 1
ATOM 2682 O O . LEU B 1 156 ? -19.771 -40.614 -35.042 1.00 27.83 156 LEU B O 1
ATOM 2687 N N . PRO B 1 157 ? -21.841 -41.544 -35.121 1.00 27.58 157 PRO B N 1
ATOM 2688 C CA . PRO B 1 157 ? -22.410 -40.490 -35.971 1.00 27.16 157 PRO B CA 1
ATOM 2689 C C . PRO B 1 157 ? -22.306 -39.119 -35.311 1.00 26.43 157 PRO B C 1
ATOM 2690 O O . PRO B 1 157 ? -22.795 -38.932 -34.200 1.00 26.28 157 PRO B O 1
ATOM 2694 N N . GLY B 1 158 ? -21.654 -38.180 -35.989 1.00 25.93 158 GLY B N 1
ATOM 2695 C CA . GLY B 1 158 ? -21.467 -36.837 -35.450 1.00 25.57 158 GLY B CA 1
ATOM 2696 C C . GLY B 1 158 ? -20.124 -36.645 -34.767 1.00 25.15 158 GLY B C 1
ATOM 2697 O O . GLY B 1 158 ? -19.721 -35.512 -34.484 1.00 25.40 158 GLY B O 1
ATOM 2698 N N . ALA B 1 159 ? -19.426 -37.750 -34.513 1.00 24.42 159 ALA B N 1
ATOM 2699 C CA . ALA B 1 159 ? -18.126 -37.718 -33.837 1.00 23.87 159 ALA B CA 1
ATOM 2700 C C . ALA B 1 159 ? -16.981 -37.441 -34.814 1.00 23.72 159 ALA B C 1
ATOM 2701 O O . ALA B 1 159 ? -17.091 -37.732 -36.012 1.00 23.39 159 ALA B O 1
ATOM 2703 N N . ASP B 1 160 ? -15.896 -36.876 -34.283 1.00 23.25 160 ASP B N 1
ATOM 2704 C CA . ASP B 1 160 ? -14.718 -36.499 -35.052 1.00 23.02 160 ASP B CA 1
ATOM 2705 C C . ASP B 1 160 ? -13.474 -36.605 -34.158 1.00 22.38 160 ASP B C 1
ATOM 2706 O O . ASP B 1 160 ? -13.253 -35.743 -33.296 1.00 22.28 160 ASP B O 1
ATOM 2711 N N . PRO B 1 161 ? -12.653 -37.658 -34.368 1.00 21.62 161 PRO B N 1
ATOM 2712 C CA . PRO B 1 161 ? -11.492 -37.949 -33.515 1.00 21.19 161 PRO B CA 1
ATOM 2713 C C . PRO B 1 161 ? -10.514 -36.778 -33.414 1.00 20.45 161 PRO B C 1
ATOM 2714 O O . PRO B 1 161 ? -10.016 -36.480 -32.328 1.00 20.19 161 PRO B O 1
ATOM 2718 N N . LYS B 1 162 ? -10.258 -36.123 -34.544 1.00 19.69 162 LYS B N 1
ATOM 2719 C CA . LYS B 1 162 ? -9.363 -34.973 -34.603 1.00 19.24 162 LYS B CA 1
ATOM 2720 C C . LYS B 1 162 ? -9.843 -33.829 -33.705 1.00 18.23 162 LYS B C 1
ATOM 2721 O O . LYS B 1 162 ? -9.058 -33.253 -32.956 1.00 18.18 162 LYS B O 1
ATOM 2724 N N . ALA B 1 163 ? -11.135 -33.516 -33.788 1.00 17.13 163 ALA B N 1
ATOM 2725 C CA . ALA B 1 163 ? -11.759 -32.522 -32.923 1.00 15.99 163 ALA B CA 1
ATOM 2726 C C . ALA B 1 163 ? -11.694 -32.936 -31.454 1.00 15.49 163 ALA B C 1
ATOM 2727 O O . ALA B 1 163 ? -11.450 -32.088 -30.591 1.00 15.54 163 ALA B O 1
ATOM 2729 N N . LEU B 1 164 ? -11.918 -34.222 -31.176 1.00 14.79 164 LEU B N 1
ATOM 2730 C CA . LEU B 1 164 ? -11.871 -34.741 -29.806 1.00 14.84 164 LEU B CA 1
ATOM 2731 C C . LEU B 1 164 ? -10.494 -34.541 -29.168 1.00 14.62 164 LEU B C 1
ATOM 2732 O O . LEU B 1 164 ? -10.398 -34.111 -28.024 1.00 14.44 164 LEU B O 1
ATOM 2737 N N . PHE B 1 165 ? -9.437 -34.853 -29.919 1.00 14.71 165 PHE B N 1
ATOM 2738 C CA . PHE B 1 165 ? -8.066 -34.679 -29.436 1.00 14.81 165 PHE B CA 1
ATOM 2739 C C . PHE B 1 165 ? -7.770 -33.202 -29.180 1.00 14.41 165 PHE B C 1
ATOM 2740 O O . PHE B 1 165 ? -7.146 -32.873 -28.183 1.00 14.07 1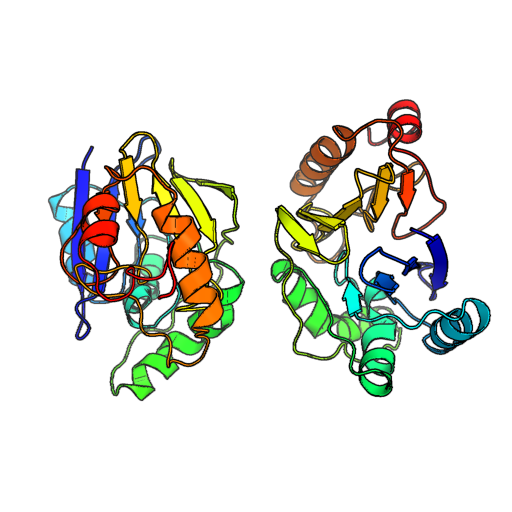65 PHE B O 1
ATOM 2743 N N . ALA B 1 166 ? -8.224 -32.328 -30.081 1.00 14.52 166 ALA B N 1
ATOM 2744 C CA . ALA B 1 166 ? -8.078 -30.876 -29.910 1.00 14.66 166 ALA B CA 1
ATOM 2745 C C . ALA B 1 166 ? -8.827 -30.374 -28.680 1.00 14.41 166 ALA B C 1
ATOM 2746 O O . ALA B 1 166 ? -8.303 -29.562 -27.926 1.00 15.51 166 ALA B O 1
ATOM 2748 N N . SER B 1 167 ? -10.047 -30.863 -28.477 1.00 13.83 167 SER B N 1
ATOM 2749 C CA . SER B 1 167 ? -10.822 -30.551 -27.280 1.00 13.51 167 SER B CA 1
ATOM 2750 C C . SER B 1 167 ? -10.172 -31.073 -25.987 1.00 13.48 167 SER B C 1
ATOM 2751 O O . SER B 1 167 ? -10.242 -30.411 -24.945 1.00 13.08 167 SER B O 1
ATOM 2754 N N . LEU B 1 168 ? -9.571 -32.264 -26.048 1.00 13.46 168 LEU B N 1
ATOM 2755 C CA . LEU B 1 168 ? -8.816 -32.795 -24.898 1.00 14.04 168 LEU B CA 1
ATOM 2756 C C . LEU B 1 168 ? -7.614 -31.921 -24.539 1.00 14.46 168 LEU B C 1
ATOM 2757 O O . LEU B 1 168 ? -7.396 -31.620 -23.359 1.00 14.62 168 LEU B O 1
ATOM 2762 N N . LYS B 1 169 ? -6.859 -31.472 -25.544 1.00 15.08 169 LYS B N 1
ATOM 2763 C CA . LYS B 1 169 ? -5.770 -30.503 -25.288 1.00 15.72 169 LYS B CA 1
ATOM 2764 C C . LYS B 1 169 ? -6.276 -29.231 -24.604 1.00 15.82 169 LYS B C 1
ATOM 2765 O O . LYS B 1 169 ? -5.639 -28.738 -23.677 1.00 16.59 169 LYS B O 1
ATOM 2771 N N . ARG B 1 170 ? -7.425 -28.708 -25.031 1.00 15.98 170 ARG B N 1
ATOM 2772 C CA . ARG B 1 170 ? -8.006 -27.528 -24.371 1.00 16.65 170 ARG B CA 1
ATOM 2773 C C . ARG B 1 170 ? -8.446 -27.831 -22.938 1.00 16.74 170 ARG B C 1
ATOM 2774 O O . ARG B 1 170 ? -8.178 -27.046 -22.024 1.00 16.49 170 ARG B O 1
ATOM 2782 N N . LEU B 1 171 ? -9.132 -28.958 -22.742 1.00 17.40 171 LEU B N 1
ATOM 2783 C CA . LEU B 1 171 ? -9.631 -29.311 -21.412 1.00 17.92 171 LEU B CA 1
ATOM 2784 C C . LEU B 1 171 ? -8.470 -29.517 -20.441 1.00 18.37 171 LEU B C 1
ATOM 2785 O O . LEU B 1 171 ? -8.500 -29.011 -19.322 1.00 18.56 171 LEU B O 1
ATOM 2790 N N . LEU B 1 172 ? -7.450 -30.246 -20.884 1.00 19.05 172 LEU B N 1
ATOM 2791 C CA . LEU B 1 172 ? -6.284 -30.535 -20.049 1.00 19.89 172 LEU B CA 1
ATOM 2792 C C . LEU B 1 172 ? -5.373 -29.320 -19.831 1.00 20.42 172 LEU B C 1
ATOM 2793 O O . LEU B 1 172 ? -4.412 -29.392 -19.060 1.00 20.62 172 LEU B O 1
ATOM 2798 N N . SER B 1 173 ? -5.694 -28.199 -20.478 1.00 21.12 173 SER B N 1
ATOM 2799 C CA . SER B 1 173 ? -4.977 -26.941 -20.233 1.00 21.70 173 SER B CA 1
ATOM 2800 C C . SER B 1 173 ? -5.495 -26.203 -18.983 1.00 21.96 173 SER B C 1
ATOM 2801 O O . SER B 1 173 ? -4.866 -25.246 -18.514 1.00 22.22 173 SER B O 1
ATOM 2804 N N . LEU B 1 174 ? -6.632 -26.648 -18.444 1.00 21.73 174 LEU B N 1
ATOM 2805 C CA . LEU B 1 174 ? -7.160 -26.098 -17.188 1.00 21.61 174 LEU B CA 1
ATOM 2806 C C . LEU B 1 174 ? -6.292 -26.597 -16.018 1.00 21.53 174 LEU B C 1
ATOM 2807 O O . LEU B 1 174 ? -5.518 -27.541 -16.194 1.00 21.92 174 LEU B O 1
ATOM 2812 N N . PRO B 1 175 ? -6.390 -25.957 -14.831 1.00 21.31 175 PRO B N 1
ATOM 2813 C CA . PRO B 1 175 ? -5.531 -26.335 -13.696 1.00 21.06 175 PRO B CA 1
ATOM 2814 C C . PRO B 1 175 ? -5.647 -27.819 -13.327 1.00 20.83 175 PRO B C 1
ATOM 2815 O O . PRO B 1 175 ? -6.758 -28.338 -13.226 1.00 20.94 175 PRO B O 1
ATOM 2819 N N . PRO B 1 176 ? -4.505 -28.498 -13.122 1.00 20.63 176 PRO B N 1
ATOM 2820 C CA . PRO B 1 176 ? -4.452 -29.945 -12.892 1.00 20.29 176 PRO B CA 1
ATOM 2821 C C . PRO B 1 176 ? -5.278 -30.428 -11.694 1.00 19.86 176 PRO B C 1
ATOM 2822 O O . PRO B 1 176 ? -5.741 -31.566 -11.687 1.00 19.54 176 PRO B O 1
ATOM 2826 N N . GLU B 1 177 ? -5.461 -29.564 -10.698 1.00 19.36 177 GLU B N 1
ATOM 2827 C CA . GLU B 1 177 ? -6.284 -29.888 -9.528 1.00 19.00 177 GLU B CA 1
ATOM 2828 C C . GLU B 1 177 ? -7.808 -29.913 -9.815 1.00 18.09 177 GLU B C 1
ATOM 2829 O O . GLU B 1 177 ? -8.594 -30.360 -8.981 1.00 17.88 177 GLU B O 1
ATOM 2835 N N . THR B 1 178 ? -8.214 -29.436 -10.992 1.00 17.43 178 THR B N 1
ATOM 2836 C CA . THR B 1 178 ? -9.637 -29.376 -11.376 1.00 16.92 178 THR B CA 1
ATOM 2837 C C . THR B 1 178 ? -10.325 -30.740 -11.255 1.00 16.40 178 THR B C 1
ATOM 2838 O O . THR B 1 178 ? -9.843 -31.725 -11.791 1.00 16.36 178 THR B O 1
ATOM 2842 N N . ARG B 1 179 ? -11.443 -30.778 -10.536 1.00 16.41 179 ARG B N 1
ATOM 2843 C CA . ARG B 1 179 ? -12.239 -31.993 -10.384 1.00 16.84 179 ARG B CA 1
ATOM 2844 C C . ARG B 1 179 ? -13.065 -32.252 -11.631 1.00 15.89 179 ARG B C 1
ATOM 2845 O O . ARG B 1 179 ? -13.692 -31.341 -12.160 1.00 16.25 179 ARG B O 1
ATOM 2853 N N . VAL B 1 180 ? -13.059 -33.495 -12.092 1.00 14.76 180 VAL B N 1
ATOM 2854 C CA . VAL B 1 180 ? -13.804 -33.881 -13.277 1.00 13.79 180 VAL B CA 1
ATOM 2855 C C . VAL B 1 180 ? -15.012 -34.702 -12.854 1.00 13.57 180 VAL B C 1
ATOM 2856 O O . VAL B 1 180 ? -14.861 -35.744 -12.213 1.00 13.48 180 VAL B O 1
ATOM 2860 N N . HIS B 1 181 ? -16.197 -34.207 -13.202 1.00 12.76 181 HIS B N 1
ATOM 2861 C CA . HIS B 1 181 ? -17.438 -34.930 -13.002 1.00 12.89 181 HIS B CA 1
ATOM 2862 C C . HIS B 1 181 ? -17.943 -35.319 -14.388 1.00 12.53 181 HIS B C 1
ATOM 2863 O O . HIS B 1 181 ? -18.613 -34.524 -15.047 1.00 12.32 181 HIS B O 1
ATOM 2870 N N . PRO B 1 182 ? -17.601 -36.540 -14.839 1.00 12.42 182 PRO B N 1
ATOM 2871 C CA . PRO B 1 182 ? -17.847 -36.985 -16.211 1.00 12.53 182 PRO B CA 1
ATOM 2872 C C . PRO B 1 182 ? -19.264 -37.508 -16.452 1.00 12.41 182 PRO B C 1
ATOM 2873 O O . PRO B 1 182 ? -20.021 -37.717 -15.502 1.00 12.59 182 PRO B O 1
ATOM 2877 N N . GLY B 1 183 ? -19.599 -37.737 -17.722 1.00 12.29 183 GLY B N 1
ATOM 2878 C CA . GLY B 1 183 ? -20.922 -38.234 -18.094 1.00 11.78 183 GLY B CA 1
ATOM 2879 C C . GLY B 1 183 ? -21.166 -39.702 -17.813 1.00 11.78 183 GLY B C 1
ATOM 2880 O O . GLY B 1 183 ? -22.315 -40.153 -17.866 1.00 11.96 183 GLY B O 1
ATOM 2881 N N . HIS B 1 184 ? -20.091 -40.447 -17.532 1.00 11.47 184 HIS B N 1
ATOM 2882 C CA . HIS B 1 184 ? -20.168 -41.862 -17.157 1.00 11.42 184 HIS B CA 1
ATOM 2883 C C . HIS B 1 184 ? -19.014 -42.183 -16.218 1.00 11.47 184 HIS B C 1
ATOM 2884 O O . HIS B 1 184 ? -17.950 -41.569 -16.313 1.00 11.44 184 HIS B O 1
ATOM 2891 N N . GLY B 1 185 ? -19.211 -43.165 -15.341 1.00 11.24 185 GLY B N 1
ATOM 2892 C CA . GLY B 1 185 ? -18.150 -43.612 -14.444 1.00 11.24 185 GLY B CA 1
ATOM 2893 C C . GLY B 1 185 ? -17.836 -42.675 -13.284 1.00 11.72 185 GLY B C 1
ATOM 2894 O O . GLY B 1 185 ? -18.520 -41.659 -13.088 1.00 11.05 185 GLY B O 1
ATOM 2895 N N . PRO B 1 186 ? -16.797 -43.016 -12.488 1.00 12.02 186 PRO B N 1
ATOM 2896 C CA . PRO B 1 186 ? -16.499 -42.227 -11.304 1.00 12.06 186 PRO B CA 1
ATOM 2897 C C . PRO B 1 186 ? -15.731 -40.942 -11.652 1.00 12.37 186 PRO B C 1
ATOM 2898 O O . PRO B 1 186 ? -15.228 -40.795 -12.780 1.00 12.29 186 PRO B O 1
ATOM 2902 N N . GLY B 1 187 ? -15.652 -40.024 -10.692 1.00 11.97 187 GLY B N 1
ATOM 2903 C CA . GLY B 1 187 ? -14.929 -38.770 -10.883 1.00 12.35 187 GLY B CA 1
ATOM 2904 C C . GLY B 1 187 ? -13.416 -38.939 -10.966 1.00 12.50 187 GLY B C 1
ATOM 2905 O O . GLY B 1 187 ? -12.867 -40.013 -10.683 1.00 12.78 187 GLY B O 1
ATOM 2906 N N . THR B 1 188 ? -12.734 -37.874 -11.366 1.00 12.19 188 THR B N 1
ATOM 2907 C CA . THR B 1 188 ? -11.279 -37.892 -11.447 1.00 12.10 188 THR B CA 1
ATOM 2908 C C . THR B 1 188 ? -10.774 -36.448 -11.409 1.00 12.15 188 THR B C 1
ATOM 2909 O O . THR B 1 188 ? -11.535 -35.536 -11.069 1.00 11.92 188 THR B O 1
ATOM 2913 N N . THR B 1 189 ? -9.497 -36.232 -11.704 1.00 12.23 189 THR B N 1
ATOM 2914 C CA . THR B 1 189 ? -8.972 -34.867 -11.792 1.00 12.25 189 THR B CA 1
ATOM 2915 C C . THR B 1 189 ? -8.203 -34.722 -13.093 1.00 12.22 189 THR B C 1
ATOM 2916 O O . THR B 1 189 ? -7.736 -35.708 -13.642 1.00 12.29 189 THR B O 1
ATOM 2920 N N . LEU B 1 190 ? -8.049 -33.500 -13.583 1.00 12.61 190 LEU B N 1
ATOM 2921 C CA . LEU B 1 190 ? -7.305 -33.306 -14.831 1.00 12.67 190 LEU B CA 1
ATOM 2922 C C . LEU B 1 190 ? -5.840 -33.777 -14.732 1.00 12.73 190 LEU B C 1
ATOM 2923 O O . LEU B 1 190 ? -5.318 -34.385 -15.666 1.00 12.71 190 LEU B O 1
ATOM 2928 N N . GLY B 1 191 ? -5.201 -33.514 -13.594 1.00 13.04 191 GLY B N 1
ATOM 2929 C CA . GLY B 1 191 ? -3.787 -33.858 -13.369 1.00 13.28 191 GLY B CA 1
ATOM 2930 C C . GLY B 1 191 ? -3.533 -35.354 -13.340 1.00 13.83 191 GLY B C 1
ATOM 2931 O O . GLY B 1 191 ? -2.564 -35.845 -13.942 1.00 13.95 191 GLY B O 1
ATOM 2932 N N . LEU B 1 192 ? -4.411 -36.085 -12.656 1.00 13.97 192 LEU B N 1
ATOM 2933 C CA . LEU B 1 192 ? -4.364 -37.543 -12.663 1.00 14.39 192 LEU B CA 1
ATOM 2934 C C . LEU B 1 192 ? -4.527 -38.143 -14.084 1.00 14.24 192 LEU B C 1
ATOM 2935 O O . LEU B 1 192 ? -3.738 -38.997 -14.501 1.00 14.16 192 LEU B O 1
ATOM 2940 N N . GLU B 1 193 ? -5.526 -37.686 -14.831 1.00 14.24 193 GLU B N 1
ATOM 2941 C CA . GLU B 1 193 ? -5.717 -38.173 -16.204 1.00 14.12 193 GLU B CA 1
ATOM 2942 C C . GLU B 1 193 ? -4.531 -37.848 -17.126 1.00 14.44 193 GLU B C 1
ATOM 2943 O O . GLU B 1 193 ? -4.100 -38.696 -17.909 1.00 13.77 193 GLU B O 1
ATOM 2949 N N . ALA B 1 194 ? -4.000 -36.628 -17.028 1.00 14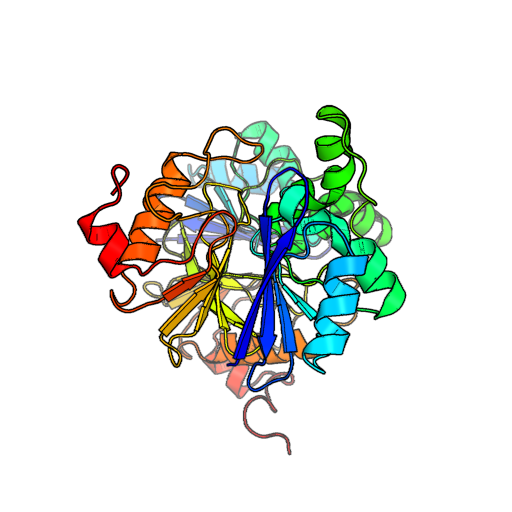.84 194 ALA B N 1
ATOM 2950 C CA . ALA B 1 194 ? -2.821 -36.248 -17.822 1.00 15.79 194 ALA B CA 1
ATOM 2951 C C . ALA B 1 194 ? -1.670 -37.244 -17.607 1.00 16.06 194 ALA B C 1
ATOM 2952 O O . ALA B 1 194 ? -1.018 -37.679 -18.560 1.00 16.03 194 ALA B O 1
ATOM 2954 N N . ARG B 1 195 ? -1.474 -37.626 -16.347 1.00 16.46 195 ARG B N 1
ATOM 2955 C CA . ARG B 1 195 ? -0.398 -38.523 -15.917 1.00 16.79 195 ARG B CA 1
ATOM 2956 C C . ARG B 1 195 ? -0.637 -40.026 -16.193 1.00 17.41 195 ARG B C 1
ATOM 2957 O O . ARG B 1 195 ? 0.327 -40.786 -16.328 1.00 17.73 195 ARG B O 1
ATOM 2965 N N . THR B 1 196 ? -1.898 -40.460 -16.283 1.00 17.48 196 THR B N 1
ATOM 2966 C CA . THR B 1 196 ? -2.195 -41.901 -16.315 1.00 17.32 196 THR B CA 1
ATOM 2967 C C . THR B 1 196 ? -3.077 -42.410 -17.462 1.00 17.51 196 THR B C 1
ATOM 2968 O O . THR B 1 196 ? -3.088 -43.613 -17.735 1.00 17.42 196 THR B O 1
ATOM 2972 N N . ASN B 1 197 ? -3.809 -41.510 -18.122 1.00 16.86 197 ASN B N 1
ATOM 2973 C CA . ASN B 1 197 ? -4.800 -41.886 -19.138 1.00 16.23 197 ASN B CA 1
ATOM 2974 C C . ASN B 1 197 ? -4.091 -42.268 -20.435 1.00 16.64 197 ASN B C 1
ATOM 2975 O O . ASN B 1 197 ? -3.336 -41.465 -20.987 1.00 15.95 197 ASN B O 1
ATOM 2980 N N . PRO B 1 198 ? -4.335 -43.504 -20.925 1.00 17.39 198 PRO B N 1
ATOM 2981 C CA . PRO B 1 198 ? -3.698 -44.025 -22.147 1.00 17.96 198 PRO B CA 1
ATOM 2982 C C . PRO B 1 198 ? -4.038 -43.249 -23.423 1.00 18.48 198 PRO B C 1
ATOM 2983 O O . PRO B 1 198 ? -3.341 -43.400 -24.430 1.00 19.07 198 PRO B O 1
ATOM 2987 N N . PHE B 1 199 ? -5.091 -42.433 -23.389 1.00 18.51 199 PHE B N 1
ATOM 2988 C CA . PHE B 1 199 ? -5.448 -41.594 -24.539 1.00 18.69 199 PHE B CA 1
ATOM 2989 C C . PHE B 1 199 ? -4.787 -40.212 -24.490 1.00 18.90 199 PHE B C 1
ATOM 2990 O O . PHE B 1 199 ? -4.856 -39.440 -25.454 1.00 18.70 199 PHE B O 1
ATOM 2998 N N . LEU B 1 200 ? -4.156 -39.893 -23.368 1.00 19.19 200 LEU B N 1
ATOM 2999 C CA . LEU B 1 200 ? -3.605 -38.556 -23.179 1.00 20.03 200 LEU B CA 1
ATOM 3000 C C . LEU B 1 200 ? -2.075 -38.511 -23.211 1.00 20.84 200 LEU B C 1
ATOM 3001 O O . LEU B 1 200 ? -1.476 -37.471 -22.909 1.00 21.42 200 LEU B O 1
ATOM 3006 N N . THR B 1 201 ? -1.454 -39.625 -23.590 1.00 21.74 201 THR B N 1
ATOM 3007 C CA . THR B 1 201 ? 0.017 -39.738 -23.617 1.00 22.95 201 THR B CA 1
ATOM 3008 C C . THR B 1 201 ? 0.693 -38.936 -24.747 1.00 23.45 201 THR B C 1
ATOM 3009 O O . THR B 1 201 ? 1.916 -38.746 -24.737 1.00 24.17 201 THR B O 1
ATOM 3013 N N . GLY B 1 202 ? -0.095 -38.479 -25.718 1.00 23.52 202 GLY B N 1
ATOM 3014 C CA . GLY B 1 202 ? 0.445 -37.780 -26.868 1.00 23.65 202 GLY B CA 1
ATOM 3015 C C . GLY B 1 202 ? -0.081 -36.370 -27.045 1.00 23.98 202 GLY B C 1
ATOM 3016 O O . GLY B 1 202 ? -0.024 -35.824 -28.148 1.00 24.28 202 GLY B O 1
ATOM 3017 N N . LEU B 1 203 ? -0.582 -35.774 -25.966 1.00 23.96 203 LEU B N 1
ATOM 3018 C CA . LEU B 1 203 ? -1.049 -34.388 -25.991 1.00 24.11 203 LEU B CA 1
ATOM 3019 C C . LEU B 1 203 ? 0.098 -33.381 -26.082 1.00 24.39 203 LEU B C 1
ATOM 3020 O O . LEU B 1 203 ? -0.101 -32.250 -26.535 1.00 24.39 203 LEU B O 1
ATOM 3025 N N . GLU B 1 204 ? 1.282 -33.795 -25.630 1.00 24.51 204 GLU B N 1
ATOM 3026 C CA . GLU B 1 204 ? 2.463 -32.934 -25.568 1.00 24.92 204 GLU B CA 1
ATOM 3027 C C . GLU B 1 204 ? 3.560 -33.454 -26.502 1.00 24.62 204 GLU B C 1
ATOM 3028 O O . GLU B 1 204 ? 4.013 -32.731 -27.386 1.00 24.49 204 GLU B O 1
ATOM 3034 N N . TRP B 1 205 ? 3.983 -34.698 -26.294 1.00 24.37 205 TRP B N 1
ATOM 3035 C CA . TRP B 1 205 ? 4.921 -35.363 -27.197 1.00 24.67 205 TRP B CA 1
ATOM 3036 C C . TRP B 1 205 ? 4.226 -36.483 -27.941 1.00 25.30 205 TRP B C 1
ATOM 3037 O O . TRP B 1 205 ? 3.539 -37.302 -27.333 1.00 25.32 205 TRP B O 1
ATOM 3048 N N . GLU B 1 206 ? 4.403 -36.496 -29.258 1.00 26.31 206 GLU B N 1
ATOM 3049 C CA . GLU B 1 206 ? 4.002 -37.605 -30.094 1.00 27.53 206 GLU B CA 1
ATOM 3050 C C . GLU B 1 206 ? 5.262 -38.367 -30.487 1.00 28.14 206 GLU B C 1
ATOM 3051 O O . GLU B 1 206 ? 5.983 -37.981 -31.416 1.00 28.22 206 GLU B O 1
ATOM 3057 N N . ALA B 1 207 ? 5.534 -39.437 -29.750 1.00 28.96 207 ALA B N 1
ATOM 3058 C CA . ALA B 1 207 ? 6.713 -40.261 -29.972 1.00 29.72 207 ALA B CA 1
ATOM 3059 C C . ALA B 1 207 ? 6.282 -41.677 -30.336 1.00 30.11 207 ALA B C 1
ATOM 3060 O O . ALA B 1 207 ? 6.978 -42.362 -31.082 1.00 30.92 207 ALA B O 1
#

Radius of gyration: 22.96 Å; Cα contacts (8 Å, |Δi|>4): 960; chains: 2; bounding box: 50×62×63 Å

CATH classification: 3.60.15.10

Solvent-accessible surface area: 17516 Å² total; per-residue (Å²): 91,130,39,53,82,25,72,2,16,94,85,124,0,10,0,11,0,0,57,10,88,111,19,20,0,0,1,2,0,1,34,61,30,113,62,0,74,52,27,11,147,119,22,62,12,108,3,94,0,0,0,0,1,0,1,12,31,22,0,0,1,0,0,19,38,0,32,150,66,68,123,10,34,5,27,0,6,14,48,0,40,95,33,0,75,21,2,17,107,41,0,154,90,178,70,56,105,27,63,108,2,36,88,123,26,124,51,2,29,38,40,68,135,18,28,42,0,63,0,10,24,2,36,1,4,0,44,0,0,0,0,0,15,8,77,104,35,26,13,0,1,0,3,4,0,0,31,87,26,38,9,0,137,91,103,46,78,39,31,68,65,102,24,0,82,65,5,4,93,107,0,48,93,34,54,90,111,0,80,1,29,1,2,39,43,87,49,13,46,2,20,75,0,68,218,70,7,105,84,82,177,118,45,42,81,21,62,2,15,90,49,118,0,10,0,11,0,5,35,17,76,117,18,23,0,0,1,1,0,1,35,47,33,111,104,0,76,55,30,7,164,118,30,64,33,88,2,94,0,0,0,0,1,0,1,23,16,17,0,0,1,0,0,20,33,0,31,156,63,56,125,12,35,3,32,2,5,22,41,0,59,99,42,0,69,21,1,35,129,39,0,80,90,157,69,54,93,22,68,109,5,36,102,122,35,119,52,1,23,38,38,63,132,20,31,51,4,60,0,10,18,0,35,1,8,0,44,0,0,0,0,0,20,27,77,104,26,27,22,0,1,0,2,4,0,0,35,107,33,40,11,0,68,96,120,54,115,44,23,67,75,96,22,5,52,48,4,6,108,107,0,29,92,30,54,87,110,0,102,2,30,0,1,37,44,94,46,13,43,1,22,71,0,55,194,71,1,89,94,7,111,44,46,158,199,172,146

Sequence (407 aa):
MRVFPVTLGPLQENAYLVETGEGPVLIDPGDEPEKLLALFQTTGLIPLAILLTHAHFDHVGAVAPLVEALDLPVYLHPLDLPLYEGADLAARAWGLAIPKPPLPVRPLEEGMRLFGFQVLHLPGHSPGHVAFYDPEGAQVFSGDLLFRGSVGRYDLPGADPKALFASLKRLLSLPPETRVHPGHGPGTTLGLEARTNPFLMRVFPVTLGPLQENAYLVETGEGPVLIDPGDEPEKLLALFQTTGLIPLAILLTHAHFDHVGAVAPLVEALDLPVYLHPLDLPLYEGADLAARAWGLAIPKPPLPVRPLEEGMRLFGFQVLHLPGHSPGHVAFYDPEGAQVFSGDLLFRGSVGRYDLPGADPKALFASLKRLLSLPPETRVHPGHGPGTTLGLEARTNPFLTGLEWEA

Organism: Thermus thermophilus (strain ATCC 27634 / DSM 579 / HB8) (NCBI:txid300852)

Foldseek 3Di:
DDWDWDFADPVRWIWIFDQFPVFTEIEQPQHDLVVVVVVCVVVVGDHQAYEYLAQANSRQQNQVVSCVVPVHAYEFAPQRVVSLQCNQVVCVVVVHGGDRHDDDHHYDDQQDDDRQWGWHQQQALARGRIKTDHVVVLEIAREQLDDDQEGHDQPDPRHDNVSSVVSLVVVLVRDQQRWYDYGHDDIDTSVNCVVHHPVD/DDWDWDQADPQRWTWIFDQFPVFTEIEQPQHDLVVVVVVCVVVVGDHQAYEYLAQANRRQQNQVVSCVVPVHAYEFAPQRVVSLQCNQVNQVVVVHGGPRHDDDHHYDDQQDDDRQWGWHQQAALARGGIKTDRVVVLEIAREQLDDDQEGHDQPDVRGHNVSSLVSLLVVLVRDQQRKYDYGHDDIDTSVVCCVHHPVNPPSPPDD

InterPro domains:
  IPR001279 Metallo-beta-lactamase [PF00753] (9-184)
  IPR001279 Metallo-beta-lactamase [SM00849] (12-184)
  IPR036866 Ribonuclease Z/Hydroxyacylglutathione hydrolase-like [G3DSA:3.60.15.10] (1-207)
  IPR036866 Ribonuclease Z/Hydroxyacylglutathione hydrolase-like [SSF56281] (10-197)
  IPR051453 Metallo-Beta-Lactamase Glyoxalase II [PTHR46233] (5-201)

Secondary structure (DSSP, 8-state):
-EEEEEEETTTTEEEEEEEETTEEEEE---S-HHHHHHHHHHHT---S-EE-S---GGGTTTHHHHHHHH---EEE-GGGHHHHHTHHHHHHHTT---PPPPSP-EE--TT-EETTEEEEE--SSSTT-EEEEETTTTEEEEETSEETTEE--SSSTT--HHHHHHHHHHHTTS-TT-EEEESBS--EEHHHHHHH-TT-/--EEEEEETTTTEEEEEE--TT--EEE---S-HHHHHHHHHHH----S-EE-S---HHHHTTHHHHHHHH---EEE-GGGHHHHHTHHHHHHHTT---PPPPS--EE--TT-EETTEEEEE--SSSTT-EEEEETTTTEEEEETSEETTEE---SSTT--HHHHHHHHHHHTTS-TT-EEEESBS--EEHHHHHHH-TTSTTSS---